Protein AF-0000000081336406 (afdb_homodimer)

Foldseek 3Di:
DAEAEEEEEDDPPVSVLLLLLLVVLQVLDDFPHHYAPAEYEYCDQVVQVVCCVVSVYPYYDNDLLVRLPDPRHQEYEYDDAQQVLLVSLLSNLVSLHEYEYEPPNHLDLVSLVVNQVSCVVSVHHYFYPLLLCLQLVNVVLLVCVVVCQQPQWAEKEWEWEAAQPQDQAPADDLCQDSSRHAEQCRPTVLSLLLSCCLRPNAWFKKAKAFDDPNQWYHNDHPHPDIDGGDHTQKMKMWTAGPSGHIYIYMTGNRDPPDHTFTKMKIHGPFWIKIDGVVQSQWIWIDGHPDPGTDIDGHAPVGPQRVSPPNGTPPDDDPSSSSSSLVSQSSCVNVVNHDSHCGSVSSSSSVLVSVNRVVNNVVVHMGTSVVD/DAEAEEEEEDDPPVSVLLLLLLVVLQVLDDFPHHYAPAEYEYCPQVVQVVCCVVSVYPYYDNDLLVRLPDPRHQEYEYDDAQQVLLVSLLSNLVSLHEYEYEPPNHLDLVSLVVNVVSCVVSVHHFFYPLLLCLQLVNVVLLVCVVVCQQPQWAEKEWEWEAAQPQDQAAADDLCQDSSRHAEQCRPTVLSLLLSCCLRPNAWFKKAKAFDDPNQWYHNDHPHPDIDGGDHTQKMKMWTAGPSGHIYIYITGNRDPPDHTFTKMKIHGPFWIKIDGVVQSQWIWIDGHPDPGTDIDGHADVGPQRVSPPNGTPPDDDPSSSSSSLVSQSSCVNVVNHDSHQGSVSSSSSVLVSVNRVVNNVVVHMGTSVVD

InterPro domains:
  IPR000683 Gfo/Idh/MocA-like oxidoreductase, N-terminal [PF01408] (5-130)
  IPR036291 NAD(P)-binding domain superfamily [SSF51735] (4-160)
  IPR050463 Gfo/Idh/MocA family oxidoreductases and glycosidases [PTHR43818] (2-368)
  IPR055170 GFO/IDH/MocA-like oxidoreductase domain [PF22725] (140-273)

Sequence (742 aa):
MRELGIGLIGTGFMGRAHALAFNNARAVFELPVQLKLAALADADTERAQRCATAWGFAQAHGDWQALINDPKVDVVAITTPNHLHYPMAMAAIAAGKAVYCEKPLAVSLEQADAMRRAASAAGVVTRVGYNYQHNPMITLARQIIANGELGDIISFQGEFSEDFMADPASPWSWRCEVAHAGGALADLGSHLLSMARYLVGDVVSVCADSHTVHALRPAVKGSNDFKAIAVDDQVHALLRFANGARGTVSSSWLKHGYKNHLSFEISGTKGTLAFDQERLNELRLCRVGQDGFQRLLAGPALPGYAAFSPAAGHQLGYNELKTLEVQELIMAVAGQGADGTDFEAAWEVERLATAIRMAAQEERWVNVNSVMRELGIGLIGTGFMGRAHALAFNNARAVFELPVQLKLAALADADTERAQRCATAWGFAQAHGDWQALINDPKVDVVAITTPNHLHYPMAMAAIAAGKAVYCEKPLAVSLEQADAMRRAASAAGVVTRVGYNYQHNPMITLARQIIANGELGDIISFQGEFSEDFMADPASPWSWRCEVAHAGGALADLGSHLLSMARYLVGDVVSVCADSHTVHALRPAVKGSNDFKAIAVDDQVHALLRFANGARGTVSSSWLKHGYKNHLSFEISGTKGTLAFDQERLNELRLCRVGQDGFQRLLAGPALPGYAAFSPAAGHQLGYNELKTLEVQELIMAVAGQGADGTDFEAAWEVERLATAIRMAAQEERWVNVNSV

Secondary structure (DSSP, 8-state):
--EEEEEEE--SHHHHHHHHHHHHHHHHS--SSEEEEEEEE-SSHHHHHHHHHHHT-SEEESSHHHHHH-TT--EEEE-S-HHHHHHHHHHHHHTT-EEEEPSSS-SSHHHHHHHHHHHHHHT--EEE--GGGG-HHHHHHHHHHHTTTT-SEEEEEEEEE--TT--TTSPP-GGG-TTT--HHIIIIIHHHHHHHHHHT--EEEEEEEEE-S--EEESSTT-S-EEE--S-SEEEEEEEETTS-EEEEEEES--TT-SSEEEEEEEETTEEEEEEGGGTTEEEEEETT-SS-EEEE--TTSTTGGGT-SSTT----HHHHHHHHHHHHHHHHTTS---S--HHHHHHHHHHHHHHHHHHHHTB-EEGGG-/--EEEEEEE--SHHHHHHHHHHHHHHHHS--SSEEEEEEEE-SSHHHHHHHHHHHT-SEEESSHHHHHH-TT--EEEE-S-HHHHHHHHHHHHHTT-EEEEPSSS-SSHHHHHHHHHHHHHHT--EEE--GGGG-HHHHHHHHHHHTTTT-SEEEEEEEEE--TT--TTSPP-GGG-TTT--HHIIIIIHHHHHHHHHHT--EEEEEEEEE-S--EEESSTT-S-EEE--S-SEEEEEEEETTS-EEEEEEES--TT-SSEEEEEEEETTEEEEEEGGGTTEEEEEETT-SS-EEEE--TTSTTGGGT-SSTT----HHHHHHHHHHHHHHHHTTS---S--HHHHHHHHHHHHHHHHHHHHTB-EEGGG-

Structure (mmCIF, N/CA/C/O backbone):
data_AF-0000000081336406-model_v1
#
loop_
_entity.id
_entity.type
_entity.pdbx_description
1 polymer 'Gfo/Idh/MocA family oxidoreductase'
#
loop_
_atom_site.group_PDB
_atom_site.id
_atom_site.type_symbol
_atom_site.label_atom_id
_atom_site.label_alt_id
_atom_site.label_comp_id
_atom_site.label_asym_id
_atom_site.label_entity_id
_atom_site.label_seq_id
_atom_site.pdbx_PDB_ins_code
_atom_site.Cartn_x
_atom_site.Cartn_y
_atom_site.Cartn_z
_atom_site.occupancy
_atom_site.B_iso_or_equiv
_atom_site.auth_seq_id
_atom_site.auth_comp_id
_atom_site.auth_asym_id
_atom_site.auth_atom_id
_atom_site.pdbx_PDB_model_num
ATOM 1 N N . MET A 1 1 ? 13.547 39.375 28.781 1 76.25 1 MET A N 1
ATOM 2 C CA . MET A 1 1 ? 13.258 38.656 27.562 1 76.25 1 MET A CA 1
ATOM 3 C C . MET A 1 1 ? 12.078 39.25 26.812 1 76.25 1 MET A C 1
ATOM 5 O O . MET A 1 1 ? 11.156 39.781 27.438 1 76.25 1 MET A O 1
ATOM 9 N N . ARG A 1 2 ? 12.109 39.312 25.516 1 92 2 ARG A N 1
ATOM 10 C CA . ARG A 1 2 ? 11.039 39.875 24.719 1 92 2 ARG A CA 1
ATOM 11 C C . ARG A 1 2 ? 9.766 39.031 24.812 1 92 2 ARG A C 1
ATOM 13 O O . ARG A 1 2 ? 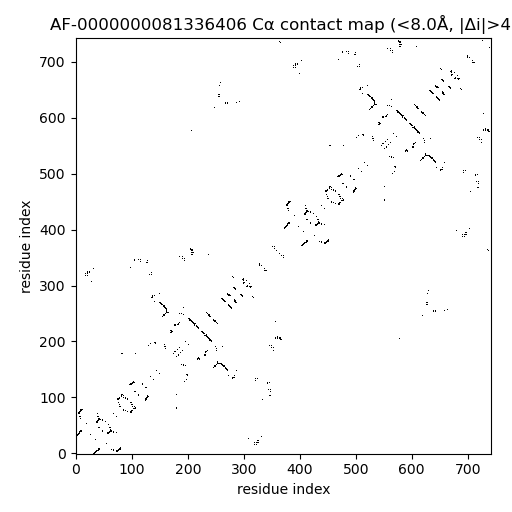9.828 37.812 24.812 1 92 2 ARG A O 1
ATOM 20 N N . GLU A 1 3 ? 8.656 39.719 25.031 1 96 3 GLU A N 1
ATOM 21 C CA . GLU A 1 3 ? 7.367 39.031 25.094 1 96 3 GLU A CA 1
ATOM 22 C C . GLU A 1 3 ? 6.816 38.75 23.703 1 96 3 GLU A C 1
ATOM 24 O O . GLU A 1 3 ? 6.965 39.562 22.797 1 96 3 GLU A O 1
ATOM 29 N N . LEU A 1 4 ? 6.27 37.625 23.594 1 97.88 4 LEU A N 1
ATOM 30 C CA . LEU A 1 4 ? 5.578 37.25 22.375 1 97.88 4 LEU A CA 1
ATOM 31 C C . LEU A 1 4 ? 4.113 36.938 22.641 1 97.88 4 LEU A C 1
ATOM 33 O O . LEU A 1 4 ? 3.801 35.938 23.297 1 97.88 4 LEU A O 1
ATOM 37 N N . GLY A 1 5 ? 3.215 37.812 22.188 1 98.56 5 GLY A N 1
ATOM 38 C CA . GLY A 1 5 ? 1.791 37.656 22.438 1 98.56 5 GLY A CA 1
ATOM 39 C C . GLY A 1 5 ? 1.108 36.75 21.438 1 98.56 5 GLY A C 1
ATOM 40 O O . GLY A 1 5 ? 1.167 37 20.234 1 98.56 5 GLY A O 1
ATOM 41 N N . ILE A 1 6 ? 0.371 35.719 21.938 1 98.69 6 ILE A N 1
ATOM 42 C CA . ILE A 1 6 ? -0.325 34.75 21.109 1 98.69 6 ILE A CA 1
ATOM 43 C C . ILE A 1 6 ? -1.812 35.094 21.047 1 98.69 6 ILE A C 1
ATOM 45 O O . ILE A 1 6 ? -2.453 35.281 22.078 1 98.69 6 ILE A O 1
ATOM 49 N N . GLY A 1 7 ? -2.318 35.25 19.891 1 98.88 7 GLY A N 1
ATOM 50 C CA . GLY A 1 7 ? -3.754 35.281 19.656 1 98.88 7 GLY A CA 1
ATOM 51 C C . GLY A 1 7 ? -4.281 34 19.016 1 98.88 7 GLY A C 1
ATOM 52 O O . GLY A 1 7 ? -3.73 33.531 18.016 1 98.88 7 GLY A O 1
ATOM 53 N N . LEU A 1 8 ? -5.336 33.406 19.578 1 98.81 8 LEU A N 1
ATOM 54 C CA . LEU A 1 8 ? -5.957 32.188 19.062 1 98.81 8 LEU A CA 1
ATOM 55 C C . LEU A 1 8 ? -7.391 32.469 18.625 1 98.81 8 LEU A C 1
ATOM 57 O O . LEU A 1 8 ? -8.188 33.031 19.375 1 98.81 8 LEU A O 1
ATOM 61 N N . ILE A 1 9 ? -7.668 32.094 17.359 1 98.75 9 ILE A N 1
ATOM 62 C CA . ILE A 1 9 ? -9.031 32.25 16.859 1 98.75 9 ILE A CA 1
ATOM 63 C C . ILE A 1 9 ? -9.672 30.875 16.703 1 98.75 9 ILE A C 1
ATOM 65 O O . ILE A 1 9 ? -9.203 30.062 15.898 1 98.75 9 ILE A O 1
ATOM 69 N N . GLY A 1 10 ? -10.781 30.672 17.344 1 97.81 10 GLY A N 1
ATOM 70 C CA . GLY A 1 10 ? -11.484 29.406 17.312 1 97.81 10 GLY A CA 1
ATOM 71 C C . GLY A 1 10 ? -11.32 28.594 18.594 1 97.81 10 GLY A C 1
ATOM 72 O O . GLY A 1 10 ? -10.234 28.562 19.172 1 97.81 10 GLY A O 1
ATOM 73 N N . THR A 1 11 ? -12.422 27.922 19.078 1 96.5 11 THR A N 1
ATOM 74 C CA . THR A 1 11 ? -12.391 27.203 20.344 1 96.5 11 THR A CA 1
ATOM 75 C C . THR A 1 11 ? -12.844 25.75 20.156 1 96.5 11 THR A C 1
ATOM 77 O O . THR A 1 11 ? -13.211 25.078 21.125 1 96.5 11 THR A O 1
ATOM 80 N N . GLY A 1 12 ? -12.891 25.281 18.938 1 93.38 12 GLY A N 1
ATOM 81 C CA . GLY A 1 12 ? -13.227 23.891 18.672 1 93.38 12 GLY A CA 1
ATOM 82 C C . GLY A 1 12 ? -12.117 22.922 19.062 1 93.38 12 GLY A C 1
ATOM 83 O O . GLY A 1 12 ? -11.32 23.219 19.953 1 93.38 12 GLY A O 1
ATOM 84 N N . PHE A 1 13 ? -12.188 21.766 18.516 1 90 13 PHE A N 1
ATOM 85 C CA . PHE A 1 13 ? -11.227 20.703 18.797 1 90 13 PHE A CA 1
ATOM 86 C C . PHE A 1 13 ? -9.797 21.188 18.609 1 90 13 PHE A C 1
ATOM 88 O O . PHE A 1 13 ? -8.969 21.078 19.516 1 90 13 PHE A O 1
ATOM 95 N N . MET A 1 14 ? -9.523 21.766 17.422 1 93.44 14 MET A N 1
ATOM 96 C CA . MET A 1 14 ? -8.164 22.219 17.141 1 93.44 14 MET A CA 1
ATOM 97 C C . MET A 1 14 ? -7.812 23.453 17.969 1 93.44 14 MET A C 1
ATOM 99 O O . MET A 1 14 ? -6.648 23.656 18.312 1 93.44 14 MET A O 1
ATOM 103 N N . GLY A 1 15 ? -8.797 24.266 18.234 1 96.62 15 GLY A N 1
ATOM 104 C CA . GLY A 1 15 ? -8.547 25.375 19.156 1 96.62 15 GLY A CA 1
ATOM 105 C C . GLY A 1 15 ? -7.996 24.906 20.484 1 96.62 15 GLY A C 1
ATOM 106 O O . GLY A 1 15 ? -7.012 25.453 20.984 1 96.62 15 GLY A O 1
ATOM 107 N N . ARG A 1 16 ? -8.625 23.891 21.031 1 96.69 16 ARG A N 1
ATOM 108 C CA . ARG A 1 16 ? -8.156 23.312 22.297 1 96.69 16 ARG A CA 1
ATOM 109 C C . ARG A 1 16 ? -6.754 22.734 22.141 1 96.69 16 ARG A C 1
ATOM 111 O O . ARG A 1 16 ? -5.906 22.906 23.016 1 96.69 16 ARG A O 1
ATOM 118 N N . ALA A 1 17 ? -6.543 22.062 21.047 1 96.5 17 ALA A N 1
ATOM 119 C CA . ALA A 1 17 ? -5.23 21.469 20.797 1 96.5 17 ALA A CA 1
ATOM 120 C C . ALA A 1 17 ? -4.148 22.547 20.734 1 96.5 17 ALA A C 1
ATOM 122 O O . ALA A 1 17 ? -3.055 22.359 21.281 1 96.5 17 ALA A O 1
ATOM 123 N N . HIS A 1 18 ? -4.441 23.656 20.078 1 98.19 18 HIS A N 1
ATOM 124 C CA . HIS A 1 18 ? -3.5 24.766 20 1 98.19 18 HIS A CA 1
ATOM 125 C C . HIS A 1 18 ? -3.242 25.375 21.375 1 98.19 18 HIS A C 1
ATOM 127 O O . HIS A 1 18 ? -2.092 25.625 21.734 1 98.19 18 HIS A O 1
ATOM 133 N N . ALA A 1 19 ? -4.281 25.594 22.125 1 98.12 19 ALA A N 1
ATOM 134 C CA . ALA A 1 19 ? -4.141 26.156 23.469 1 98.12 19 ALA A CA 1
ATOM 135 C C . ALA A 1 19 ? -3.25 25.266 24.328 1 98.12 19 ALA A C 1
ATOM 137 O O . ALA A 1 19 ? -2.354 25.766 25.016 1 98.12 19 ALA A O 1
ATOM 138 N N . LEU A 1 20 ? -3.531 24 24.266 1 97.06 20 LEU A N 1
ATOM 139 C CA . LEU A 1 20 ? -2.725 23.047 25.016 1 97.06 20 LEU A CA 1
ATOM 140 C C . LEU A 1 20 ? -1.265 23.109 24.578 1 97.06 20 LEU A C 1
ATOM 142 O O . LEU A 1 20 ? -0.359 23.094 25.406 1 97.06 20 LEU A O 1
ATOM 146 N N . ALA A 1 21 ? -1.069 23.188 23.328 1 98.12 21 ALA A N 1
ATOM 147 C CA . ALA A 1 21 ? 0.282 23.188 22.781 1 98.12 21 ALA A CA 1
ATOM 148 C C . ALA A 1 21 ? 1.061 24.422 23.219 1 98.12 21 ALA A C 1
ATOM 150 O O . ALA A 1 21 ? 2.225 24.328 23.609 1 98.12 21 ALA A O 1
ATOM 151 N N . PHE A 1 22 ? 0.458 25.578 23.188 1 98.25 22 PHE A N 1
ATOM 152 C CA . PHE A 1 22 ? 1.122 26.812 23.609 1 98.25 22 PHE A CA 1
ATOM 153 C C . PHE A 1 22 ? 1.459 26.75 25.094 1 98.25 22 PHE A C 1
ATOM 155 O O . PHE A 1 22 ? 2.549 27.156 25.516 1 98.25 22 PHE A O 1
ATOM 162 N N . ASN A 1 23 ? 0.534 26.266 25.875 1 97.5 23 ASN A N 1
ATOM 163 C CA . ASN A 1 23 ? 0.783 26.125 27.312 1 97.5 23 ASN A CA 1
ATOM 164 C C . ASN A 1 23 ? 1.912 25.125 27.578 1 97.5 23 ASN A C 1
ATOM 166 O O . ASN A 1 23 ? 2.793 25.406 28.406 1 97.5 23 ASN A O 1
ATOM 170 N N . ASN A 1 24 ? 1.835 24.016 26.906 1 96.62 24 ASN A N 1
ATOM 171 C CA . ASN A 1 24 ? 2.869 23.016 27.078 1 96.62 24 ASN A CA 1
ATOM 172 C C . ASN A 1 24 ? 4.238 23.531 26.641 1 96.62 24 ASN A C 1
ATOM 174 O O . ASN A 1 24 ? 5.246 23.25 27.297 1 96.62 24 ASN A O 1
ATOM 178 N N . ALA A 1 25 ? 4.258 24.25 25.531 1 96.56 25 ALA A N 1
ATOM 179 C CA . ALA A 1 25 ? 5.52 24.797 25.031 1 96.56 25 ALA A CA 1
ATOM 180 C C . ALA A 1 25 ? 6.172 25.688 26.078 1 96.56 25 ALA A C 1
ATOM 182 O O . ALA A 1 25 ? 7.383 25.641 26.297 1 96.56 25 ALA A O 1
ATOM 183 N N . ARG A 1 26 ? 5.379 26.438 26.719 1 93.69 26 ARG A N 1
ATOM 184 C CA . ARG A 1 26 ? 5.844 27.328 27.766 1 93.69 26 ARG A CA 1
ATOM 185 C C . ARG A 1 26 ? 6.449 26.547 28.922 1 93.69 26 ARG A C 1
ATOM 187 O O . ARG A 1 26 ? 7.434 26.984 29.531 1 93.69 26 ARG A O 1
ATOM 194 N N . ALA A 1 27 ? 5.93 25.438 29.156 1 93.62 27 ALA A N 1
ATOM 195 C CA . ALA A 1 27 ? 6.293 24.656 30.328 1 93.62 27 ALA A CA 1
ATOM 196 C C . ALA A 1 27 ? 7.512 23.766 30.062 1 93.62 27 ALA A C 1
ATOM 198 O O . ALA A 1 27 ? 8.352 23.578 30.938 1 93.62 27 ALA A O 1
ATOM 199 N N . VAL A 1 28 ? 7.621 23.297 28.875 1 94.06 28 VAL A N 1
ATOM 200 C CA . VAL A 1 28 ? 8.539 22.172 28.656 1 94.06 28 VAL A CA 1
ATOM 201 C C . VAL A 1 28 ? 9.82 22.688 28 1 94.06 28 VAL A C 1
ATOM 203 O O . VAL A 1 28 ? 10.883 22.078 28.156 1 94.06 28 VAL A O 1
ATOM 206 N N . PHE A 1 29 ? 9.734 23.812 27.344 1 94.81 29 PHE A N 1
ATOM 207 C CA . PHE A 1 29 ? 10.898 24.266 26.594 1 94.81 29 PHE A CA 1
ATOM 208 C C . PHE A 1 29 ? 11.477 25.531 27.234 1 94.81 29 PHE A C 1
ATOM 210 O O . PHE A 1 29 ? 10.75 26.312 27.844 1 94.81 29 PHE A O 1
ATOM 217 N N . GLU A 1 30 ? 12.805 25.672 27.109 1 93.38 30 GLU A N 1
ATOM 218 C CA . GLU A 1 30 ? 13.445 26.953 27.328 1 93.38 30 GLU A CA 1
ATOM 219 C C . GLU A 1 30 ? 13.398 27.812 26.062 1 93.38 30 GLU A C 1
ATOM 221 O O . GLU A 1 30 ? 14.289 27.719 25.219 1 93.38 30 GLU A O 1
ATOM 226 N N . LEU A 1 31 ? 12.43 28.703 26.031 1 94.25 31 LEU A N 1
ATOM 227 C CA . LEU A 1 31 ? 12.188 29.516 24.828 1 94.25 31 LEU A CA 1
ATOM 228 C C . LEU A 1 31 ? 12.961 30.828 24.891 1 94.25 31 LEU A C 1
ATOM 230 O O . LEU A 1 31 ? 13.211 31.344 25.969 1 94.25 31 LEU A O 1
ATOM 234 N N . PRO A 1 32 ? 13.32 31.344 23.766 1 95.12 32 PRO A N 1
ATOM 235 C CA . PRO A 1 32 ? 14.055 32.625 23.719 1 95.12 32 PRO A CA 1
ATOM 236 C C . PRO A 1 32 ? 13.141 33.812 23.922 1 95.12 32 PRO A C 1
ATOM 238 O O . PRO A 1 32 ? 13.617 34.969 23.953 1 95.12 32 PRO A O 1
ATOM 241 N N . VAL A 1 33 ? 11.867 33.625 24.125 1 96.06 33 VAL A N 1
ATOM 242 C CA . VAL A 1 33 ? 10.875 34.656 24.391 1 96.06 33 VAL A CA 1
ATOM 243 C C . VAL A 1 33 ? 9.953 34.219 25.516 1 96.06 33 VAL A C 1
ATOM 245 O O . VAL A 1 33 ? 9.906 33.031 25.859 1 96.06 33 VAL A O 1
ATOM 248 N N . GLN A 1 34 ? 9.367 35.188 26.094 1 96.19 34 GLN A N 1
ATOM 249 C CA . GLN A 1 34 ? 8.305 34.906 27.047 1 96.19 34 GLN A CA 1
ATOM 250 C C . GLN A 1 34 ? 6.949 34.844 26.359 1 96.19 34 GLN A C 1
ATOM 252 O O . GLN A 1 34 ? 6.457 35.844 25.844 1 96.19 34 GLN A O 1
ATOM 257 N N . LEU A 1 35 ? 6.367 33.719 26.359 1 96.56 35 LEU A N 1
ATOM 258 C CA . LEU A 1 35 ? 5.082 33.531 25.688 1 96.56 35 LEU A CA 1
ATOM 259 C C . LEU A 1 35 ? 3.941 34.062 26.547 1 96.56 35 LEU A C 1
ATOM 261 O O . LEU A 1 35 ? 3.822 33.719 27.719 1 96.56 35 LEU A O 1
ATOM 265 N N . LYS A 1 36 ? 3.188 34.906 25.984 1 97.62 36 LYS A N 1
ATOM 266 C CA . LYS A 1 36 ? 1.977 35.406 26.625 1 97.62 36 LYS A CA 1
ATOM 267 C C . LYS A 1 36 ? 0.734 35.062 25.812 1 97.62 36 LYS A C 1
ATOM 269 O O . LYS A 1 36 ? 0.633 35.406 24.641 1 97.62 36 LYS A O 1
ATOM 274 N N . LEU A 1 37 ? -0.163 34.312 26.422 1 98.44 37 LEU A N 1
ATOM 275 C CA . LEU A 1 37 ? -1.456 34.062 25.781 1 98.44 37 LEU A CA 1
ATOM 276 C C . LEU A 1 37 ? -2.34 35.312 25.859 1 98.44 37 LEU A C 1
ATOM 278 O O . LEU A 1 37 ? -3.123 35.438 26.812 1 98.44 37 LEU A O 1
ATOM 282 N N . ALA A 1 38 ? -2.268 36.125 24.875 1 98.5 38 ALA A N 1
ATOM 283 C CA . ALA A 1 38 ? -2.76 37.469 24.906 1 98.5 38 ALA A CA 1
ATOM 284 C C . ALA A 1 38 ? -4.277 37.531 24.75 1 98.5 38 ALA A C 1
ATOM 286 O O . ALA A 1 38 ? -4.969 38.219 25.5 1 98.5 38 ALA A O 1
ATOM 287 N N . ALA A 1 39 ? -4.742 36.781 23.734 1 98.62 39 ALA A N 1
ATOM 288 C CA . ALA A 1 39 ? -6.168 36.938 23.453 1 98.62 39 ALA A CA 1
ATOM 289 C C . ALA A 1 39 ? -6.727 35.688 22.781 1 98.62 39 ALA A C 1
ATOM 291 O O . ALA A 1 39 ? -6.008 35 22.062 1 98.62 39 ALA A O 1
ATOM 292 N N . LEU A 1 40 ? -8.016 35.375 23.031 1 98.69 40 LEU A N 1
ATOM 293 C CA . LEU A 1 40 ? -8.789 34.312 22.406 1 98.69 40 LEU A CA 1
ATOM 294 C C . LEU A 1 40 ? -10.07 34.875 21.781 1 98.69 40 LEU A C 1
ATOM 296 O O . LEU A 1 40 ? -10.758 35.688 22.406 1 98.69 40 LEU A O 1
ATOM 300 N N . ALA A 1 41 ? -10.312 34.5 20.531 1 98.69 41 ALA A N 1
ATOM 301 C CA . ALA A 1 41 ? -11.531 34.969 19.875 1 98.69 41 ALA A CA 1
ATOM 302 C C . ALA A 1 41 ? -12.406 33.812 19.422 1 98.69 41 ALA A C 1
ATOM 304 O O . ALA A 1 41 ? -11.898 32.781 18.984 1 98.69 41 ALA A O 1
ATOM 305 N N . ASP A 1 42 ? -13.648 33.938 19.5 1 97.69 42 ASP A N 1
ATOM 306 C CA . ASP A 1 42 ? -14.703 33.094 18.969 1 97.69 42 ASP A CA 1
ATOM 307 C C . ASP A 1 42 ? -15.953 33.906 18.641 1 97.69 42 ASP A C 1
ATOM 309 O O . ASP A 1 42 ? -16.203 34.938 19.234 1 97.69 42 ASP A O 1
ATOM 313 N N . ALA A 1 43 ? -16.672 33.344 17.625 1 95.5 43 ALA A N 1
ATOM 314 C CA . ALA A 1 43 ? -17.891 34.062 17.25 1 95.5 43 ALA A CA 1
ATOM 315 C C . ALA A 1 43 ? -18.906 34.031 18.406 1 95.5 43 ALA A C 1
ATOM 317 O O . ALA A 1 43 ? -19.734 34.938 18.516 1 95.5 43 ALA A O 1
ATOM 318 N N . ASP A 1 44 ? -18.844 33.031 19.203 1 96.81 44 ASP A N 1
ATOM 319 C CA . ASP A 1 44 ? -19.609 32.969 20.438 1 96.81 44 ASP A CA 1
ATOM 320 C C . ASP A 1 44 ? -18.875 33.625 21.609 1 96.81 44 ASP A C 1
ATOM 322 O O . ASP A 1 44 ? -18.016 33 22.234 1 96.81 44 ASP A O 1
ATOM 326 N N . THR A 1 45 ? -19.344 34.781 21.984 1 96.06 45 THR A N 1
ATOM 327 C CA . THR A 1 45 ? -18.625 35.594 22.953 1 96.06 45 THR A CA 1
ATOM 328 C C . THR A 1 45 ? -18.547 34.875 24.297 1 96.06 45 THR A C 1
ATOM 330 O O . THR A 1 45 ? -17.531 34.938 24.984 1 96.06 45 THR A O 1
ATOM 333 N N . GLU A 1 46 ? -19.625 34.312 24.656 1 97.31 46 GLU A N 1
ATOM 334 C CA . GLU A 1 46 ? -19.641 33.594 25.938 1 97.31 46 GLU A CA 1
ATOM 335 C C . GLU A 1 46 ? -18.656 32.438 25.922 1 97.31 46 GLU A C 1
ATOM 337 O O . GLU A 1 46 ? -17.938 32.188 26.906 1 97.31 46 GLU A O 1
ATOM 342 N N . ARG A 1 47 ? -18.688 31.75 24.859 1 96.88 47 ARG A N 1
ATOM 343 C CA . ARG A 1 47 ? -17.75 30.641 24.719 1 96.88 47 ARG A CA 1
ATOM 344 C C . ARG A 1 47 ? -16.312 31.141 24.719 1 96.88 47 ARG A C 1
ATOM 346 O O . ARG A 1 47 ? -15.43 30.531 25.328 1 96.88 47 ARG A O 1
ATOM 353 N N . ALA A 1 48 ? -16.047 32.25 24.031 1 97.75 48 ALA A N 1
ATOM 354 C CA . ALA A 1 48 ? -14.711 32.844 24 1 97.75 48 ALA A CA 1
ATOM 355 C C . ALA A 1 48 ? -14.227 33.156 25.422 1 97.75 48 ALA A C 1
ATOM 357 O O . ALA A 1 48 ? -13.078 32.875 25.766 1 97.75 48 ALA A O 1
ATOM 358 N N . GLN A 1 49 ? -15.078 33.719 26.219 1 97.81 49 GLN A N 1
ATOM 359 C CA . GLN A 1 49 ? -14.719 34.125 27.578 1 97.81 49 GLN A CA 1
ATOM 360 C C . GLN A 1 49 ? -14.43 32.875 28.438 1 97.81 49 GLN A C 1
ATOM 362 O O . GLN A 1 49 ? -13.438 32.844 29.172 1 97.81 49 GLN A O 1
ATOM 367 N N . ARG A 1 50 ? -15.273 31.969 28.359 1 98.06 50 ARG A N 1
ATOM 368 C CA . ARG A 1 50 ? -15.109 30.75 29.141 1 98.06 50 ARG A CA 1
ATOM 369 C C . ARG A 1 50 ? -13.797 30.047 28.797 1 98.06 50 ARG A C 1
ATOM 371 O O . ARG A 1 50 ? -13.039 29.656 29.688 1 98.06 50 ARG A O 1
ATOM 378 N N . CYS A 1 51 ? -13.586 29.891 27.5 1 98.19 51 CYS A N 1
ATOM 379 C CA . CYS A 1 51 ? -12.383 29.203 27.062 1 98.19 51 CYS A CA 1
ATOM 380 C C . CYS A 1 51 ? -11.133 30.016 27.391 1 98.19 51 CYS A C 1
ATOM 382 O O . CYS A 1 51 ? -10.102 29.438 27.75 1 98.19 51 CYS A O 1
ATOM 384 N N . ALA A 1 52 ? -11.195 31.281 27.234 1 98.31 52 ALA A N 1
ATOM 385 C CA . ALA A 1 52 ? -10.055 32.125 27.562 1 98.31 52 ALA A CA 1
ATOM 386 C C . ALA A 1 52 ? -9.641 31.953 29.016 1 98.31 52 ALA A C 1
ATOM 388 O O . ALA A 1 52 ? -8.453 31.797 29.312 1 98.31 52 ALA A O 1
ATOM 389 N N . THR A 1 53 ? -10.594 31.938 29.875 1 98 53 THR A N 1
ATOM 390 C CA . THR A 1 53 ? -10.328 31.75 31.297 1 98 53 THR A CA 1
ATOM 391 C C . THR A 1 53 ? -9.75 30.359 31.562 1 98 53 THR A C 1
ATOM 393 O O . THR A 1 53 ? -8.727 30.219 32.219 1 98 53 THR A O 1
ATOM 396 N N . ALA A 1 54 ? -10.359 29.422 31 1 97.75 54 ALA A N 1
ATOM 397 C CA . ALA A 1 54 ? -9.984 28.031 31.234 1 97.75 54 ALA A CA 1
ATOM 398 C C . ALA A 1 54 ? -8.594 27.75 30.672 1 97.75 54 ALA A C 1
ATOM 400 O O . ALA A 1 54 ? -7.84 26.953 31.25 1 97.75 54 ALA A O 1
ATOM 401 N N . TRP A 1 55 ? -8.305 28.438 29.516 1 98 55 TRP A N 1
ATOM 402 C CA . TRP A 1 55 ? -7.074 28.094 28.812 1 98 55 TRP A CA 1
ATOM 403 C C . TRP A 1 55 ? -5.961 29.078 29.125 1 98 55 TRP A C 1
ATOM 405 O O . TRP A 1 55 ? -4.832 28.922 28.656 1 98 55 TRP A O 1
ATOM 415 N N . GLY A 1 56 ? -6.227 30.109 29.906 1 97.62 56 GLY A N 1
ATOM 416 C CA . GLY A 1 56 ? -5.195 30.984 30.422 1 97.62 56 GLY A CA 1
ATOM 417 C C . GLY A 1 56 ? -4.902 32.156 29.5 1 97.62 56 GLY A C 1
ATOM 418 O O . GLY A 1 56 ? -3.791 32.688 29.516 1 97.62 56 GLY A O 1
ATOM 419 N N . PHE A 1 57 ? -5.879 32.594 28.656 1 98.56 57 PHE A N 1
ATOM 420 C CA . PHE A 1 57 ? -5.711 33.781 27.828 1 98.56 57 PHE A CA 1
ATOM 421 C C . PHE A 1 57 ? -6.102 35.031 28.609 1 98.56 57 PHE A C 1
ATOM 423 O O . PHE A 1 57 ? -7.051 35 29.391 1 98.56 57 PHE A O 1
ATOM 430 N N . ALA A 1 58 ? -5.41 36.094 28.359 1 98.12 58 ALA A N 1
ATOM 431 C CA . ALA A 1 58 ? -5.582 37.344 29.125 1 98.12 58 ALA A CA 1
ATOM 432 C C . ALA A 1 58 ? -6.906 38 28.781 1 98.12 58 ALA A C 1
ATOM 434 O O . ALA A 1 58 ? -7.512 38.688 29.625 1 98.12 58 ALA A O 1
ATOM 435 N N . GLN A 1 59 ? -7.316 37.875 27.484 1 97.38 59 GLN A N 1
ATOM 436 C CA . GLN A 1 59 ? -8.523 38.562 27.016 1 97.38 59 GLN A CA 1
ATOM 437 C C . GLN A 1 59 ? -9.305 37.688 26.047 1 97.38 59 GLN A C 1
ATOM 439 O O . GLN A 1 59 ? -8.75 36.75 25.453 1 97.38 59 GLN A O 1
ATOM 444 N N . ALA A 1 60 ? -10.602 37.969 26 1 98.06 60 ALA A N 1
ATOM 445 C CA . ALA A 1 60 ? -11.477 37.312 25.031 1 98.06 60 ALA A CA 1
ATOM 446 C C . ALA A 1 60 ? -12.141 38.312 24.109 1 98.06 60 ALA A C 1
ATOM 448 O O . ALA A 1 60 ? -12.469 39.438 24.547 1 98.06 60 ALA A O 1
ATOM 449 N N . HIS A 1 61 ? -12.258 37.969 22.891 1 97.38 61 HIS A N 1
ATOM 450 C CA . HIS A 1 61 ? -12.953 38.812 21.906 1 97.38 61 HIS A CA 1
ATOM 451 C C . HIS A 1 61 ? -14.102 38.062 21.25 1 97.38 61 HIS A C 1
ATOM 453 O O . HIS A 1 61 ? -13.984 36.844 20.984 1 97.38 61 HIS A O 1
ATOM 459 N N . GLY A 1 62 ? -15.148 38.75 20.938 1 95.75 62 GLY A N 1
ATOM 460 C CA . GLY A 1 62 ? -16.266 38.188 20.203 1 95.75 62 GLY A CA 1
ATOM 461 C C . GLY A 1 62 ? -16.109 38.281 18.703 1 95.75 62 GLY A C 1
ATOM 462 O O . GLY A 1 62 ? -16.969 37.812 17.953 1 95.75 62 GLY A O 1
ATOM 463 N N . ASP A 1 63 ? -15.055 38.875 18.359 1 95.19 63 ASP A N 1
ATOM 464 C CA . ASP A 1 63 ? -14.781 39.094 16.938 1 95.19 63 ASP A CA 1
ATOM 465 C C . ASP A 1 63 ? -13.289 38.906 16.641 1 95.19 63 ASP A C 1
ATOM 467 O O . ASP A 1 63 ? -12.445 39.406 17.391 1 95.19 63 ASP A O 1
ATOM 471 N N . TRP A 1 64 ? -13.008 38.188 15.531 1 97.88 64 TRP A N 1
ATOM 472 C CA . TRP A 1 64 ? -11.609 37.875 15.211 1 97.88 64 TRP A CA 1
ATOM 473 C C . TRP A 1 64 ? -10.867 39.156 14.781 1 97.88 64 TRP A C 1
ATOM 475 O O . TRP A 1 64 ? -9.656 39.25 14.953 1 97.88 64 TRP A O 1
ATOM 485 N N . GLN A 1 65 ? -11.523 40.156 14.234 1 98.31 65 GLN A N 1
ATOM 486 C CA . GLN A 1 65 ? -10.875 41.406 13.82 1 98.31 65 GLN A CA 1
ATOM 487 C C . GLN A 1 65 ? -10.312 42.156 15.023 1 98.31 65 GLN A C 1
ATOM 489 O O . GLN A 1 65 ? -9.234 42.75 14.945 1 98.31 65 GLN A O 1
ATOM 494 N N . ALA A 1 66 ? -11.117 42.156 16.094 1 98.12 66 ALA A N 1
ATOM 495 C CA . ALA A 1 66 ? -10.641 42.781 17.328 1 98.12 66 ALA A CA 1
ATOM 496 C C . ALA A 1 66 ? -9.344 42.125 17.797 1 98.12 66 ALA A C 1
ATOM 498 O O . ALA A 1 66 ? -8.438 42.812 18.281 1 98.12 66 ALA A O 1
ATOM 499 N N . LEU A 1 67 ? -9.297 40.812 17.703 1 98.5 67 LEU A N 1
ATOM 500 C CA . LEU A 1 67 ? -8.086 40.094 18.109 1 98.5 67 LEU A CA 1
ATOM 501 C C . LEU A 1 67 ? -6.91 40.5 17.219 1 98.5 67 LEU A C 1
ATOM 503 O O . LEU A 1 67 ? -5.812 40.75 17.719 1 98.5 67 LEU A O 1
ATOM 507 N N . ILE A 1 68 ? -7.059 40.594 15.922 1 98.56 68 ILE A N 1
ATOM 508 C CA . ILE A 1 68 ? -5.996 40.906 14.977 1 98.56 68 ILE A CA 1
ATOM 509 C C . ILE A 1 68 ? -5.504 42.344 15.219 1 98.56 68 ILE A C 1
ATOM 511 O O . ILE A 1 68 ? -4.309 42.625 15.102 1 98.56 68 ILE A O 1
ATOM 515 N N . ASN A 1 69 ? -6.422 43.219 15.641 1 97.94 69 ASN A N 1
ATOM 516 C CA . ASN A 1 69 ? -6.074 44.625 15.867 1 97.94 69 ASN A CA 1
ATOM 517 C C . ASN A 1 69 ? -5.453 44.844 17.25 1 97.94 69 ASN A C 1
ATOM 519 O O . ASN A 1 69 ? -4.988 45.938 17.562 1 97.94 69 ASN A O 1
ATOM 523 N N . ASP A 1 70 ? -5.48 43.875 18.094 1 97.62 70 ASP A N 1
ATOM 524 C CA . ASP A 1 70 ? -4.91 43.969 19.422 1 97.62 70 ASP A CA 1
ATOM 525 C C . ASP A 1 70 ? -3.391 44.094 19.375 1 97.62 70 ASP A C 1
ATOM 527 O O . ASP A 1 70 ? -2.691 43.219 18.891 1 97.62 70 ASP A O 1
ATOM 531 N N . PRO A 1 71 ? -2.83 45.188 19.891 1 97.19 71 PRO A N 1
ATOM 532 C CA . PRO A 1 71 ? -1.387 45.438 19.797 1 97.19 71 PRO A CA 1
ATOM 533 C C . PRO A 1 71 ? -0.579 44.438 20.641 1 97.19 71 PRO A C 1
ATOM 535 O O . PRO A 1 71 ? 0.637 44.312 20.469 1 97.19 71 PRO A O 1
ATOM 538 N N . LYS A 1 72 ? -1.188 43.656 21.5 1 97.75 72 LYS A N 1
ATOM 539 C CA . LYS A 1 72 ? -0.493 42.719 22.344 1 97.75 72 LYS A CA 1
ATOM 540 C C . LYS A 1 72 ? -0.333 41.375 21.625 1 97.75 72 LYS A C 1
ATOM 542 O O . LYS A 1 72 ? 0.375 40.469 22.109 1 97.75 72 LYS A O 1
ATOM 547 N N . VAL A 1 73 ? -0.948 41.219 20.5 1 98.5 73 VAL A N 1
ATOM 548 C CA . VAL A 1 73 ? -0.874 39.969 19.75 1 98.5 73 VAL A CA 1
ATOM 549 C C . VAL A 1 73 ? 0.21 40.094 18.672 1 98.5 73 VAL A C 1
ATOM 551 O O . VAL A 1 73 ? 0.19 41.031 17.859 1 98.5 73 VAL A O 1
ATOM 554 N N . ASP A 1 74 ? 1.106 39.125 18.672 1 98.5 74 ASP A N 1
ATOM 555 C CA . ASP A 1 74 ? 2.191 39.062 17.703 1 98.5 74 ASP A CA 1
ATOM 556 C C . ASP A 1 74 ? 1.988 37.938 16.703 1 98.5 74 ASP A C 1
ATOM 558 O O . ASP A 1 74 ? 2.439 38 15.562 1 98.5 74 ASP A O 1
ATOM 562 N N . VAL A 1 75 ? 1.43 36.844 17.156 1 98.62 75 VAL A N 1
ATOM 563 C CA . VAL A 1 75 ? 1.163 35.656 16.375 1 98.62 75 VAL A CA 1
ATOM 564 C C . VAL A 1 75 ? -0.331 35.344 16.391 1 98.62 75 VAL A C 1
ATOM 566 O O . VAL A 1 75 ? -0.945 35.312 17.469 1 98.62 75 VAL A O 1
ATOM 569 N N . VAL A 1 76 ? -0.894 35.125 15.25 1 98.88 76 VAL A N 1
ATOM 570 C CA . VAL A 1 76 ? -2.303 34.781 15.172 1 98.88 76 VAL A CA 1
ATOM 571 C C . VAL A 1 76 ? -2.424 33.312 14.773 1 98.88 76 VAL A C 1
ATOM 573 O O . VAL A 1 76 ? -2.016 32.906 13.672 1 98.88 76 VAL A O 1
ATOM 576 N N . ALA A 1 77 ? -2.953 32.469 15.656 1 98.88 77 ALA A N 1
ATOM 577 C CA . ALA A 1 77 ? -3.291 31.078 15.367 1 98.88 77 ALA A CA 1
ATOM 578 C C . ALA A 1 77 ? -4.742 30.938 14.922 1 98.88 77 ALA A C 1
ATOM 580 O O . ALA A 1 77 ? -5.656 31.391 15.617 1 98.88 77 ALA A O 1
ATOM 581 N N . ILE A 1 78 ? -4.922 30.359 13.773 1 98.75 78 ILE A N 1
ATOM 582 C CA . ILE A 1 78 ? -6.25 30.266 13.164 1 98.75 78 ILE A CA 1
ATOM 583 C C . ILE A 1 78 ? -6.703 28.812 13.125 1 98.75 78 ILE A C 1
ATOM 585 O O . ILE A 1 78 ? -6.113 28 12.422 1 98.75 78 ILE A O 1
ATOM 589 N N . THR A 1 79 ? -7.797 28.453 13.844 1 97.69 79 THR A N 1
ATOM 590 C CA . THR A 1 79 ? -8.32 27.094 13.914 1 97.69 79 THR A CA 1
ATOM 591 C C . THR A 1 79 ? -9.805 27.062 13.562 1 97.69 79 THR A C 1
ATOM 593 O O . THR A 1 79 ? -10.562 26.266 14.117 1 97.69 79 THR A O 1
ATOM 596 N N . THR A 1 80 ? -10.242 27.953 12.711 1 95.12 80 THR A N 1
ATOM 597 C CA . THR A 1 80 ? -11.641 28.125 12.32 1 95.12 80 THR A CA 1
ATOM 598 C C . THR A 1 80 ? -11.969 27.25 11.117 1 95.12 80 THR A C 1
ATOM 600 O O . THR A 1 80 ? -11.102 26.547 10.586 1 95.12 80 THR A O 1
ATOM 603 N N . PRO A 1 81 ? -13.25 27.172 10.734 1 88.94 81 PRO A N 1
ATOM 604 C CA . PRO A 1 81 ? -13.594 26.453 9.5 1 88.94 81 PRO A CA 1
ATOM 605 C C . PRO A 1 81 ? -12.805 26.953 8.289 1 88.94 81 PRO A C 1
ATOM 607 O O . PRO A 1 81 ? -12.414 28.125 8.242 1 88.94 81 PRO A O 1
ATOM 610 N N . ASN A 1 82 ? -12.703 26.172 7.328 1 89.12 82 ASN A N 1
ATOM 611 C CA . ASN A 1 82 ? -11.781 26.359 6.211 1 89.12 82 ASN A CA 1
ATOM 612 C C . ASN A 1 82 ? -12.039 27.672 5.477 1 89.12 82 ASN A C 1
ATOM 614 O O . ASN A 1 82 ? -11.102 28.344 5.07 1 89.12 82 ASN A O 1
ATOM 618 N N . HIS A 1 83 ? -13.305 28.016 5.34 1 89.12 83 HIS A N 1
ATOM 619 C CA . HIS A 1 83 ? -13.648 29.172 4.52 1 89.12 83 HIS A CA 1
ATOM 620 C C . HIS A 1 83 ? -13.203 30.469 5.176 1 89.12 83 HIS A C 1
ATOM 622 O O . HIS A 1 83 ? -13.141 31.516 4.523 1 89.12 83 HIS A O 1
ATOM 628 N N . LEU A 1 84 ? -12.82 30.422 6.473 1 94.5 84 LEU A N 1
ATOM 629 C CA . LEU A 1 84 ? -12.445 31.625 7.203 1 94.5 84 LEU A CA 1
ATOM 630 C C . LEU A 1 84 ? -10.93 31.781 7.242 1 94.5 84 LEU A C 1
ATOM 632 O O . LEU A 1 84 ? -10.422 32.812 7.648 1 94.5 84 LEU A O 1
ATOM 636 N N . HIS A 1 85 ? -10.203 30.797 6.801 1 96.94 85 HIS A N 1
ATOM 637 C CA . HIS A 1 85 ? -8.75 30.859 6.824 1 96.94 85 HIS A CA 1
ATOM 638 C C . HIS A 1 85 ? -8.234 32.062 6.023 1 96.94 85 HIS A C 1
ATOM 640 O O . HIS A 1 85 ? -7.422 32.844 6.52 1 96.94 85 HIS A O 1
ATOM 646 N N . TYR A 1 86 ? -8.766 32.219 4.824 1 97.62 86 TYR A N 1
ATOM 647 C CA . TYR A 1 86 ? -8.266 33.219 3.898 1 97.62 86 TYR A CA 1
ATOM 648 C C . TYR A 1 86 ? -8.477 34.625 4.457 1 97.62 86 TYR A C 1
ATOM 650 O O . TYR A 1 86 ? -7.512 35.375 4.652 1 97.62 86 TYR A O 1
ATOM 658 N N . PRO A 1 87 ? -9.711 35.031 4.793 1 98.31 87 PRO A N 1
ATOM 659 C CA . PRO A 1 87 ? -9.867 36.406 5.266 1 98.31 87 PRO A CA 1
ATOM 660 C C . PRO A 1 87 ? -9.102 36.688 6.559 1 98.31 87 PRO A C 1
ATOM 662 O O . PRO A 1 87 ? -8.547 37.75 6.738 1 98.31 87 PRO A O 1
ATOM 665 N N . MET A 1 88 ? -9.008 35.75 7.461 1 98.69 88 MET A N 1
ATOM 666 C CA . MET A 1 88 ? -8.336 35.938 8.742 1 98.69 88 MET A CA 1
ATOM 667 C C . MET A 1 88 ? -6.824 36.031 8.555 1 98.69 88 MET A C 1
ATOM 669 O O . MET A 1 88 ? -6.18 36.938 9.125 1 98.69 88 MET A O 1
ATOM 673 N N . ALA A 1 89 ? -6.32 35.125 7.773 1 98.88 89 ALA A N 1
ATOM 674 C CA . ALA A 1 89 ? -4.879 35.125 7.527 1 98.88 89 ALA A CA 1
ATOM 675 C C . ALA A 1 89 ? -4.449 36.406 6.809 1 98.88 89 ALA A C 1
ATOM 677 O O . ALA A 1 89 ? -3.438 37 7.16 1 98.88 89 ALA A O 1
ATOM 678 N N . MET A 1 90 ? -5.234 36.781 5.789 1 98.81 90 MET A N 1
ATOM 679 C CA . MET A 1 90 ? -4.91 38 5.027 1 98.81 90 MET A CA 1
ATOM 680 C C . MET A 1 90 ? -4.91 39.219 5.934 1 98.81 90 MET A C 1
ATOM 682 O O . MET A 1 90 ? -4.023 40.062 5.832 1 98.81 90 MET A O 1
ATOM 686 N N . ALA A 1 91 ? -5.879 39.312 6.805 1 98.81 91 ALA A N 1
ATOM 687 C CA . ALA A 1 91 ? -5.965 40.438 7.738 1 98.81 91 ALA A CA 1
ATOM 688 C C . ALA A 1 91 ? -4.777 40.438 8.695 1 98.81 91 ALA A C 1
ATOM 690 O O . ALA A 1 91 ? -4.203 41.5 8.977 1 98.81 91 ALA A O 1
ATOM 691 N N . ALA A 1 92 ? -4.414 39.312 9.242 1 98.88 92 ALA A N 1
ATOM 692 C CA . ALA A 1 92 ? -3.293 39.188 10.172 1 98.88 92 ALA A CA 1
ATOM 693 C C . ALA A 1 92 ? -1.981 39.562 9.5 1 98.88 92 ALA A C 1
ATOM 695 O O . ALA A 1 92 ? -1.165 40.281 10.078 1 98.88 92 ALA A O 1
ATOM 696 N N . ILE A 1 93 ? -1.768 39.125 8.266 1 98.75 93 ILE A N 1
ATOM 697 C CA . ILE A 1 93 ? -0.566 39.438 7.496 1 98.75 93 ILE A CA 1
ATOM 698 C C . ILE A 1 93 ? -0.481 40.938 7.246 1 98.75 93 ILE A C 1
ATOM 700 O O . ILE A 1 93 ? 0.582 41.562 7.41 1 98.75 93 ILE A O 1
ATOM 704 N N . ALA A 1 94 ? -1.604 41.531 6.871 1 98.56 94 ALA A N 1
ATOM 705 C CA . ALA A 1 94 ? -1.653 42.969 6.625 1 98.56 94 ALA A CA 1
ATOM 706 C C . ALA A 1 94 ? -1.274 43.75 7.879 1 98.56 94 ALA A C 1
ATOM 708 O O . ALA A 1 94 ? -0.702 44.844 7.789 1 98.56 94 ALA A O 1
ATOM 709 N N . ALA A 1 95 ? -1.548 43.188 9.031 1 98.56 95 ALA A N 1
ATOM 710 C CA . ALA A 1 95 ? -1.243 43.844 10.312 1 98.56 95 ALA A CA 1
ATOM 711 C C . ALA A 1 95 ? 0.195 43.562 10.734 1 98.56 95 ALA A C 1
ATOM 713 O O . ALA A 1 95 ? 0.624 43.969 11.812 1 98.56 95 ALA A O 1
ATOM 714 N N . GLY A 1 96 ? 0.934 42.812 9.906 1 98.31 96 GLY A N 1
ATOM 715 C CA . GLY A 1 96 ? 2.338 42.531 10.164 1 98.31 96 GLY A CA 1
ATOM 716 C C . GLY A 1 96 ? 2.547 41.438 11.188 1 98.31 96 GLY A C 1
ATOM 717 O O . GLY A 1 96 ? 3.617 41.312 11.789 1 98.31 96 GLY A O 1
ATOM 718 N N . LYS A 1 97 ? 1.566 40.594 11.422 1 98.75 97 LYS A N 1
ATOM 719 C CA . LYS A 1 97 ? 1.636 39.562 12.453 1 98.75 97 LYS A CA 1
ATOM 720 C C . LYS A 1 97 ? 1.995 38.219 11.844 1 98.75 97 LYS A C 1
ATOM 722 O O . LYS A 1 97 ? 1.644 37.938 10.695 1 98.75 97 LYS A O 1
ATOM 727 N N . ALA A 1 98 ? 2.715 37.375 12.586 1 98.44 98 ALA A N 1
ATOM 728 C CA . ALA A 1 98 ? 2.938 35.969 12.172 1 98.44 98 ALA A CA 1
ATOM 729 C C . ALA A 1 98 ? 1.638 35.188 12.195 1 98.44 98 ALA A C 1
ATOM 731 O O . ALA A 1 98 ? 0.734 35.469 12.977 1 98.44 98 ALA A O 1
ATOM 732 N N . VAL A 1 99 ? 1.548 34.188 11.289 1 98.88 99 VAL A N 1
ATOM 733 C CA . VAL A 1 99 ? 0.291 33.438 11.18 1 98.88 99 VAL A CA 1
ATOM 734 C C . VAL A 1 99 ? 0.558 31.953 11.273 1 98.88 99 VAL A C 1
ATOM 736 O O . VAL A 1 99 ? 1.433 31.422 10.578 1 98.88 99 VAL A O 1
ATOM 739 N N . TYR A 1 100 ? -0.14 31.266 12.164 1 98.62 100 TYR A N 1
ATOM 740 C CA . TYR A 1 100 ? -0.239 29.812 12.297 1 98.62 100 TYR A CA 1
ATOM 741 C C . TYR A 1 100 ? -1.645 29.328 11.961 1 98.62 100 TYR A C 1
ATOM 743 O O . TYR A 1 100 ? -2.576 29.516 12.75 1 98.62 100 TYR A O 1
ATOM 751 N N . CYS A 1 101 ? -1.786 28.734 10.797 1 98.56 101 CYS A N 1
ATOM 752 C CA . CYS A 1 101 ? -3.107 28.391 10.281 1 98.56 101 CYS A CA 1
ATOM 753 C C . CYS A 1 101 ? -3.268 26.891 10.164 1 98.56 101 CYS A C 1
ATOM 755 O O . CYS A 1 101 ? -2.352 26.188 9.711 1 98.56 101 CYS A O 1
ATOM 757 N N . GLU A 1 102 ? -4.371 26.375 10.516 1 96.62 102 GLU A N 1
ATOM 758 C CA . GLU A 1 102 ? -4.652 24.953 10.328 1 96.62 102 GLU A CA 1
ATOM 759 C C . GLU A 1 102 ? -4.77 24.609 8.844 1 96.62 102 GLU A C 1
ATOM 761 O O . GLU A 1 102 ? -4.961 25.484 8.008 1 96.62 102 GLU A O 1
ATOM 766 N N . LYS A 1 103 ? -4.547 23.359 8.586 1 94.31 103 LYS A N 1
ATOM 767 C CA . LYS A 1 103 ? -4.742 22.844 7.234 1 94.31 103 LYS A CA 1
ATOM 768 C C . LYS A 1 103 ? -6.207 22.516 6.977 1 94.31 103 LYS A C 1
ATOM 770 O O . LYS A 1 103 ? -6.953 22.219 7.914 1 94.31 103 LYS A O 1
ATOM 775 N N . PRO A 1 104 ? -6.711 22.547 5.805 1 92.06 104 PRO A N 1
ATOM 776 C CA . PRO A 1 104 ? -5.98 23.047 4.637 1 92.06 104 PRO A CA 1
ATOM 777 C C . PRO A 1 104 ? -5.793 24.562 4.664 1 92.06 104 PRO A C 1
ATOM 779 O O . PRO A 1 104 ? -6.531 25.266 5.352 1 92.06 104 PRO A O 1
ATOM 782 N N . LEU A 1 105 ? -4.836 25.031 3.895 1 95.19 105 LEU A N 1
ATOM 783 C CA . LEU A 1 105 ? -4.484 26.438 3.926 1 95.19 105 LEU A CA 1
ATOM 784 C C . LEU A 1 105 ? -5.668 27.312 3.5 1 95.19 105 LEU A C 1
ATOM 786 O O . LEU A 1 105 ? -5.965 28.312 4.137 1 95.19 105 LEU A O 1
ATOM 790 N N . ALA A 1 106 ? -6.312 26.938 2.398 1 94.06 106 ALA A N 1
ATOM 791 C CA . ALA A 1 106 ? -7.469 27.656 1.881 1 94.06 106 ALA A CA 1
ATOM 792 C C . ALA A 1 106 ? -8.43 26.719 1.159 1 94.06 106 ALA A C 1
ATOM 794 O O . ALA A 1 106 ? -8.117 25.547 0.946 1 94.06 106 ALA A O 1
ATOM 795 N N . VAL A 1 107 ? -9.602 27.219 0.768 1 89.44 107 VAL A N 1
ATOM 796 C CA . VAL A 1 107 ? -10.617 26.391 0.134 1 89.44 107 VAL A CA 1
ATOM 797 C C . VAL A 1 107 ? -10.352 26.297 -1.367 1 89.44 107 VAL A C 1
ATOM 799 O O . VAL A 1 107 ? -10.953 25.469 -2.061 1 89.44 107 VAL A O 1
ATOM 802 N N . SER A 1 108 ? -9.469 27.188 -1.838 1 91.75 108 SER A N 1
ATOM 803 C CA . SER A 1 108 ? -9.102 27.156 -3.25 1 91.75 108 SER A CA 1
ATOM 804 C C . SER A 1 108 ? -7.609 27.422 -3.439 1 91.75 108 SER A C 1
ATOM 806 O O . SER A 1 108 ? -6.973 28.047 -2.592 1 91.75 108 SER A O 1
ATOM 808 N N . LEU A 1 109 ? -7.164 26.938 -4.555 1 94.62 109 LEU A N 1
ATOM 809 C CA . LEU A 1 109 ? -5.754 27.141 -4.875 1 94.62 109 LEU A CA 1
ATOM 810 C C . LEU A 1 109 ? -5.449 28.625 -5.07 1 94.62 109 LEU A C 1
ATOM 812 O O . LEU A 1 109 ? -4.363 29.078 -4.723 1 94.62 109 LEU A O 1
ATOM 816 N N . GLU A 1 110 ? -6.367 29.375 -5.617 1 96.5 110 GLU A N 1
ATOM 817 C CA . GLU A 1 110 ? -6.219 30.812 -5.832 1 96.5 110 GLU A CA 1
ATOM 818 C C . GLU A 1 110 ? -6.051 31.547 -4.512 1 96.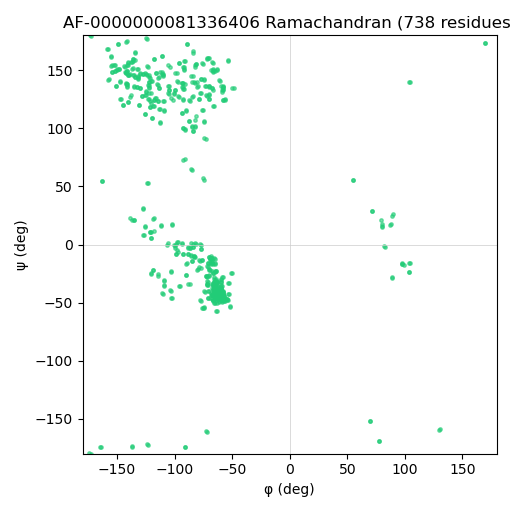5 110 GLU A C 1
ATOM 820 O O . GLU A 1 110 ? -5.184 32.406 -4.387 1 96.5 110 GLU A O 1
ATOM 825 N N . GLN A 1 111 ? -6.875 31.219 -3.588 1 96.94 111 GLN A N 1
ATOM 826 C CA . GLN A 1 111 ? -6.773 31.844 -2.273 1 96.94 111 GLN A CA 1
ATOM 827 C C . GLN A 1 111 ? -5.449 31.5 -1.601 1 96.94 111 GLN A C 1
ATOM 829 O O . GLN A 1 111 ? -4.797 32.375 -1.017 1 96.94 111 GLN A O 1
ATOM 834 N N . ALA A 1 112 ? -5.094 30.25 -1.681 1 97.69 112 ALA A N 1
ATOM 835 C CA . ALA A 1 112 ? -3.824 29.828 -1.094 1 97.69 112 ALA A CA 1
ATOM 836 C C . ALA A 1 112 ? -2.652 30.578 -1.715 1 97.69 112 ALA A C 1
ATOM 838 O O . ALA A 1 112 ? -1.712 30.969 -1.015 1 97.69 112 ALA A O 1
ATOM 839 N N . ASP A 1 113 ? -2.719 30.734 -2.994 1 98.31 113 ASP A N 1
ATOM 840 C CA . ASP A 1 113 ? -1.676 31.469 -3.703 1 98.31 113 ASP A CA 1
ATOM 841 C C . ASP A 1 113 ? -1.607 32.906 -3.227 1 98.31 113 ASP A C 1
ATOM 843 O O . ASP A 1 113 ? -0.52 33.469 -3.012 1 98.31 113 ASP A O 1
ATOM 847 N N . ALA A 1 114 ? -2.75 33.531 -3.09 1 98.69 114 ALA A N 1
ATOM 848 C CA . ALA A 1 114 ? -2.801 34.906 -2.586 1 98.69 114 ALA A CA 1
ATOM 849 C C . ALA A 1 114 ? -2.195 35 -1.188 1 98.69 114 ALA A C 1
ATOM 851 O O . ALA A 1 114 ? -1.465 35.938 -0.883 1 98.69 114 ALA A O 1
ATOM 852 N N . MET A 1 115 ? -2.461 34.031 -0.39 1 98.75 115 MET A N 1
ATOM 853 C CA . MET A 1 115 ? -1.979 34.031 0.988 1 98.75 115 MET A CA 1
ATOM 854 C C . MET A 1 115 ? -0.458 33.906 1.03 1 98.75 115 MET A C 1
ATOM 856 O O . MET A 1 115 ? 0.201 34.656 1.767 1 98.75 115 MET A O 1
ATOM 860 N N . ARG A 1 116 ? 0.093 32.938 0.28 1 98.38 116 ARG A N 1
ATOM 861 C CA . ARG A 1 116 ? 1.541 32.75 0.315 1 98.38 116 ARG A CA 1
ATOM 862 C C . ARG A 1 116 ? 2.254 34 -0.225 1 98.38 116 ARG A C 1
ATOM 864 O O . ARG A 1 116 ? 3.305 34.375 0.289 1 98.38 116 ARG A O 1
ATOM 871 N N . ARG A 1 117 ? 1.721 34.656 -1.266 1 98.62 117 ARG A N 1
ATOM 872 C CA . ARG A 1 117 ? 2.322 35.875 -1.823 1 98.62 117 ARG A CA 1
ATOM 873 C C . ARG A 1 117 ? 2.268 37.031 -0.825 1 98.62 117 ARG A C 1
ATOM 875 O O . ARG A 1 117 ? 3.238 37.781 -0.677 1 98.62 117 ARG A O 1
ATOM 882 N N . ALA A 1 118 ? 1.129 37.188 -0.186 1 98.75 118 ALA A N 1
ATOM 883 C CA . ALA A 1 118 ? 0.979 38.219 0.818 1 98.75 118 ALA A CA 1
ATOM 884 C C . ALA A 1 118 ? 1.976 38.031 1.959 1 98.75 118 ALA A C 1
ATOM 886 O O . ALA A 1 118 ? 2.584 39 2.424 1 98.75 118 ALA A O 1
ATOM 887 N N . ALA A 1 119 ? 2.105 36.812 2.41 1 98.5 119 ALA A N 1
ATOM 888 C CA . ALA A 1 119 ? 3.043 36.531 3.49 1 98.5 119 ALA A CA 1
ATOM 889 C C . ALA A 1 119 ? 4.477 36.844 3.08 1 98.5 119 ALA A C 1
ATOM 891 O O . ALA A 1 119 ? 5.23 37.438 3.859 1 98.5 119 ALA A O 1
ATOM 892 N N . SER A 1 120 ? 4.82 36.438 1.874 1 97.75 120 SER A N 1
ATOM 893 C CA . SER A 1 120 ? 6.156 36.688 1.353 1 97.75 120 SER A CA 1
ATOM 894 C C . SER A 1 120 ? 6.426 38.188 1.258 1 97.75 120 SER A C 1
ATOM 896 O O . SER A 1 120 ? 7.492 38.656 1.655 1 97.75 120 SER A O 1
ATOM 898 N N . ALA A 1 121 ? 5.504 38.969 0.771 1 98.31 121 ALA A N 1
ATOM 899 C CA . ALA A 1 121 ? 5.641 40.406 0.606 1 98.31 121 ALA A CA 1
ATOM 900 C C . ALA A 1 121 ? 5.777 41.094 1.957 1 98.31 121 ALA A C 1
ATOM 902 O O . ALA A 1 121 ? 6.547 42.062 2.096 1 98.31 121 ALA A O 1
ATOM 903 N N . ALA A 1 122 ? 5.062 40.656 2.947 1 98.19 122 ALA A N 1
ATOM 904 C CA . ALA A 1 122 ? 5.059 41.281 4.27 1 98.19 122 ALA A CA 1
ATOM 905 C C . ALA A 1 122 ? 6.281 40.844 5.078 1 98.19 122 ALA A C 1
ATOM 907 O O . ALA A 1 122 ? 6.645 41.5 6.059 1 98.19 122 ALA A O 1
ATOM 908 N N . GLY A 1 123 ? 6.859 39.688 4.672 1 97.25 123 GLY A N 1
ATOM 909 C CA . GLY A 1 123 ? 8.016 39.156 5.379 1 97.25 123 GLY A CA 1
ATOM 910 C C . GLY A 1 123 ? 7.672 38.594 6.742 1 97.25 123 GLY A C 1
ATOM 911 O O . GLY A 1 123 ? 8.477 38.688 7.676 1 97.25 123 GLY A O 1
ATOM 912 N N . VAL A 1 124 ? 6.512 38.125 6.918 1 97.75 124 VAL A N 1
ATOM 913 C CA . VAL A 1 124 ? 6.102 37.594 8.211 1 97.75 124 VAL A CA 1
ATOM 914 C C . VAL A 1 124 ? 6.285 36.062 8.219 1 97.75 124 VAL A C 1
ATOM 916 O O . VAL A 1 124 ? 6.246 35.438 7.164 1 97.75 124 VAL A O 1
ATOM 919 N N . VAL A 1 125 ? 6.438 35.469 9.406 1 97.75 125 VAL A N 1
ATOM 920 C CA . VAL A 1 125 ? 6.547 34.031 9.586 1 97.75 125 VAL A CA 1
ATOM 921 C C . VAL A 1 125 ? 5.164 33.375 9.484 1 97.75 125 VAL A C 1
ATOM 923 O O . VAL A 1 125 ? 4.203 33.875 10.086 1 97.75 125 VAL A O 1
ATOM 926 N N . THR A 1 126 ? 5.074 32.344 8.672 1 98.31 126 THR A N 1
ATOM 927 C CA . THR A 1 126 ? 3.828 31.594 8.578 1 98.31 126 THR A CA 1
ATOM 928 C C . THR A 1 126 ? 4.078 30.109 8.781 1 98.31 126 THR A C 1
ATOM 930 O O . THR A 1 126 ? 5.156 29.609 8.453 1 98.31 126 THR A O 1
ATOM 933 N N . ARG A 1 127 ? 3.098 29.422 9.383 1 98.12 127 ARG A N 1
ATOM 934 C CA . ARG A 1 127 ? 3.094 27.969 9.523 1 98.12 127 ARG A CA 1
ATOM 935 C C . ARG A 1 127 ? 1.698 27.391 9.281 1 98.12 127 ARG A C 1
ATOM 937 O O . ARG A 1 127 ? 0.696 28.062 9.531 1 98.12 127 ARG A O 1
ATOM 944 N N . VAL A 1 128 ? 1.661 26.234 8.719 1 98.25 128 VAL A N 1
ATOM 945 C CA . VAL A 1 128 ? 0.416 25.5 8.516 1 98.25 128 VAL A CA 1
ATOM 946 C C . VAL A 1 128 ? 0.443 24.203 9.32 1 98.25 128 VAL A C 1
ATOM 948 O O . VAL A 1 128 ? 1.489 23.562 9.438 1 98.25 128 VAL A O 1
ATOM 951 N N . GLY A 1 129 ? -0.699 23.797 9.781 1 97 129 GLY A N 1
ATOM 952 C CA . GLY A 1 129 ? -0.858 22.766 10.781 1 97 129 GLY A CA 1
ATOM 953 C C . GLY A 1 129 ? -0.619 21.359 10.242 1 97 129 GLY A C 1
ATOM 954 O O . GLY A 1 129 ? -1.453 20.469 10.414 1 97 129 GLY A O 1
ATOM 955 N N . TYR A 1 130 ? 0.487 21.062 9.656 1 96.75 130 TYR A N 1
ATOM 956 C CA . TYR A 1 130 ? 0.912 19.703 9.328 1 96.75 130 TYR A CA 1
ATOM 957 C C . TYR A 1 130 ? 1.743 19.094 10.453 1 96.75 130 TYR A C 1
ATOM 959 O O . TYR A 1 130 ? 2.926 18.797 10.266 1 96.75 130 TYR A O 1
ATOM 967 N N . ASN A 1 131 ? 1.097 18.734 11.516 1 95.88 131 ASN A N 1
ATOM 968 C CA . ASN A 1 131 ? 1.703 18.438 12.812 1 95.88 131 ASN A CA 1
ATOM 969 C C . ASN A 1 131 ? 2.451 17.109 12.781 1 95.88 131 ASN A C 1
ATOM 971 O O . ASN A 1 131 ? 3.426 16.922 13.516 1 95.88 131 ASN A O 1
ATOM 975 N N . TYR A 1 132 ? 2.072 16.172 11.922 1 97.12 132 TYR A N 1
ATOM 976 C CA . TYR A 1 132 ? 2.654 14.836 11.93 1 97.12 132 TYR A CA 1
ATOM 977 C C . TYR A 1 132 ? 4.121 14.883 11.523 1 97.12 132 TYR A C 1
ATOM 979 O O . TYR A 1 132 ? 4.902 14 11.898 1 97.12 132 TYR A O 1
ATOM 987 N N . GLN A 1 133 ? 4.512 15.898 10.781 1 96.69 133 GLN A N 1
ATOM 988 C CA . GLN A 1 133 ? 5.898 16.047 10.352 1 96.69 133 GLN A CA 1
ATOM 989 C C . GLN A 1 133 ? 6.812 16.328 11.539 1 96.69 133 GLN A C 1
ATOM 991 O O . GLN A 1 133 ? 8.031 16.156 11.445 1 96.69 133 GLN A O 1
ATOM 996 N N . HIS A 1 134 ? 6.234 16.719 12.672 1 96.12 134 HIS A N 1
ATOM 997 C CA . HIS A 1 134 ? 7.031 17.125 13.828 1 96.12 134 HIS A CA 1
ATOM 998 C C . HIS A 1 134 ? 7.258 15.953 14.773 1 96.12 134 HIS A C 1
ATOM 1000 O O . HIS A 1 134 ? 7.848 16.109 15.844 1 96.12 134 HIS A O 1
ATOM 1006 N N . ASN A 1 135 ? 6.742 14.781 14.422 1 96.56 135 ASN A N 1
ATOM 1007 C CA . ASN A 1 135 ? 7.105 13.555 15.125 1 96.56 135 ASN A CA 1
ATOM 1008 C C . ASN A 1 135 ? 8.609 13.305 15.078 1 96.56 135 ASN A C 1
ATOM 1010 O O . ASN A 1 135 ? 9.195 13.227 13.992 1 96.56 135 ASN A O 1
ATOM 1014 N N . PRO A 1 136 ? 9.219 13.164 16.25 1 95.88 136 PRO A N 1
ATOM 1015 C CA . PRO A 1 136 ? 10.664 12.914 16.266 1 95.88 136 PRO A CA 1
ATOM 1016 C C . PRO A 1 136 ? 11.07 11.727 15.391 1 95.88 136 PRO A C 1
ATOM 1018 O O . PRO A 1 136 ? 12.148 11.734 14.797 1 95.88 136 PRO A O 1
ATOM 1021 N N . MET A 1 137 ? 10.25 10.719 15.266 1 96.56 137 MET A N 1
ATOM 1022 C CA . MET A 1 137 ? 10.547 9.57 14.414 1 96.56 137 MET A CA 1
ATOM 1023 C C . MET A 1 137 ? 10.547 9.969 12.945 1 96.56 137 MET A C 1
ATOM 1025 O O . MET A 1 137 ? 11.312 9.414 12.148 1 96.56 137 MET A O 1
ATOM 1029 N N . ILE A 1 138 ? 9.695 10.914 12.547 1 97.44 138 ILE A N 1
ATOM 1030 C CA . ILE A 1 138 ? 9.656 11.414 11.172 1 97.44 138 ILE A CA 1
ATOM 1031 C C . ILE A 1 138 ? 10.906 12.25 10.891 1 97.44 138 ILE A C 1
ATOM 1033 O O . ILE A 1 138 ? 11.477 12.18 9.805 1 97.44 138 ILE A O 1
ATOM 1037 N N . THR A 1 139 ? 11.297 13.031 11.852 1 95.75 139 THR A N 1
ATOM 1038 C CA . THR A 1 139 ? 12.547 13.773 11.719 1 95.75 139 THR A CA 1
ATOM 1039 C C . THR A 1 139 ? 13.719 12.812 11.523 1 95.75 139 THR A C 1
ATOM 1041 O O . THR A 1 139 ? 14.602 13.07 10.703 1 95.75 139 THR A O 1
ATOM 1044 N N . LEU A 1 140 ? 13.734 11.758 12.336 1 97 140 LEU A N 1
ATOM 1045 C CA . LEU A 1 140 ? 14.758 10.734 12.172 1 97 140 LEU A CA 1
ATOM 1046 C C . LEU A 1 140 ? 14.727 10.148 10.766 1 97 140 LEU A C 1
ATOM 1048 O O . 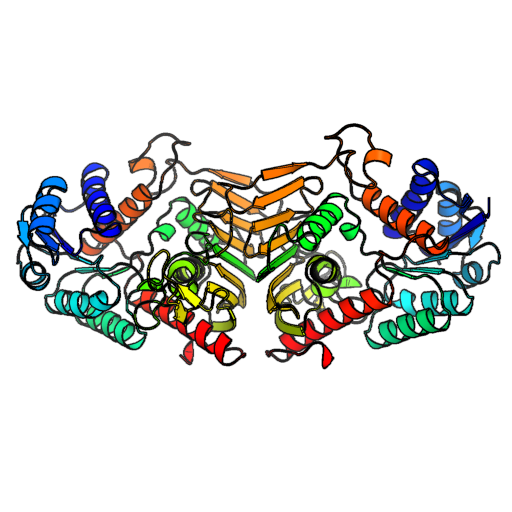LEU A 1 140 ? 15.773 9.984 10.133 1 97 140 LEU A O 1
ATOM 1052 N N . ALA A 1 141 ? 13.547 9.805 10.281 1 98.31 141 ALA A N 1
ATOM 1053 C CA . ALA A 1 141 ? 13.406 9.289 8.922 1 98.31 141 ALA A CA 1
ATOM 1054 C C . ALA A 1 141 ? 14.016 10.25 7.902 1 98.31 141 ALA A C 1
ATOM 1056 O O . ALA A 1 141 ? 14.75 9.82 7.004 1 98.31 141 ALA A O 1
ATOM 1057 N N . ARG A 1 142 ? 13.703 11.492 8 1 97.62 142 ARG A N 1
ATOM 1058 C CA . ARG A 1 142 ? 14.242 12.508 7.094 1 97.62 142 ARG A CA 1
ATOM 1059 C C . ARG A 1 142 ? 15.766 12.547 7.152 1 97.62 142 ARG A C 1
ATOM 1061 O O . ARG A 1 142 ? 16.422 12.68 6.121 1 97.62 142 ARG A O 1
ATOM 1068 N N . GLN A 1 143 ? 16.312 12.461 8.359 1 97.19 143 GLN A N 1
ATOM 1069 C CA . GLN A 1 143 ? 17.766 12.461 8.539 1 97.19 143 GLN A CA 1
ATOM 1070 C C . GLN A 1 143 ? 18.406 11.242 7.871 1 97.19 143 GLN A C 1
ATOM 1072 O O . GLN A 1 143 ? 19.438 11.359 7.203 1 97.19 143 GLN A O 1
ATOM 1077 N N . ILE A 1 144 ? 17.797 10.102 8.078 1 97.94 144 ILE A N 1
ATOM 1078 C CA . ILE A 1 144 ? 18.281 8.859 7.48 1 97.94 144 ILE A CA 1
ATOM 1079 C C . ILE A 1 144 ? 18.328 9 5.961 1 97.94 144 ILE A C 1
ATOM 1081 O O . ILE A 1 144 ? 19.328 8.633 5.332 1 97.94 144 ILE A O 1
ATOM 1085 N N . ILE A 1 145 ? 17.312 9.57 5.344 1 98.38 145 ILE A N 1
ATOM 1086 C CA . ILE A 1 145 ? 17.219 9.758 3.902 1 98.38 145 ILE A CA 1
ATOM 1087 C C . ILE A 1 145 ? 18.25 10.797 3.451 1 98.38 145 ILE A C 1
ATOM 1089 O O . ILE A 1 145 ? 18.984 10.562 2.49 1 98.38 145 ILE A O 1
ATOM 1093 N N . ALA A 1 146 ? 18.344 11.891 4.137 1 97.19 146 ALA A N 1
ATOM 1094 C CA . ALA A 1 146 ? 19.234 12.984 3.783 1 97.19 146 ALA A CA 1
ATOM 1095 C C . ALA A 1 146 ? 20.703 12.547 3.881 1 97.19 146 ALA A C 1
ATOM 1097 O O . ALA A 1 146 ? 21.547 12.992 3.102 1 97.19 146 ALA A O 1
ATOM 1098 N N . ASN A 1 147 ? 20.984 11.68 4.836 1 97.75 147 ASN A N 1
ATOM 1099 C CA . ASN A 1 147 ? 22.344 11.18 5.043 1 97.75 147 ASN A CA 1
ATOM 1100 C C . ASN A 1 147 ? 22.719 10.133 4.004 1 97.75 147 ASN A C 1
ATOM 1102 O O . ASN A 1 147 ? 23.844 9.617 4.016 1 97.75 147 ASN A O 1
ATOM 1106 N N . GLY A 1 148 ? 21.797 9.789 3.182 1 97.69 148 GLY A N 1
ATOM 1107 C CA . GLY A 1 148 ? 22.078 8.844 2.107 1 97.69 148 GLY A CA 1
ATOM 1108 C C . GLY A 1 148 ? 22.078 7.398 2.564 1 97.69 148 GLY A C 1
ATOM 1109 O O . GLY A 1 148 ? 22.578 6.52 1.865 1 97.69 148 GLY A O 1
ATOM 1110 N N . GLU A 1 149 ? 21.531 7.117 3.736 1 97.31 149 GLU A N 1
ATOM 1111 C CA . GLU A 1 149 ? 21.594 5.77 4.297 1 97.31 149 GLU A CA 1
ATOM 1112 C C . GLU A 1 149 ? 20.734 4.801 3.486 1 97.31 149 GLU A C 1
ATOM 1114 O O . GLU A 1 149 ? 20.969 3.592 3.506 1 97.31 149 GLU A O 1
ATOM 1119 N N . LEU A 1 150 ? 19.766 5.289 2.758 1 98.25 150 LEU A N 1
ATOM 1120 C CA . LEU A 1 150 ? 18.938 4.438 1.919 1 98.25 150 LEU A CA 1
ATOM 1121 C C . LEU A 1 150 ? 19.422 4.453 0.473 1 98.25 150 LEU A C 1
ATOM 1123 O O . LEU A 1 150 ? 18.797 3.857 -0.404 1 98.25 150 LEU A O 1
ATOM 1127 N N . GLY A 1 151 ? 20.516 5.168 0.131 1 98.12 151 GLY A N 1
ATOM 1128 C CA . GLY A 1 151 ? 20.922 5.34 -1.253 1 98.12 151 GLY A CA 1
ATOM 1129 C C . GLY A 1 151 ? 19.984 6.227 -2.049 1 98.12 151 GLY A C 1
ATOM 1130 O O . GLY A 1 151 ? 19.422 7.188 -1.516 1 98.12 151 GLY A O 1
ATOM 1131 N N . ASP A 1 152 ? 19.938 5.953 -3.402 1 97.88 152 ASP A N 1
ATOM 1132 C CA . ASP A 1 152 ? 18.969 6.672 -4.223 1 97.88 152 ASP A CA 1
ATOM 1133 C C . ASP A 1 152 ? 17.547 6.219 -3.908 1 97.88 152 ASP A C 1
ATOM 1135 O O . ASP A 1 152 ? 17.25 5.02 -3.943 1 97.88 152 ASP A O 1
ATOM 1139 N N . ILE A 1 153 ? 16.688 7.145 -3.58 1 98.69 153 ILE A N 1
ATOM 1140 C CA . ILE A 1 153 ? 15.305 6.805 -3.307 1 98.69 153 ILE A CA 1
ATOM 1141 C C . ILE A 1 153 ? 14.609 6.391 -4.605 1 98.69 153 ILE A C 1
ATOM 1143 O O . ILE A 1 153 ? 14.648 7.125 -5.598 1 98.69 153 ILE A O 1
ATOM 1147 N N . ILE A 1 154 ? 13.93 5.23 -4.605 1 98.12 154 ILE A N 1
ATOM 1148 C CA . ILE A 1 154 ? 13.383 4.738 -5.867 1 98.12 154 ILE A CA 1
ATOM 1149 C C . ILE A 1 154 ? 11.859 4.629 -5.762 1 98.12 154 ILE A C 1
ATOM 1151 O O . ILE A 1 154 ? 11.164 4.602 -6.777 1 98.12 154 ILE A O 1
ATOM 1155 N N . SER A 1 155 ? 11.359 4.539 -4.543 1 98.44 155 SER A N 1
ATOM 1156 C CA . SER A 1 155 ? 9.914 4.387 -4.457 1 98.44 155 SER A CA 1
ATOM 1157 C C . SER A 1 155 ? 9.375 4.965 -3.154 1 98.44 155 SER A C 1
ATOM 1159 O O . SER A 1 155 ? 10.078 4.992 -2.143 1 98.44 155 SER A O 1
ATOM 1161 N N . PHE A 1 156 ? 8.172 5.461 -3.176 1 98.69 156 PHE A N 1
ATOM 1162 C CA . PHE A 1 156 ? 7.344 5.895 -2.055 1 98.69 156 PHE A CA 1
ATOM 1163 C C . PHE A 1 156 ? 5.945 5.297 -2.148 1 98.69 156 PHE A C 1
ATOM 1165 O O . PHE A 1 156 ? 5.238 5.512 -3.137 1 98.69 156 PHE A O 1
ATOM 1172 N N . GLN A 1 157 ? 5.5 4.531 -1.195 1 98.69 157 GLN A N 1
ATOM 1173 C CA . GLN A 1 157 ? 4.137 4.027 -1.077 1 98.69 157 GLN A CA 1
ATOM 1174 C C . GLN A 1 157 ? 3.498 4.473 0.235 1 98.69 157 GLN A C 1
ATOM 1176 O O . GLN A 1 157 ? 3.979 4.125 1.315 1 98.69 157 GLN A O 1
ATOM 1181 N N . GLY A 1 158 ? 2.41 5.246 0.159 1 98.62 158 GLY A N 1
ATOM 1182 C CA . GLY A 1 158 ? 1.801 5.777 1.369 1 98.62 158 GLY A CA 1
ATOM 1183 C C . GLY A 1 158 ? 0.289 5.664 1.376 1 98.62 158 GLY A C 1
ATOM 1184 O O . GLY A 1 158 ? -0.334 5.539 0.32 1 98.62 158 GLY A O 1
ATOM 1185 N N . GLU A 1 159 ? -0.262 5.734 2.602 1 98.62 159 GLU A N 1
ATOM 1186 C CA . GLU A 1 159 ? -1.706 5.699 2.814 1 98.62 159 GLU A CA 1
ATOM 1187 C C . GLU A 1 159 ? -2.098 6.469 4.07 1 98.62 159 GLU A C 1
ATOM 1189 O O . GLU A 1 159 ? -1.396 6.41 5.086 1 98.62 159 GLU A O 1
ATOM 1194 N N . PHE A 1 160 ? -3.121 7.234 3.979 1 98.69 160 PHE A N 1
ATOM 1195 C CA . PHE A 1 160 ? -3.803 7.766 5.152 1 98.69 160 PHE A CA 1
ATOM 1196 C C . PHE A 1 160 ? -5.293 7.441 5.105 1 98.69 160 PHE A C 1
ATOM 1198 O O . PHE A 1 160 ? -6.031 8.008 4.297 1 98.69 160 PHE A O 1
ATOM 1205 N N . SER A 1 161 ? -5.707 6.598 6.023 1 98 161 SER A N 1
ATOM 1206 C CA . SER A 1 161 ? -7.094 6.141 6.016 1 98 161 SER A CA 1
ATOM 1207 C C . SER A 1 161 ? -7.652 6.047 7.43 1 98 161 SER A C 1
ATOM 1209 O O . SER A 1 161 ? -6.914 5.77 8.375 1 98 161 SER A O 1
ATOM 1211 N N . GLU A 1 162 ? -8.875 6.324 7.562 1 96.81 162 GLU A N 1
ATOM 1212 C CA . GLU A 1 162 ? -9.688 6.172 8.766 1 96.81 162 GLU A CA 1
ATOM 1213 C C . GLU A 1 162 ? -11.055 5.578 8.43 1 96.81 162 GLU A C 1
ATOM 1215 O O . GLU A 1 162 ? -11.266 5.086 7.324 1 96.81 162 GLU A O 1
ATOM 1220 N N . ASP A 1 163 ? -11.969 5.504 9.453 1 95.88 163 ASP A N 1
ATOM 1221 C CA . ASP A 1 163 ? -13.266 4.891 9.164 1 95.88 163 ASP A CA 1
ATOM 1222 C C . ASP A 1 163 ? -14.406 5.719 9.75 1 95.88 163 ASP A C 1
ATOM 1224 O O . ASP A 1 163 ? -15.516 5.215 9.914 1 95.88 163 ASP A O 1
ATOM 1228 N N . PHE A 1 164 ? -14.203 7.016 10.047 1 91.69 164 PHE A N 1
ATOM 1229 C CA . PHE A 1 164 ? -15.188 7.797 10.781 1 91.69 164 PHE A CA 1
ATOM 1230 C C . PHE A 1 164 ? -16.359 8.188 9.883 1 91.69 164 PHE A C 1
ATOM 1232 O O . PHE A 1 164 ? -17.406 8.602 10.367 1 91.69 164 PHE A O 1
ATOM 1239 N N . MET A 1 165 ? -16.203 8.031 8.578 1 92.5 165 MET A N 1
ATOM 1240 C CA . MET A 1 165 ? -17.297 8.312 7.645 1 92.5 165 MET A CA 1
ATOM 1241 C C . MET A 1 165 ? -17.797 7.027 7 1 92.5 165 MET A C 1
ATOM 1243 O O . MET A 1 165 ? -18.469 7.07 5.969 1 92.5 165 MET A O 1
ATOM 1247 N N . ALA A 1 166 ? -17.469 5.898 7.574 1 94.25 166 ALA A N 1
ATOM 1248 C CA . ALA A 1 166 ? -17.766 4.609 6.957 1 94.25 166 ALA A CA 1
ATOM 1249 C C . ALA A 1 166 ? -19.25 4.289 7.031 1 94.25 166 ALA A C 1
ATOM 1251 O O . ALA A 1 166 ? -19.781 3.586 6.168 1 94.25 166 ALA A O 1
ATOM 1252 N N . ASP A 1 167 ? -19.953 4.812 8.016 1 93.25 167 ASP A N 1
ATOM 1253 C CA . ASP A 1 167 ? -21.375 4.574 8.172 1 93.25 167 ASP A CA 1
ATOM 1254 C C . ASP A 1 167 ? -22.188 5.402 7.176 1 93.25 167 ASP A C 1
ATOM 1256 O O . ASP A 1 167 ? -22.203 6.633 7.258 1 93.25 167 ASP A O 1
ATOM 1260 N N . PRO A 1 168 ? -22.859 4.73 6.293 1 91.81 168 PRO A N 1
ATOM 1261 C CA . PRO A 1 168 ? -23.656 5.48 5.309 1 91.81 168 PRO A CA 1
ATOM 1262 C C . PRO A 1 168 ? -24.797 6.27 5.941 1 91.81 168 PRO A C 1
ATOM 1264 O O . PRO A 1 168 ? -25.359 7.164 5.309 1 91.81 168 PRO A O 1
ATOM 1267 N N . ALA A 1 169 ? -25.094 5.906 7.133 1 91.19 169 ALA A N 1
ATOM 1268 C CA . ALA A 1 169 ? -26.188 6.578 7.816 1 91.19 169 ALA A CA 1
ATOM 1269 C C . ALA A 1 169 ? -25.703 7.852 8.508 1 91.19 169 ALA A C 1
ATOM 1271 O O . ALA A 1 169 ? -26.516 8.641 9.008 1 91.19 169 ALA A O 1
ATOM 1272 N N . SER A 1 170 ? -24.406 8.031 8.555 1 90.56 170 SER A N 1
ATOM 1273 C CA . SER A 1 170 ? -23.906 9.297 9.078 1 90.56 170 SER A CA 1
ATOM 1274 C C . SER A 1 170 ? -24.422 10.477 8.266 1 90.56 170 SER A C 1
ATOM 1276 O O . SER A 1 170 ? -24.344 10.469 7.031 1 90.56 170 SER A O 1
ATOM 1278 N N . PRO A 1 171 ? -24.891 11.445 8.922 1 90.06 171 PRO A N 1
ATOM 1279 C CA . PRO A 1 171 ? -25.578 12.523 8.211 1 90.06 171 PRO A CA 1
ATOM 1280 C C . PRO A 1 171 ? -24.625 13.406 7.414 1 90.06 171 PRO A C 1
ATOM 1282 O O . PRO A 1 171 ? -23.438 13.469 7.727 1 90.06 171 PRO A O 1
ATOM 1285 N N . TRP A 1 172 ? -25.219 14.086 6.461 1 86.62 172 TRP A N 1
ATOM 1286 C CA . TRP A 1 172 ? -24.547 15.125 5.691 1 86.62 172 TRP A CA 1
ATOM 1287 C C . TRP A 1 172 ? -24.016 16.219 6.609 1 86.62 172 TRP A C 1
ATOM 1289 O O . TRP A 1 172 ? -24.672 16.578 7.598 1 86.62 172 TRP A O 1
ATOM 1299 N N . SER A 1 173 ? -22.859 16.656 6.402 1 82.25 173 SER A N 1
ATOM 1300 C CA . SER A 1 173 ? -22.234 17.781 7.102 1 82.25 173 SER A CA 1
ATOM 1301 C C . SER A 1 173 ? -21.391 18.625 6.148 1 82.25 173 SER A C 1
ATOM 1303 O O . SER A 1 173 ? -21.281 18.297 4.965 1 82.25 173 SER A O 1
ATOM 1305 N N . TRP A 1 174 ? -20.891 19.703 6.684 1 74.75 174 TRP A N 1
ATOM 1306 C CA . TRP A 1 174 ? -20.047 20.594 5.906 1 74.75 174 TRP A CA 1
ATOM 1307 C C . TRP A 1 174 ? -18.922 19.828 5.219 1 74.75 174 TRP A C 1
ATOM 1309 O O . TRP A 1 174 ? -18.453 20.219 4.148 1 74.75 174 TRP A O 1
ATOM 1319 N N . ARG A 1 175 ? -18.5 18.703 5.684 1 77.69 175 ARG A N 1
ATOM 1320 C CA . ARG A 1 175 ? -17.422 17.891 5.148 1 77.69 175 ARG A CA 1
ATOM 1321 C C . ARG A 1 175 ? -17.797 17.297 3.793 1 77.69 175 ARG A C 1
ATOM 1323 O O . ARG A 1 175 ? -16.938 16.875 3.029 1 77.69 175 ARG A O 1
ATOM 1330 N N . CYS A 1 176 ? -19.109 17.328 3.537 1 78.56 176 CYS A N 1
ATOM 1331 C CA . CYS A 1 176 ? -19.594 16.703 2.314 1 78.56 176 CYS A CA 1
ATOM 1332 C C . CYS A 1 176 ? -19.828 17.734 1.22 1 78.56 176 CYS A C 1
ATOM 1334 O O . CYS A 1 176 ? -20.188 17.391 0.097 1 78.56 176 CYS A O 1
ATOM 1336 N N . GLU A 1 177 ? -19.562 18.969 1.542 1 78.12 177 GLU A N 1
ATOM 1337 C CA . GLU A 1 177 ? -19.781 20.047 0.587 1 78.12 177 GLU A CA 1
ATOM 1338 C C . GLU A 1 177 ? -18.484 20.469 -0.081 1 78.12 177 GLU A C 1
ATOM 1340 O O . GLU A 1 177 ? -17.531 20.844 0.598 1 78.12 177 GLU A O 1
ATOM 1345 N N . VAL A 1 178 ? -18.516 20.531 -1.389 1 76.62 178 VAL A N 1
ATOM 1346 C CA . VAL A 1 178 ? -17.328 20.812 -2.197 1 76.62 178 VAL A CA 1
ATOM 1347 C C . VAL A 1 178 ? -16.75 22.172 -1.813 1 76.62 178 VAL A C 1
ATOM 1349 O O . VAL A 1 178 ? -15.523 22.328 -1.741 1 76.62 178 VAL A O 1
ATOM 1352 N N . ALA A 1 179 ? -17.609 23.078 -1.531 1 72.06 179 ALA A N 1
ATOM 1353 C CA . ALA A 1 179 ? -17.188 24.453 -1.239 1 72.06 179 ALA A CA 1
ATOM 1354 C C . ALA A 1 179 ? -16.469 24.516 0.101 1 72.06 179 ALA A C 1
ATOM 1356 O O . ALA A 1 179 ? -15.727 25.469 0.362 1 72.06 179 ALA A O 1
ATOM 1357 N N . HIS A 1 180 ? -16.703 23.531 0.932 1 70.62 180 HIS A N 1
ATOM 1358 C CA . HIS A 1 180 ? -16.172 23.609 2.289 1 70.62 180 HIS A CA 1
ATOM 1359 C C . HIS A 1 180 ? -15.117 22.531 2.533 1 70.62 180 HIS A C 1
ATOM 1361 O O . HIS A 1 180 ? -14.32 22.625 3.471 1 70.62 180 HIS A O 1
ATOM 1367 N N . ALA A 1 181 ? -15.406 21.516 1.699 1 69.44 181 ALA A N 1
ATOM 1368 C CA . ALA A 1 181 ? -14.531 20.375 1.95 1 69.44 181 ALA A CA 1
ATOM 1369 C C . ALA A 1 181 ? -14.039 19.766 0.643 1 69.44 181 ALA A C 1
ATOM 1371 O O . ALA A 1 181 ? -14.609 20.016 -0.422 1 69.44 181 ALA A O 1
ATOM 1372 N N . GLY A 1 182 ? -12.844 19.031 0.722 1 77.38 182 GLY A N 1
ATOM 1373 C CA . GLY A 1 182 ? -12.258 18.438 -0.468 1 77.38 182 GLY A CA 1
ATOM 1374 C C . GLY A 1 182 ? -12.18 16.922 -0.405 1 77.38 182 GLY A C 1
ATOM 1375 O O . GLY A 1 182 ? -11.312 16.312 -1.039 1 77.38 182 GLY A O 1
ATOM 1376 N N . GLY A 1 183 ? -13.109 16.328 0.51 1 91.12 183 GLY A N 1
ATOM 1377 C CA . GLY A 1 183 ? -13.125 14.883 0.55 1 91.12 183 GLY A CA 1
ATOM 1378 C C . GLY A 1 183 ? -11.969 14.289 1.33 1 91.12 183 GLY A C 1
ATOM 1379 O O . GLY A 1 183 ? -11.281 15 2.066 1 91.12 183 GLY A O 1
ATOM 1380 N N . ALA A 1 184 ? -11.852 12.945 1.168 1 94.69 184 ALA A N 1
ATOM 1381 C CA . ALA A 1 184 ? -10.773 12.227 1.831 1 94.69 184 ALA A CA 1
ATOM 1382 C C . ALA A 1 184 ? -9.406 12.758 1.396 1 94.69 184 ALA A C 1
ATOM 1384 O O . ALA A 1 184 ? -8.469 12.812 2.195 1 94.69 184 ALA A O 1
ATOM 1385 N N . LEU A 1 185 ? -9.281 13.156 0.167 1 95.94 185 LEU A N 1
ATOM 1386 C CA . LEU A 1 185 ? -8.023 13.672 -0.359 1 95.94 185 LEU A CA 1
ATOM 1387 C C . LEU A 1 185 ? -7.594 14.93 0.395 1 95.94 185 LEU A C 1
ATOM 1389 O O . LEU A 1 185 ? -6.453 15.016 0.857 1 95.94 185 LEU A O 1
ATOM 1393 N N . ALA A 1 186 ? -8.484 15.859 0.553 1 92.31 186 ALA A N 1
ATOM 1394 C CA . ALA A 1 186 ? -8.164 17.125 1.216 1 92.31 186 ALA A CA 1
ATOM 1395 C C . ALA A 1 186 ? -8.023 16.922 2.725 1 92.31 186 ALA A C 1
ATOM 1397 O O . ALA A 1 186 ? -7.129 17.5 3.35 1 92.31 186 ALA A O 1
ATOM 1398 N N . ASP A 1 187 ? -8.867 16.141 3.283 1 92 187 ASP A N 1
ATOM 1399 C CA . ASP A 1 187 ? -8.953 15.969 4.73 1 92 187 ASP A CA 1
ATOM 1400 C C . ASP A 1 187 ? -7.797 15.125 5.258 1 92 187 ASP A C 1
ATOM 1402 O O . ASP A 1 187 ? -7.086 15.547 6.172 1 92 187 ASP A O 1
ATOM 1406 N N . LEU A 1 188 ? -7.629 13.961 4.684 1 96.12 188 LEU A N 1
ATOM 1407 C CA . LEU A 1 188 ? -6.609 13.016 5.125 1 96.12 188 LEU A CA 1
ATOM 1408 C C . LEU A 1 188 ? -5.414 13.023 4.176 1 96.12 188 LEU A C 1
ATOM 1410 O O . LEU A 1 188 ? -4.27 13.156 4.613 1 96.12 188 LEU A O 1
ATOM 1414 N N . GLY A 1 189 ? -5.676 12.984 2.918 1 97.38 189 GLY A N 1
ATOM 1415 C CA . GLY A 1 189 ? -4.645 12.875 1.898 1 97.38 189 GLY A CA 1
ATOM 1416 C C . GLY A 1 189 ? -3.65 14.023 1.93 1 97.38 189 GLY A C 1
ATOM 1417 O O . GLY A 1 189 ? -2.473 13.836 1.616 1 97.38 189 GLY A O 1
ATOM 1418 N N . SER A 1 190 ? -4.082 15.195 2.305 1 96.88 190 SER A N 1
ATOM 1419 C CA . SER A 1 190 ? -3.195 16.344 2.34 1 96.88 190 SER A CA 1
ATOM 1420 C C . SER A 1 190 ? -2.023 16.125 3.289 1 96.88 190 SER A C 1
ATOM 1422 O O . SER A 1 190 ? -0.896 16.531 3.002 1 96.88 190 SER A O 1
ATOM 1424 N N . HIS A 1 191 ? -2.277 15.43 4.434 1 97.88 191 HIS A N 1
ATOM 1425 C CA . HIS A 1 191 ? -1.206 15.078 5.359 1 97.88 191 HIS A CA 1
ATOM 1426 C C . HIS A 1 191 ? -0.191 14.148 4.699 1 97.88 191 HIS A C 1
ATOM 1428 O O . HIS A 1 191 ? 1.018 14.32 4.879 1 97.88 191 HIS A O 1
ATOM 1434 N N . LEU A 1 192 ? -0.705 13.195 3.98 1 98.56 192 LEU A N 1
ATOM 1435 C CA . LEU A 1 192 ? 0.157 12.227 3.316 1 98.56 192 LEU A CA 1
ATOM 1436 C C . LEU A 1 192 ? 0.964 12.883 2.203 1 98.56 192 LEU A C 1
ATOM 1438 O O . LEU A 1 192 ? 2.158 12.617 2.055 1 98.56 192 LEU A O 1
ATOM 1442 N N . LEU A 1 193 ? 0.307 13.727 1.424 1 98.56 193 LEU A N 1
ATOM 1443 C CA . LEU A 1 193 ? 0.994 14.438 0.352 1 98.56 193 LEU A CA 1
ATOM 1444 C C . LEU A 1 193 ? 2.086 15.344 0.913 1 98.56 193 LEU A C 1
ATOM 1446 O O . LEU A 1 193 ? 3.189 15.406 0.364 1 98.56 193 LEU A O 1
ATOM 1450 N N . SER A 1 194 ? 1.773 16.047 1.977 1 98.19 194 SER A N 1
ATOM 1451 C CA . SER A 1 194 ? 2.771 16.859 2.648 1 98.19 194 SER A CA 1
ATOM 1452 C C . SER A 1 194 ? 3.945 16.016 3.137 1 98.19 194 SER A C 1
ATOM 1454 O O . SER A 1 194 ? 5.102 16.438 3.014 1 98.19 194 SER A O 1
ATOM 1456 N N . MET A 1 195 ? 3.639 14.859 3.68 1 98.38 195 MET A N 1
ATOM 1457 C CA . MET A 1 195 ? 4.66 13.938 4.164 1 98.38 195 MET A CA 1
ATOM 1458 C C . MET A 1 195 ? 5.555 13.461 3.023 1 98.38 195 MET A C 1
ATOM 1460 O O . MET A 1 195 ? 6.777 13.414 3.162 1 98.38 195 MET A O 1
ATOM 1464 N N . ALA A 1 196 ? 4.934 13.094 1.896 1 98.75 196 ALA A N 1
ATOM 1465 C CA . ALA A 1 196 ? 5.68 12.648 0.721 1 98.75 196 ALA A CA 1
ATOM 1466 C C . ALA A 1 196 ? 6.66 13.719 0.254 1 98.75 196 ALA A C 1
ATOM 1468 O O . ALA A 1 196 ? 7.824 13.422 -0.03 1 98.75 196 ALA A O 1
ATOM 1469 N N . ARG A 1 197 ? 6.219 14.938 0.166 1 98.19 197 ARG A N 1
ATOM 1470 C CA . ARG A 1 197 ? 7.074 16.031 -0.259 1 98.19 197 ARG A CA 1
ATOM 1471 C C . ARG A 1 197 ? 8.188 16.297 0.755 1 98.19 197 ARG A C 1
ATOM 1473 O O . ARG A 1 197 ? 9.328 16.562 0.379 1 98.19 197 ARG A O 1
ATOM 1480 N N . TYR A 1 198 ? 7.824 16.219 2.029 1 97.75 198 TYR A N 1
ATOM 1481 C CA . TYR A 1 198 ? 8.766 16.484 3.113 1 97.75 198 TYR A CA 1
ATOM 1482 C C . TYR A 1 198 ? 9.898 15.469 3.109 1 97.75 198 TYR A C 1
ATOM 1484 O O . TYR A 1 198 ? 11.055 15.82 3.35 1 97.75 198 TYR A O 1
ATOM 1492 N N . LEU A 1 199 ? 9.602 14.211 2.832 1 98.5 199 LEU A N 1
ATOM 1493 C CA . LEU A 1 199 ? 10.57 13.125 2.99 1 98.5 199 LEU A CA 1
ATOM 1494 C C . LEU A 1 199 ? 11.266 12.82 1.67 1 98.5 199 LEU A C 1
ATOM 1496 O O . LEU A 1 199 ? 12.453 12.508 1.65 1 98.5 199 LEU A O 1
ATOM 1500 N N . VAL A 1 200 ? 10.531 12.93 0.535 1 98.5 200 VAL A N 1
ATOM 1501 C CA . VAL A 1 200 ? 11.07 12.453 -0.732 1 98.5 200 VAL A CA 1
ATOM 1502 C C . VAL A 1 200 ? 11.367 13.641 -1.647 1 98.5 200 VAL A C 1
ATOM 1504 O O . VAL A 1 200 ? 12.391 13.648 -2.342 1 98.5 200 VAL A O 1
ATOM 1507 N N . GLY A 1 201 ? 10.477 14.648 -1.709 1 97.94 201 GLY A N 1
ATOM 1508 C CA . GLY A 1 201 ? 10.727 15.828 -2.529 1 97.94 201 GLY A CA 1
ATOM 1509 C C . GLY A 1 201 ? 9.562 16.172 -3.436 1 97.94 201 GLY A C 1
ATOM 1510 O O . GLY A 1 201 ? 8.438 15.75 -3.197 1 97.94 201 GLY A O 1
ATOM 1511 N N . ASP A 1 202 ? 9.836 16.922 -4.473 1 98.12 202 ASP A N 1
ATOM 1512 C CA . ASP A 1 202 ? 8.805 17.469 -5.348 1 98.12 202 ASP A CA 1
ATOM 1513 C C . ASP A 1 202 ? 8.203 16.375 -6.23 1 98.12 202 ASP A C 1
ATOM 1515 O O . ASP A 1 202 ? 8.93 15.523 -6.742 1 98.12 202 ASP A O 1
ATOM 1519 N N . VAL A 1 203 ? 6.914 16.375 -6.363 1 98.69 203 VAL A N 1
ATOM 1520 C CA . VAL A 1 203 ? 6.199 15.523 -7.305 1 98.69 203 VAL A CA 1
ATOM 1521 C C . VAL A 1 203 ? 5.984 16.266 -8.625 1 98.69 203 VAL A C 1
ATOM 1523 O O . VAL A 1 203 ? 5.543 17.422 -8.625 1 98.69 203 VAL A O 1
ATOM 1526 N N . VAL A 1 204 ? 6.215 15.617 -9.734 1 98.56 204 VAL A N 1
ATOM 1527 C CA . VAL A 1 204 ? 6.203 16.344 -11.008 1 98.56 204 VAL A CA 1
ATOM 1528 C C . VAL A 1 204 ? 4.965 15.945 -11.812 1 98.56 204 VAL A C 1
ATOM 1530 O O . VAL A 1 204 ? 4.438 16.75 -12.586 1 98.56 204 VAL A O 1
ATOM 1533 N N . SER A 1 205 ? 4.508 14.742 -11.672 1 98.62 205 SER A N 1
ATOM 1534 C CA . SER A 1 205 ? 3.34 14.281 -12.414 1 98.62 205 SER A CA 1
ATOM 1535 C C . SER A 1 205 ? 2.545 13.258 -11.609 1 98.62 205 SER A C 1
ATOM 1537 O O . SER A 1 205 ? 3.105 12.547 -10.773 1 98.62 205 SER A O 1
ATOM 1539 N N . VAL A 1 206 ? 1.228 13.258 -11.906 1 98.81 206 VAL A N 1
ATOM 1540 C CA . VAL A 1 206 ? 0.353 12.352 -11.164 1 98.81 206 VAL A CA 1
ATOM 1541 C C . VAL A 1 206 ? -0.705 11.773 -12.102 1 98.81 206 VAL A C 1
ATOM 1543 O O . VAL A 1 206 ? -1.069 12.398 -13.102 1 98.81 206 VAL A O 1
ATOM 1546 N N . CYS A 1 207 ? -1.153 10.625 -11.883 1 98.81 207 CYS A N 1
ATOM 1547 C CA . CYS A 1 207 ? -2.389 10.008 -12.352 1 98.81 207 CYS A CA 1
ATOM 1548 C C . CYS A 1 207 ? -3.213 9.477 -11.188 1 98.81 207 CYS A C 1
ATOM 1550 O O . CYS A 1 207 ? -2.656 9.07 -10.164 1 98.81 207 CYS A O 1
ATOM 1552 N N . ALA A 1 208 ? -4.523 9.523 -11.336 1 98.75 208 ALA A N 1
ATOM 1553 C CA . ALA A 1 208 ? -5.293 9.219 -10.133 1 98.75 208 ALA A CA 1
ATOM 1554 C C . ALA A 1 208 ? -6.684 8.703 -10.484 1 98.75 208 ALA A C 1
ATOM 1556 O O . ALA A 1 208 ? -7.109 8.781 -11.641 1 98.75 208 ALA A O 1
ATOM 1557 N N . ASP A 1 209 ? -7.262 8.094 -9.562 1 98.38 209 ASP A N 1
ATOM 1558 C CA . ASP A 1 209 ? -8.656 7.668 -9.555 1 98.38 209 ASP A CA 1
ATOM 1559 C C . ASP A 1 209 ? -9.344 8.047 -8.242 1 98.38 209 ASP A C 1
ATOM 1561 O O . ASP A 1 209 ? -8.734 7.961 -7.176 1 98.38 209 ASP A O 1
ATOM 1565 N N . SER A 1 210 ? -10.531 8.57 -8.32 1 96.56 210 SER A N 1
ATOM 1566 C CA . SER A 1 210 ? -11.32 8.977 -7.164 1 96.56 210 SER A CA 1
ATOM 1567 C C . SER A 1 210 ? -12.68 8.289 -7.145 1 96.56 210 SER A C 1
ATOM 1569 O O . SER A 1 210 ? -13.172 7.855 -8.188 1 96.56 210 SER A O 1
ATOM 1571 N N . HIS A 1 211 ? -13.227 8.141 -5.918 1 96.62 211 HIS A N 1
ATOM 1572 C CA . HIS A 1 211 ? -14.453 7.359 -5.766 1 96.62 211 HIS A CA 1
ATOM 1573 C C . HIS A 1 211 ? -15.344 7.941 -4.676 1 96.62 211 HIS A C 1
ATOM 1575 O O . HIS A 1 211 ? -14.891 8.148 -3.545 1 96.62 211 HIS A O 1
ATOM 1581 N N . THR A 1 212 ? -16.578 8.352 -5.043 1 96.06 212 THR A N 1
ATOM 1582 C CA . THR A 1 212 ? -17.625 8.617 -4.074 1 96.06 212 THR A CA 1
ATOM 1583 C C . THR A 1 212 ? -18.484 7.375 -3.838 1 96.06 212 THR A C 1
ATOM 1585 O O . THR A 1 212 ? -19.359 7.062 -4.633 1 96.06 212 THR A O 1
ATOM 1588 N N . VAL A 1 213 ? -18.219 6.68 -2.762 1 95.94 213 VAL A N 1
ATOM 1589 C CA . VAL A 1 213 ? -18.844 5.395 -2.469 1 95.94 213 VAL A CA 1
ATOM 1590 C C . VAL A 1 213 ? -20.281 5.609 -1.997 1 95.94 213 VAL A C 1
ATOM 1592 O O . VAL A 1 213 ? -21.219 4.992 -2.516 1 95.94 213 VAL A O 1
ATOM 1595 N N . HIS A 1 214 ? -20.422 6.414 -0.987 1 94.44 214 HIS A N 1
ATOM 1596 C CA . HIS A 1 214 ? -21.75 6.805 -0.515 1 94.44 214 HIS A CA 1
ATOM 1597 C C . HIS A 1 214 ? -22.219 8.078 -1.209 1 94.44 214 HIS A C 1
ATOM 1599 O O . HIS A 1 214 ? -21.938 9.188 -0.746 1 94.44 214 HIS A O 1
ATOM 1605 N N . ALA A 1 215 ? -23.047 7.926 -2.225 1 93 215 ALA A N 1
ATOM 1606 C CA . ALA A 1 215 ? -23.453 9.039 -3.088 1 93 215 ALA A CA 1
ATOM 1607 C C . ALA A 1 215 ? -24.5 9.906 -2.412 1 93 215 ALA A C 1
ATOM 1609 O O . ALA A 1 215 ? -24.734 11.039 -2.834 1 93 215 ALA A O 1
ATOM 1610 N N . LEU A 1 216 ? -25.141 9.281 -1.416 1 93.69 216 LEU A N 1
ATOM 1611 C CA . LEU A 1 216 ? -26.172 9.977 -0.662 1 93.69 216 LEU A CA 1
ATOM 1612 C C . LEU A 1 216 ? -25.969 9.805 0.838 1 93.69 216 LEU A C 1
ATOM 1614 O O . LEU A 1 216 ? -25.469 8.766 1.283 1 93.69 216 LEU A O 1
ATOM 1618 N N . ARG A 1 217 ? -26.266 10.812 1.544 1 94.19 217 ARG A N 1
ATOM 1619 C CA . ARG A 1 217 ? -26.328 10.75 3.002 1 94.19 217 ARG A CA 1
ATOM 1620 C C . ARG A 1 217 ? -27.562 11.469 3.531 1 94.19 217 ARG A C 1
ATOM 1622 O O . ARG A 1 217 ? -28.062 12.406 2.902 1 94.19 217 ARG A O 1
ATOM 1629 N N . PRO A 1 218 ? -28.031 10.992 4.707 1 94.31 218 PRO A N 1
ATOM 1630 C CA . PRO A 1 218 ? -29.188 11.695 5.273 1 94.31 218 PRO A CA 1
ATOM 1631 C C . PRO A 1 218 ? -28.891 13.164 5.59 1 94.31 218 PRO A C 1
ATOM 1633 O O . PRO A 1 218 ? -27.797 13.484 6.051 1 94.31 218 PRO A O 1
ATOM 1636 N N . ALA A 1 219 ? -29.906 13.984 5.316 1 92.56 219 ALA A N 1
ATOM 1637 C CA . ALA A 1 219 ? -29.719 15.406 5.586 1 92.56 219 ALA A CA 1
ATOM 1638 C C . ALA A 1 219 ? -29.438 15.656 7.066 1 92.56 219 ALA A C 1
ATOM 1640 O O . ALA A 1 219 ? -28.609 16.5 7.414 1 92.56 219 ALA A O 1
ATOM 1641 N N . VAL A 1 220 ? -30.203 14.953 7.906 1 90.62 220 VAL A N 1
ATOM 1642 C CA . VAL A 1 220 ? -29.969 14.906 9.344 1 90.62 220 VAL A CA 1
ATOM 1643 C C . VAL A 1 220 ? -30.078 13.469 9.836 1 90.62 220 VAL A C 1
ATOM 1645 O O . VAL A 1 220 ? -30.578 12.602 9.125 1 90.62 220 VAL A O 1
ATOM 1648 N N . LYS A 1 221 ? -29.609 13.227 11 1 89.31 221 LYS A N 1
ATOM 1649 C CA . LYS A 1 221 ? -29.609 11.859 11.523 1 89.31 221 LYS A CA 1
ATOM 1650 C C . LYS A 1 221 ? -31.016 11.266 11.516 1 89.31 221 LYS A C 1
ATOM 1652 O O . LYS A 1 221 ? -31.953 11.859 12.055 1 89.31 221 LYS A O 1
ATOM 1657 N N . GLY A 1 222 ? -31.141 10.188 10.914 1 88.06 222 GLY A N 1
ATOM 1658 C CA . GLY A 1 222 ? -32.406 9.477 10.922 1 88.06 222 GLY A CA 1
ATOM 1659 C C . GLY A 1 222 ? -33.406 10 9.898 1 88.06 222 GLY A C 1
ATOM 1660 O O . GLY A 1 222 ? -34.531 9.5 9.797 1 88.06 222 GLY A O 1
ATOM 1661 N N . SER A 1 223 ? -33.094 10.945 9.195 1 89.69 223 SER A N 1
ATOM 1662 C CA . SER A 1 223 ? -34 11.57 8.227 1 89.69 223 SER A CA 1
ATOM 1663 C C . SER A 1 223 ? -34.156 10.703 6.98 1 89.69 223 SER A C 1
ATOM 1665 O O . SER A 1 223 ? -33.281 9.914 6.652 1 89.69 223 SER A O 1
ATOM 1667 N N . ASN A 1 224 ? -35.219 10.852 6.297 1 91.12 224 ASN A N 1
ATOM 1668 C CA . ASN A 1 224 ? -35.469 10.18 5.023 1 91.12 224 ASN A CA 1
ATOM 1669 C C . ASN A 1 224 ? -35.156 11.086 3.84 1 91.12 224 ASN A C 1
ATOM 1671 O O . ASN A 1 224 ? -35.312 10.68 2.686 1 91.12 224 ASN A O 1
ATOM 1675 N N . ASP A 1 225 ? -34.844 12.258 4.23 1 93.62 225 ASP A N 1
ATOM 1676 C CA . ASP A 1 225 ? -34.344 13.172 3.207 1 93.62 225 ASP A CA 1
ATOM 1677 C C . ASP A 1 225 ? -32.812 13.023 3.023 1 93.62 225 ASP A C 1
ATOM 1679 O O . ASP A 1 225 ? -32.062 13.094 3.992 1 93.62 225 ASP A O 1
ATOM 1683 N N . PHE A 1 226 ? -32.5 12.75 1.803 1 93.44 226 PHE A N 1
ATOM 1684 C CA . PHE A 1 226 ? -31.094 12.508 1.513 1 93.44 226 PHE A CA 1
ATOM 1685 C C . PHE A 1 226 ? -30.5 13.641 0.675 1 93.44 226 PHE A C 1
ATOM 1687 O O . PHE A 1 226 ? -31.219 14.281 -0.099 1 93.44 226 PHE A O 1
ATOM 1694 N N . LYS A 1 227 ? -29.266 13.906 0.909 1 92.88 227 LYS A N 1
ATOM 1695 C CA . LYS A 1 227 ? -28.516 14.875 0.121 1 92.88 227 LYS A CA 1
ATOM 1696 C C . LYS A 1 227 ? -27.406 14.195 -0.674 1 92.88 227 LYS A C 1
ATOM 1698 O O . LYS A 1 227 ? -26.766 13.273 -0.179 1 92.88 227 LYS A O 1
ATOM 1703 N N . ALA A 1 228 ? -27.219 14.734 -1.84 1 92.56 228 ALA A N 1
ATOM 1704 C CA . ALA A 1 228 ? -26.188 14.195 -2.709 1 92.56 228 ALA A CA 1
ATOM 1705 C C . ALA A 1 228 ? -24.797 14.602 -2.221 1 92.56 228 ALA A C 1
ATOM 1707 O O . ALA A 1 228 ? -24.594 15.734 -1.762 1 92.56 228 ALA A O 1
ATOM 1708 N N . ILE A 1 229 ? -23.859 13.68 -2.344 1 91.5 229 ILE A N 1
ATOM 1709 C CA . ILE A 1 229 ? -22.469 13.914 -1.954 1 91.5 229 ILE A CA 1
ATOM 1710 C C . ILE A 1 229 ? -21.609 14.109 -3.201 1 91.5 229 ILE A C 1
ATOM 1712 O O . ILE A 1 229 ? -21.656 13.289 -4.125 1 91.5 229 ILE A O 1
ATOM 1716 N N . ALA A 1 230 ? -20.734 15.18 -3.195 1 88.06 230 ALA A N 1
ATOM 1717 C CA . ALA A 1 230 ? -19.969 15.492 -4.395 1 88.06 230 ALA A CA 1
ATOM 1718 C C . ALA A 1 230 ? -18.469 15.453 -4.109 1 88.06 230 ALA A C 1
ATOM 1720 O O . ALA A 1 230 ? -17.656 15.914 -4.922 1 88.06 230 ALA A O 1
ATOM 1721 N N . VAL A 1 231 ? -18.094 14.938 -2.943 1 90.88 231 VAL A N 1
ATOM 1722 C CA . VAL A 1 231 ? -16.672 14.836 -2.607 1 90.88 231 VAL A CA 1
ATOM 1723 C C . VAL A 1 231 ? -16.25 13.367 -2.586 1 90.88 231 VAL A C 1
ATOM 1725 O O . VAL A 1 231 ? -17.109 12.469 -2.529 1 90.88 231 VAL A O 1
ATOM 1728 N N . ASP A 1 232 ? -15 13.227 -2.664 1 95.12 232 ASP A N 1
ATOM 1729 C CA . ASP A 1 232 ? -14.492 11.852 -2.713 1 95.12 232 ASP A CA 1
ATOM 1730 C C . ASP A 1 232 ? -14.516 11.211 -1.328 1 95.12 232 ASP A C 1
ATOM 1732 O O . ASP A 1 232 ? -14.242 11.875 -0.326 1 95.12 232 ASP A O 1
ATOM 1736 N N . ASP A 1 233 ? -14.852 9.883 -1.281 1 96.81 233 ASP A N 1
ATOM 1737 C CA . ASP A 1 233 ? -14.68 9.062 -0.084 1 96.81 233 ASP A CA 1
ATOM 1738 C C . ASP A 1 233 ? -13.305 8.406 -0.062 1 96.81 233 ASP A C 1
ATOM 1740 O O . ASP A 1 233 ? -12.797 8.039 1.002 1 96.81 233 ASP A O 1
ATOM 1744 N N . GLN A 1 234 ? -12.773 8.227 -1.252 1 97.56 234 GLN A N 1
ATOM 1745 C CA . GLN A 1 234 ? -11.438 7.648 -1.351 1 97.56 234 GLN A CA 1
ATOM 1746 C C . GLN A 1 234 ? -10.75 8.07 -2.648 1 97.56 234 GLN A C 1
ATOM 1748 O O . GLN A 1 234 ? -11.422 8.383 -3.637 1 97.56 234 GLN A O 1
ATOM 1753 N N . VAL A 1 235 ? -9.438 8.07 -2.604 1 98.25 235 VAL A N 1
ATOM 1754 C CA . VAL A 1 235 ? -8.609 8.438 -3.748 1 98.25 235 VAL A CA 1
ATOM 1755 C C . VAL A 1 235 ? -7.383 7.531 -3.807 1 98.25 235 VAL A C 1
ATOM 1757 O O . VAL A 1 235 ? -6.828 7.16 -2.77 1 98.25 235 VAL A O 1
ATOM 1760 N N . HIS A 1 236 ? -7.012 7.082 -5 1 98.75 236 HIS A N 1
ATOM 1761 C CA . HIS A 1 236 ? -5.762 6.395 -5.312 1 98.75 236 HIS A CA 1
ATOM 1762 C C . HIS A 1 236 ? -4.984 7.133 -6.395 1 98.75 236 HIS A C 1
ATOM 1764 O O . HIS A 1 236 ? -5.555 7.543 -7.41 1 98.75 236 HIS A O 1
ATOM 1770 N N . ALA A 1 237 ? -3.65 7.301 -6.188 1 98.88 237 ALA A N 1
ATOM 1771 C CA . ALA A 1 237 ? -2.896 8.062 -7.18 1 98.88 237 ALA A CA 1
ATOM 1772 C C . ALA A 1 237 ? -1.508 7.465 -7.387 1 98.88 237 ALA A C 1
ATOM 1774 O O . ALA A 1 237 ? -0.955 6.836 -6.484 1 98.88 237 ALA A O 1
ATOM 1775 N N . LEU A 1 238 ? -0.993 7.578 -8.578 1 98.88 238 LEU A N 1
ATOM 1776 C CA . LEU A 1 238 ? 0.407 7.363 -8.93 1 98.88 238 LEU A CA 1
ATOM 1777 C C . LEU A 1 238 ? 1.185 8.68 -8.891 1 98.88 238 LEU A C 1
ATOM 1779 O O . LEU A 1 238 ? 0.684 9.711 -9.336 1 98.88 238 LEU A O 1
ATOM 1783 N N . LEU A 1 239 ? 2.375 8.617 -8.367 1 98.81 239 LEU A N 1
ATOM 1784 C CA . LEU A 1 239 ? 3.229 9.797 -8.281 1 98.81 239 LEU A CA 1
ATOM 1785 C C . LEU A 1 239 ? 4.551 9.562 -9 1 98.81 239 LEU A C 1
ATOM 1787 O O . LEU A 1 239 ? 5.133 8.477 -8.906 1 98.81 239 LEU A O 1
ATOM 1791 N N . ARG A 1 240 ? 5.031 10.555 -9.703 1 98.81 240 ARG A N 1
ATOM 1792 C CA . ARG A 1 240 ? 6.41 10.656 -10.164 1 98.81 240 ARG A CA 1
ATOM 1793 C C . ARG A 1 240 ? 7.129 11.828 -9.508 1 98.81 240 ARG A C 1
ATOM 1795 O O . ARG A 1 240 ? 6.668 12.969 -9.586 1 98.81 240 ARG A O 1
ATOM 1802 N N . PHE A 1 241 ? 8.188 11.531 -8.875 1 98.75 241 PHE A N 1
ATOM 1803 C CA . PHE A 1 241 ? 8.961 12.562 -8.18 1 98.75 241 PHE A CA 1
ATOM 1804 C C . PHE A 1 241 ? 10.039 13.141 -9.094 1 98.75 241 PHE A C 1
ATOM 1806 O O . PHE A 1 241 ? 10.484 12.477 -10.031 1 98.75 241 PHE A O 1
ATOM 1813 N N . ALA A 1 242 ? 10.492 14.336 -8.789 1 98.56 242 ALA A N 1
ATOM 1814 C CA . ALA A 1 242 ? 11.539 15.016 -9.555 1 98.56 242 ALA A CA 1
ATOM 1815 C C . ALA A 1 242 ? 12.852 14.25 -9.492 1 98.56 242 ALA A C 1
ATOM 1817 O O . ALA A 1 242 ? 13.625 14.242 -10.453 1 98.56 242 ALA A O 1
ATOM 1818 N N . ASN A 1 243 ? 13.117 13.578 -8.406 1 97.81 243 ASN A N 1
ATOM 1819 C CA . ASN A 1 243 ? 14.375 12.852 -8.234 1 97.81 243 ASN A CA 1
ATOM 1820 C C . ASN A 1 243 ? 14.336 11.492 -8.93 1 97.81 243 ASN A C 1
ATOM 1822 O O . ASN A 1 243 ? 15.273 10.703 -8.812 1 97.81 243 ASN A O 1
ATOM 1826 N N . GLY A 1 244 ? 13.227 11.172 -9.562 1 97.5 244 GLY A N 1
ATOM 1827 C CA . GLY A 1 244 ? 13.125 9.945 -10.336 1 97.5 244 GLY A CA 1
ATOM 1828 C C . GLY A 1 244 ? 12.328 8.859 -9.633 1 97.5 244 GLY A C 1
ATOM 1829 O O . GLY A 1 244 ? 11.922 7.879 -10.258 1 97.5 244 GLY A O 1
ATOM 1830 N N . ALA A 1 245 ? 12.086 8.969 -8.344 1 98.25 245 ALA A N 1
ATOM 1831 C CA . ALA A 1 245 ? 11.305 7.988 -7.594 1 98.25 245 ALA A CA 1
ATOM 1832 C C . ALA A 1 245 ? 9.867 7.922 -8.109 1 98.25 245 ALA A C 1
ATOM 1834 O O . ALA A 1 245 ? 9.367 8.883 -8.695 1 98.25 245 ALA A O 1
ATOM 1835 N N . ARG A 1 246 ? 9.281 6.762 -7.973 1 98 246 ARG A N 1
ATOM 1836 C CA . ARG A 1 246 ? 7.879 6.52 -8.289 1 98 246 ARG A CA 1
ATOM 1837 C C . ARG A 1 246 ? 7.105 6.082 -7.043 1 98 246 ARG A C 1
ATOM 1839 O O . ARG A 1 246 ? 7.703 5.645 -6.059 1 98 246 ARG A O 1
ATOM 1846 N N . GLY A 1 247 ? 5.832 6.258 -7.141 1 96.31 247 GLY A N 1
ATOM 1847 C CA . GLY A 1 247 ? 5.145 5.805 -5.945 1 96.31 247 GLY A CA 1
ATOM 1848 C C . GLY A 1 247 ? 3.633 5.852 -6.074 1 96.31 247 GLY A C 1
ATOM 1849 O O . GLY A 1 247 ? 3.104 6.113 -7.156 1 96.31 247 GLY A O 1
ATOM 1850 N N . THR A 1 248 ? 2.963 5.441 -4.992 1 98.56 248 THR A N 1
ATOM 1851 C CA . THR A 1 248 ? 1.509 5.453 -4.875 1 98.56 248 THR A CA 1
ATOM 1852 C C . THR A 1 248 ? 1.076 6.125 -3.574 1 98.56 248 THR A C 1
ATOM 1854 O O . THR A 1 248 ? 1.774 6.043 -2.562 1 98.56 248 THR A O 1
ATOM 1857 N N . VAL A 1 249 ? -0.047 6.793 -3.627 1 98.5 249 VAL A N 1
ATOM 1858 C CA . VAL A 1 249 ? -0.711 7.277 -2.42 1 98.5 249 VAL A CA 1
ATOM 1859 C C . VAL A 1 249 ? -2.191 6.906 -2.459 1 98.5 249 VAL A C 1
ATOM 1861 O O . VAL A 1 249 ? -2.812 6.914 -3.523 1 98.5 249 VAL A O 1
ATOM 1864 N N . SER A 1 250 ? -2.721 6.566 -1.318 1 98.56 250 SER A N 1
ATOM 1865 C CA . SER A 1 250 ? -4.145 6.293 -1.153 1 98.56 250 SER A CA 1
ATOM 1866 C C . SER A 1 250 ? -4.691 6.953 0.108 1 98.56 250 SER A C 1
ATOM 1868 O O . SER A 1 250 ? -3.975 7.098 1.1 1 98.56 250 SER A O 1
ATOM 1870 N N . SER A 1 251 ? -5.887 7.367 0.026 1 98.12 251 SER A N 1
ATOM 1871 C CA . SER A 1 251 ? -6.598 7.914 1.176 1 98.12 251 SER A CA 1
ATOM 1872 C C . SER A 1 251 ? -8.062 7.496 1.169 1 98.12 251 SER A C 1
ATOM 1874 O O . SER A 1 251 ? -8.703 7.48 0.117 1 98.12 251 SER A O 1
ATOM 1876 N N . SER A 1 252 ? -8.578 7.141 2.398 1 98.19 252 SER A N 1
ATOM 1877 C CA . SER A 1 252 ? -9.969 6.707 2.492 1 98.19 252 SER A CA 1
ATOM 1878 C C . SER A 1 252 ? -10.586 7.105 3.828 1 98.19 252 SER A C 1
ATOM 1880 O O . SER A 1 252 ? -9.945 6.988 4.875 1 98.19 252 SER A O 1
ATOM 1882 N N . TRP A 1 253 ? -11.906 7.559 3.744 1 96.19 253 TRP A N 1
ATOM 1883 C CA . TRP A 1 253 ? -12.703 7.824 4.934 1 96.19 253 TRP A CA 1
ATOM 1884 C C . TRP A 1 253 ? -13.391 6.551 5.422 1 96.19 253 TRP A C 1
ATOM 1886 O O . TRP A 1 253 ? -14.078 6.562 6.445 1 96.19 253 TRP A O 1
ATOM 1896 N N . LEU A 1 254 ? -13.211 5.477 4.695 1 96.69 254 LEU A N 1
ATOM 1897 C CA . LEU A 1 254 ? -14.195 4.414 4.844 1 96.69 254 LEU A CA 1
ATOM 1898 C C . LEU A 1 254 ? -13.539 3.121 5.309 1 96.69 254 LEU A C 1
ATOM 1900 O O . LEU A 1 254 ? -14.188 2.074 5.371 1 96.69 254 LEU A O 1
ATOM 1904 N N . LYS A 1 255 ? -12.297 3.133 5.613 1 97.19 255 LYS A N 1
ATOM 1905 C CA . LYS A 1 255 ? -11.594 1.877 5.836 1 97.19 255 LYS A CA 1
ATOM 1906 C C . LYS A 1 255 ? -11.766 1.395 7.273 1 97.19 255 LYS A C 1
ATOM 1908 O O . LYS A 1 255 ? -10.961 1.73 8.148 1 97.19 255 LYS A O 1
ATOM 1913 N N . HIS A 1 256 ? -12.648 0.435 7.449 1 97.06 256 HIS A N 1
ATOM 1914 C CA . HIS A 1 256 ? -12.977 -0.097 8.766 1 97.06 256 HIS A CA 1
ATOM 1915 C C . HIS A 1 256 ? -11.734 -0.64 9.461 1 97.06 256 HIS A C 1
ATOM 1917 O O . HIS A 1 256 ? -10.945 -1.372 8.859 1 97.06 256 HIS A O 1
ATOM 1923 N N . GLY A 1 257 ? -11.594 -0.252 10.719 1 96.06 257 GLY A N 1
ATOM 1924 C CA . GLY A 1 257 ? -10.508 -0.784 11.531 1 96.06 257 GLY A CA 1
ATOM 1925 C C . GLY A 1 257 ? -9.367 0.198 11.719 1 96.06 257 GLY A C 1
ATOM 1926 O O . GLY A 1 257 ? -8.586 0.078 12.672 1 96.06 257 GLY A O 1
ATOM 1927 N N . TYR A 1 258 ? -9.273 1.101 10.805 1 96.5 258 TYR A N 1
ATOM 1928 C CA . TYR A 1 258 ? -8.219 2.096 10.93 1 96.5 258 TYR A CA 1
ATOM 1929 C C . TYR A 1 258 ? -8.742 3.379 11.562 1 96.5 258 TYR A C 1
ATOM 1931 O O . TYR A 1 258 ? -9.852 3.826 11.242 1 96.5 258 TYR A O 1
ATOM 1939 N N . LYS A 1 259 ? -7.91 3.975 12.453 1 95.69 259 LYS A N 1
ATOM 1940 C CA . LYS A 1 259 ? -8.336 5.168 13.188 1 95.69 259 LYS A CA 1
ATOM 1941 C C . LYS A 1 259 ? -7.41 6.348 12.898 1 95.69 259 LYS A C 1
ATOM 1943 O O . LYS A 1 259 ? -7.828 7.504 12.992 1 95.69 259 LYS A O 1
ATOM 1948 N N . ASN A 1 260 ? -6.238 6.152 12.539 1 96.56 260 ASN A N 1
ATOM 1949 C CA . ASN A 1 260 ? -5.219 7.129 12.18 1 96.56 260 ASN A CA 1
ATOM 1950 C C . ASN A 1 260 ? -4.066 6.48 11.414 1 96.56 260 ASN A C 1
ATOM 1952 O O . ASN A 1 260 ? -2.904 6.625 11.797 1 96.56 260 ASN A O 1
ATOM 1956 N N . HIS A 1 261 ? -4.465 5.82 10.352 1 97.62 261 HIS A N 1
ATOM 1957 C CA . HIS A 1 261 ? -3.5 5.039 9.594 1 97.62 261 HIS A CA 1
ATOM 1958 C C . HIS A 1 261 ? -2.773 5.91 8.57 1 97.62 261 HIS A C 1
ATOM 1960 O O . HIS A 1 261 ? -2.957 5.738 7.359 1 97.62 261 HIS A O 1
ATOM 1966 N N . LEU A 1 262 ? -1.998 6.867 9.031 1 98.5 262 LEU A N 1
ATOM 1967 C CA . LEU A 1 262 ? -1.002 7.543 8.211 1 98.5 262 LEU A CA 1
ATOM 1968 C C . LEU A 1 262 ? 0.282 6.727 8.125 1 98.5 262 LEU A C 1
ATOM 1970 O O . LEU A 1 262 ? 1.103 6.758 9.047 1 98.5 262 LEU A O 1
ATOM 1974 N N . SER A 1 263 ? 0.478 6.035 7.016 1 98.5 263 SER A N 1
ATOM 1975 C CA . SER A 1 263 ? 1.603 5.117 6.875 1 98.5 263 SER A CA 1
ATOM 1976 C C . SER A 1 263 ? 2.324 5.324 5.547 1 98.5 263 SER A C 1
ATOM 1978 O O . SER A 1 263 ? 1.731 5.809 4.582 1 98.5 263 SER A O 1
ATOM 1980 N N . PHE A 1 264 ? 3.633 5.027 5.547 1 98.69 264 PHE A N 1
ATOM 1981 C CA . PHE A 1 264 ? 4.383 5.066 4.301 1 98.69 264 PHE A CA 1
ATOM 1982 C C . PHE A 1 264 ? 5.562 4.102 4.344 1 98.69 264 PHE A C 1
ATOM 1984 O O . PHE A 1 264 ? 5.992 3.689 5.426 1 98.69 264 PHE A O 1
ATOM 1991 N N . GLU A 1 265 ? 5.965 3.686 3.26 1 98.69 265 GLU A N 1
ATOM 1992 C CA . GLU A 1 265 ? 7.191 2.936 3.018 1 98.69 265 GLU A CA 1
ATOM 1993 C C . GLU A 1 265 ? 8.047 3.604 1.943 1 98.69 265 GLU A C 1
ATOM 1995 O O . GLU A 1 265 ? 7.539 3.971 0.881 1 98.69 265 GLU A O 1
ATOM 2000 N N . ILE A 1 266 ? 9.266 3.828 2.217 1 98.81 266 ILE A N 1
ATOM 2001 C CA . ILE A 1 266 ? 10.227 4.426 1.297 1 98.81 266 ILE A CA 1
ATOM 2002 C C . ILE A 1 266 ? 11.359 3.436 1.015 1 98.81 266 ILE A C 1
ATOM 2004 O O . ILE A 1 266 ? 12.008 2.949 1.94 1 98.81 266 ILE A O 1
ATOM 2008 N N . SER A 1 267 ? 11.57 3.148 -0.242 1 98.5 267 SER A N 1
ATOM 2009 C CA . SER A 1 267 ? 12.633 2.232 -0.646 1 98.5 267 SER A CA 1
ATOM 2010 C C . SER A 1 267 ? 13.719 2.957 -1.434 1 98.5 267 SER A C 1
ATOM 2012 O O . SER A 1 267 ? 13.422 3.777 -2.305 1 98.5 267 SER A O 1
ATOM 2014 N N . GLY A 1 268 ? 14.914 2.672 -1.087 1 98.44 268 GLY A N 1
ATOM 2015 C CA . GLY A 1 268 ? 16.078 3.125 -1.836 1 98.44 268 GLY A CA 1
ATOM 2016 C C . GLY A 1 268 ? 17 1.992 -2.26 1 98.44 268 GLY A C 1
ATOM 2017 O O . GLY A 1 268 ? 16.734 0.826 -1.959 1 98.44 268 GLY A O 1
ATOM 2018 N N . THR A 1 269 ? 18.047 2.283 -2.982 1 97.75 269 THR A N 1
ATOM 2019 C CA . THR A 1 269 ? 18.969 1.298 -3.531 1 97.75 269 THR A CA 1
ATOM 2020 C C . THR A 1 269 ? 19.766 0.635 -2.42 1 97.75 269 THR A C 1
ATOM 2022 O O . THR A 1 269 ? 20.406 -0.396 -2.641 1 97.75 269 THR A O 1
ATOM 2025 N N . LYS A 1 270 ? 19.688 1.208 -1.17 1 98.06 270 LYS A N 1
ATOM 2026 C CA . LYS A 1 270 ? 20.5 0.648 -0.097 1 98.06 270 LYS A CA 1
ATOM 2027 C C . LYS A 1 270 ? 19.641 0.316 1.125 1 98.06 270 LYS A C 1
ATOM 2029 O O . LYS A 1 270 ? 20.172 -0.009 2.189 1 98.06 270 LYS A O 1
ATOM 2034 N N . GLY A 1 271 ? 18.375 0.407 0.98 1 98.31 271 GLY A N 1
ATOM 2035 C CA . GLY A 1 271 ? 17.562 0.103 2.148 1 98.31 271 GLY A CA 1
ATOM 2036 C C . GLY A 1 271 ? 16.109 0.474 1.975 1 98.31 271 GLY A C 1
ATOM 2037 O O . GLY A 1 271 ? 15.711 1.007 0.935 1 98.31 271 GLY A O 1
ATOM 2038 N N . THR A 1 272 ? 15.289 0.101 2.959 1 98.69 272 THR A N 1
ATOM 2039 C CA . THR A 1 272 ? 13.859 0.375 3.023 1 98.69 272 THR A CA 1
ATOM 2040 C C . THR A 1 272 ? 13.461 0.847 4.418 1 98.69 272 THR A C 1
ATOM 2042 O O . THR A 1 272 ? 13.953 0.324 5.422 1 98.69 272 THR A O 1
ATOM 2045 N N . LEU A 1 273 ? 12.641 1.883 4.41 1 98.44 273 LEU A N 1
ATOM 2046 C CA . LEU A 1 273 ? 12.102 2.438 5.648 1 98.44 273 LEU A CA 1
ATOM 2047 C C . LEU A 1 273 ? 10.578 2.412 5.637 1 98.44 273 LEU A C 1
ATOM 2049 O O . LEU A 1 273 ? 9.953 2.715 4.617 1 98.44 273 LEU A O 1
ATOM 2053 N N . ALA A 1 274 ? 9.984 2.004 6.812 1 98.56 274 ALA A N 1
ATOM 2054 C CA . ALA A 1 274 ? 8.523 1.969 6.918 1 98.56 274 ALA A CA 1
ATOM 2055 C C . ALA A 1 274 ? 8.055 2.592 8.227 1 98.56 274 ALA A C 1
ATOM 2057 O O . ALA A 1 274 ? 8.703 2.443 9.266 1 98.56 274 ALA A O 1
ATOM 2058 N N . PHE A 1 275 ? 6.945 3.252 8.156 1 98.75 275 PHE A N 1
ATOM 2059 C CA . PHE A 1 275 ? 6.363 3.949 9.297 1 98.75 275 PHE A CA 1
ATOM 2060 C C . PHE A 1 275 ? 4.844 3.83 9.289 1 98.75 275 PHE A C 1
ATOM 2062 O O . PHE A 1 275 ? 4.227 3.777 8.219 1 98.75 275 PHE A O 1
ATOM 2069 N N . ASP A 1 276 ? 4.199 3.795 10.516 1 98.31 276 ASP A N 1
ATOM 2070 C CA . ASP A 1 276 ? 2.758 3.877 10.719 1 98.31 276 ASP A CA 1
ATOM 2071 C C . ASP A 1 276 ? 2.422 4.734 11.938 1 98.31 276 ASP A C 1
ATOM 2073 O O . ASP A 1 276 ? 2.838 4.426 13.055 1 98.31 276 ASP A O 1
ATOM 2077 N N . GLN A 1 277 ? 1.641 5.762 11.695 1 97.81 277 GLN A N 1
ATOM 2078 C CA . GLN A 1 277 ? 1.264 6.699 12.75 1 97.81 277 GLN A CA 1
ATOM 2079 C C . GLN A 1 277 ? 0.559 5.98 13.898 1 97.81 277 GLN A C 1
ATOM 2081 O O . GLN A 1 277 ? 0.605 6.438 15.039 1 97.81 277 GLN A O 1
ATOM 2086 N N . GLU A 1 278 ? -0.116 4.875 13.664 1 96.44 278 GLU A N 1
ATOM 2087 C CA . GLU A 1 278 ? -0.779 4.125 14.727 1 96.44 278 GLU A CA 1
ATOM 2088 C C . GLU A 1 278 ? 0.237 3.439 15.633 1 96.44 278 GLU A C 1
ATOM 2090 O O . GLU A 1 278 ? -0.12 2.924 16.703 1 96.44 278 GLU A O 1
ATOM 2095 N N . ARG A 1 279 ? 1.482 3.426 15.234 1 95.75 279 ARG A N 1
ATOM 2096 C CA . ARG A 1 279 ? 2.648 3.076 16.031 1 95.75 279 ARG A CA 1
ATOM 2097 C C . ARG A 1 279 ? 3.676 4.203 16.031 1 95.75 279 ARG A C 1
ATOM 2099 O O . ARG A 1 279 ? 4.852 3.975 15.742 1 95.75 279 ARG A O 1
ATOM 2106 N N . LEU A 1 280 ? 3.291 5.34 16.359 1 95.81 280 LEU A N 1
ATOM 2107 C CA . LEU A 1 280 ? 3.953 6.602 16.031 1 95.81 280 LEU A CA 1
ATOM 2108 C C . LEU A 1 280 ? 5.312 6.695 16.719 1 95.81 280 LEU A C 1
ATOM 2110 O O . LEU A 1 280 ? 6.125 7.559 16.391 1 95.81 280 LEU A O 1
ATOM 2114 N N . ASN A 1 281 ? 5.609 5.789 17.688 1 96.94 281 ASN A N 1
ATOM 2115 C CA . ASN A 1 281 ? 6.871 5.902 18.406 1 96.94 281 ASN A CA 1
ATOM 2116 C C . ASN A 1 281 ? 7.902 4.902 17.906 1 96.94 281 ASN A C 1
ATOM 2118 O O . ASN A 1 281 ? 8.867 4.582 18.594 1 96.94 281 ASN A O 1
ATOM 2122 N N . GLU A 1 282 ? 7.676 4.348 16.719 1 96.62 282 GLU A N 1
ATOM 2123 C CA . GLU A 1 282 ? 8.656 3.422 16.172 1 96.62 282 GLU A CA 1
ATOM 2124 C C . GLU A 1 282 ? 8.766 3.572 14.656 1 96.62 282 GLU A C 1
ATOM 2126 O O . GLU A 1 282 ? 7.848 4.074 14.008 1 96.62 282 GLU A O 1
ATOM 2131 N N . LEU A 1 283 ? 9.914 3.232 14.148 1 97.12 283 LEU A N 1
ATOM 2132 C CA . LEU A 1 283 ? 10.281 3.186 12.742 1 97.12 283 LEU A CA 1
ATOM 2133 C C . LEU A 1 283 ? 10.93 1.851 12.391 1 97.12 283 LEU A C 1
ATOM 2135 O O . LEU A 1 283 ? 11.727 1.32 13.172 1 97.12 283 LEU A O 1
ATOM 2139 N N . ARG A 1 284 ? 10.539 1.253 11.289 1 98.19 284 ARG A N 1
ATOM 2140 C CA . ARG A 1 284 ? 11.203 0.044 10.805 1 98.19 284 ARG A CA 1
ATOM 2141 C C . ARG A 1 284 ? 12.195 0.369 9.688 1 98.19 284 ARG A C 1
ATOM 2143 O O . ARG A 1 284 ? 11.867 1.102 8.758 1 98.19 284 ARG A O 1
ATOM 2150 N N . LEU A 1 285 ? 13.383 -0.181 9.805 1 98.56 285 LEU A N 1
ATOM 2151 C CA . LEU A 1 285 ? 14.453 0.131 8.867 1 98.56 285 LEU A CA 1
ATOM 2152 C C . LEU A 1 285 ? 15.227 -1.127 8.484 1 98.56 285 LEU A C 1
ATOM 2154 O O . LEU A 1 285 ? 15.562 -1.939 9.352 1 98.56 285 LEU A O 1
ATOM 2158 N N . CYS A 1 286 ? 15.398 -1.383 7.246 1 98.5 286 CYS A N 1
ATOM 2159 C CA . CYS A 1 286 ? 16.312 -2.412 6.754 1 98.5 286 CYS A CA 1
ATOM 2160 C C . CYS A 1 286 ? 17.359 -1.812 5.836 1 98.5 286 CYS A C 1
ATOM 2162 O O . CYS A 1 286 ? 17.031 -1.165 4.84 1 98.5 286 CYS A O 1
ATOM 2164 N N . ARG A 1 287 ? 18.609 -2.012 6.16 1 97.06 287 ARG A N 1
ATOM 2165 C CA . ARG A 1 287 ? 19.719 -1.572 5.332 1 97.06 287 ARG A CA 1
ATOM 2166 C C . ARG A 1 287 ? 20.359 -2.752 4.609 1 97.06 287 ARG A C 1
ATOM 2168 O O . ARG A 1 287 ? 20.219 -3.9 5.031 1 97.06 287 ARG A O 1
ATOM 2175 N N . VAL A 1 288 ? 20.969 -2.391 3.498 1 94.81 288 VAL A N 1
ATOM 2176 C CA . VAL A 1 288 ? 21.703 -3.418 2.77 1 94.81 288 VAL A CA 1
ATOM 2177 C C . VAL A 1 288 ? 22.625 -4.164 3.729 1 94.81 288 VAL A C 1
ATOM 2179 O O . VAL A 1 288 ? 23.266 -3.555 4.586 1 94.81 288 VAL A O 1
ATOM 2182 N N . GLY A 1 289 ? 22.609 -5.445 3.609 1 92 289 GLY A N 1
ATOM 2183 C CA . GLY A 1 289 ? 23.453 -6.258 4.461 1 92 289 GLY A CA 1
ATOM 2184 C C . GLY A 1 289 ? 22.734 -6.82 5.668 1 92 289 GLY A C 1
ATOM 2185 O O . GLY A 1 289 ? 23.234 -7.73 6.332 1 92 289 GLY A O 1
ATOM 2186 N N . GLN A 1 290 ? 21.578 -6.242 5.941 1 92.38 290 GLN A N 1
ATOM 2187 C CA . GLN A 1 290 ? 20.766 -6.77 7.031 1 92.38 290 GLN A CA 1
ATOM 2188 C C . GLN A 1 290 ? 19.766 -7.801 6.516 1 92.38 290 GLN A C 1
ATOM 2190 O O . GLN A 1 290 ? 19.297 -7.699 5.387 1 92.38 290 GLN A O 1
ATOM 2195 N N . ASP A 1 291 ? 19.344 -8.734 7.32 1 87.88 291 ASP A N 1
ATOM 2196 C CA . ASP A 1 291 ? 18.453 -9.82 6.91 1 87.88 291 ASP A CA 1
ATOM 2197 C C . ASP A 1 291 ? 17 -9.43 7.082 1 87.88 291 ASP A C 1
ATOM 2199 O O . ASP A 1 291 ? 16.109 -10.094 6.555 1 87.88 291 ASP A O 1
ATOM 2203 N N . GLY A 1 292 ? 16.797 -8.43 7.816 1 93 292 GLY A N 1
ATOM 2204 C CA . GLY A 1 292 ? 15.43 -8 8.078 1 93 292 GLY A CA 1
ATOM 2205 C C . GLY A 1 292 ? 15.344 -6.602 8.664 1 93 292 GLY A C 1
ATOM 2206 O O . GLY A 1 292 ? 16.359 -5.918 8.797 1 93 292 GLY A O 1
ATOM 2207 N N . PHE A 1 293 ? 14.117 -6.27 9.008 1 96.75 293 PHE A N 1
ATOM 2208 C CA . PHE A 1 293 ? 13.875 -4.918 9.5 1 96.75 293 PHE A CA 1
ATOM 2209 C C . PHE A 1 293 ? 14.273 -4.797 10.969 1 96.75 293 PHE A C 1
ATOM 2211 O O . PHE A 1 293 ? 13.992 -5.684 11.773 1 96.75 293 PHE A O 1
ATOM 2218 N N . GLN A 1 294 ? 14.922 -3.748 11.203 1 97.44 294 GLN A N 1
ATOM 2219 C CA . GLN A 1 294 ? 15.141 -3.307 12.57 1 97.44 294 GLN A CA 1
ATOM 2220 C C . GLN A 1 294 ? 14.039 -2.355 13.031 1 97.44 294 GLN A C 1
ATOM 2222 O O . GLN A 1 294 ? 13.602 -1.489 12.266 1 97.44 294 GLN A O 1
ATOM 2227 N N . ARG A 1 295 ? 13.625 -2.582 14.297 1 95.81 295 ARG A N 1
ATOM 2228 C CA . ARG A 1 295 ? 12.68 -1.648 14.906 1 95.81 295 ARG A CA 1
ATOM 2229 C C . ARG A 1 295 ? 13.414 -0.567 15.695 1 95.81 295 ARG A C 1
ATOM 2231 O O . ARG A 1 295 ? 14.047 -0.857 16.703 1 95.81 295 ARG A O 1
ATOM 2238 N N . LEU A 1 296 ? 13.289 0.607 15.164 1 95.5 296 LEU A N 1
ATOM 2239 C CA . LEU A 1 296 ? 13.844 1.748 15.883 1 95.5 296 LEU A CA 1
ATOM 2240 C C . LEU A 1 296 ? 12.805 2.383 16.797 1 95.5 296 LEU A C 1
ATOM 2242 O O . LEU A 1 296 ? 11.688 2.678 16.359 1 95.5 296 LEU A O 1
ATOM 2246 N N . LEU A 1 297 ? 13.188 2.662 18.031 1 95.31 297 LEU A N 1
ATOM 2247 C CA . LEU A 1 297 ? 12.242 3.195 19 1 95.31 297 LEU A CA 1
ATOM 2248 C C . LEU A 1 297 ? 12.555 4.656 19.312 1 95.31 297 LEU A C 1
ATOM 2250 O O . LEU A 1 297 ? 13.719 5.051 19.359 1 95.31 297 LEU A O 1
ATOM 2254 N N . ALA A 1 298 ? 11.484 5.402 19.562 1 94.69 298 ALA A N 1
ATOM 2255 C CA . ALA A 1 298 ? 11.664 6.789 19.969 1 94.69 298 ALA A CA 1
ATOM 2256 C C . ALA A 1 298 ? 12.328 6.867 21.344 1 94.69 298 ALA A C 1
ATOM 2258 O O . ALA A 1 298 ? 12.156 5.969 22.172 1 94.69 298 ALA A O 1
ATOM 2259 N N . GLY A 1 299 ? 13.086 7.953 21.547 1 93.44 299 GLY A N 1
ATOM 2260 C CA . GLY A 1 299 ? 13.789 8.148 22.797 1 93.44 299 GLY A CA 1
ATOM 2261 C C . GLY A 1 299 ? 14.453 9.508 22.906 1 93.44 299 GLY A C 1
ATOM 2262 O O . GLY A 1 299 ? 14.312 10.344 22.016 1 93.44 299 GLY A O 1
ATOM 2263 N N . PRO A 1 300 ? 15.07 9.711 23.984 1 93.06 300 PRO A N 1
ATOM 2264 C CA . PRO A 1 300 ? 15.609 11.031 24.297 1 93.06 300 PRO A CA 1
ATOM 2265 C C . PRO A 1 300 ? 16.75 11.445 23.375 1 93.06 300 PRO A C 1
ATOM 2267 O O . PRO A 1 300 ? 17.125 12.625 23.328 1 93.06 300 PRO A O 1
ATOM 2270 N N . ALA A 1 301 ? 17.266 10.547 22.656 1 92.12 301 ALA A N 1
ATOM 2271 C CA . ALA A 1 301 ? 18.312 10.898 21.703 1 92.12 301 ALA A CA 1
ATOM 2272 C C . ALA A 1 301 ? 17.734 11.688 20.516 1 92.12 301 ALA A C 1
ATOM 2274 O O . ALA A 1 301 ? 18.484 12.359 19.797 1 92.12 301 ALA A O 1
ATOM 2275 N N . LEU A 1 302 ? 16.484 11.594 20.344 1 93.12 302 LEU A N 1
ATOM 2276 C CA . LEU A 1 302 ? 15.844 12.312 19.25 1 93.12 302 LEU A CA 1
ATOM 2277 C C . LEU A 1 302 ? 15.516 13.742 19.656 1 93.12 302 LEU A C 1
ATOM 2279 O O . LEU A 1 302 ? 15.062 13.984 20.781 1 93.12 302 LEU A O 1
ATOM 2283 N N . PRO A 1 303 ? 15.742 14.633 18.703 1 88.12 303 PRO A N 1
ATOM 2284 C CA . PRO A 1 303 ? 15.453 16.031 19.047 1 88.12 303 PRO A CA 1
ATOM 2285 C C . PRO A 1 303 ? 14.008 16.234 19.484 1 88.12 303 PRO A C 1
ATOM 2287 O O . PRO A 1 303 ? 13.086 15.703 18.859 1 88.12 303 PRO A O 1
ATOM 2290 N N . GLY A 1 304 ? 13.836 16.969 20.516 1 90 304 GLY A N 1
ATOM 2291 C CA . GLY A 1 304 ? 12.516 17.344 21 1 90 304 GLY A CA 1
ATOM 2292 C C . GLY A 1 304 ? 11.938 16.328 21.984 1 90 304 GLY A C 1
ATOM 2293 O O . GLY A 1 304 ? 11.125 16.688 22.844 1 90 304 GLY A O 1
ATOM 2294 N N . TYR A 1 305 ? 12.32 15.094 21.875 1 91.75 305 TYR A N 1
ATOM 2295 C CA . TYR A 1 305 ? 11.742 14.031 22.672 1 91.75 305 TYR A CA 1
ATOM 2296 C C . TYR A 1 305 ? 12.07 14.227 24.156 1 91.75 305 TYR A C 1
ATOM 2298 O O . TYR A 1 305 ? 11.188 14.109 25.016 1 91.75 305 TYR A O 1
ATOM 2306 N N . ALA A 1 306 ? 13.289 14.57 24.422 1 90.31 306 ALA A N 1
ATOM 2307 C CA . ALA A 1 306 ? 13.805 14.609 25.797 1 90.31 306 ALA A CA 1
ATOM 2308 C C . ALA A 1 306 ? 13.086 15.664 26.625 1 90.31 306 ALA A C 1
ATOM 2310 O O . ALA A 1 306 ? 13.07 15.602 27.844 1 90.31 306 ALA A O 1
ATOM 2311 N N . ALA A 1 307 ? 12.539 16.594 25.938 1 91.12 307 ALA A N 1
ATOM 2312 C CA . ALA A 1 307 ? 11.82 17.656 26.641 1 91.12 307 ALA A CA 1
ATOM 2313 C C . ALA A 1 307 ? 10.594 17.094 27.359 1 91.12 307 ALA A C 1
ATOM 2315 O O . ALA A 1 307 ? 10.148 17.656 28.359 1 91.12 307 ALA A O 1
ATOM 2316 N N . PHE A 1 308 ? 10.133 15.984 26.875 1 92.75 308 PHE A N 1
ATOM 2317 C CA . PHE A 1 308 ? 8.914 15.406 27.422 1 92.75 308 PHE A CA 1
ATOM 2318 C C . PHE A 1 308 ? 9.242 14.234 28.344 1 92.75 308 PHE A C 1
ATOM 2320 O O . PHE A 1 308 ? 8.555 14 29.344 1 92.75 308 PHE A O 1
ATOM 2327 N N . SER A 1 309 ? 10.203 13.5 27.891 1 88.94 309 SER A N 1
ATOM 2328 C CA . SER A 1 309 ? 10.586 12.328 28.672 1 88.94 309 SER A CA 1
ATOM 2329 C C . SER A 1 309 ? 12.086 12.047 28.547 1 88.94 309 SER A C 1
ATOM 2331 O O . SER A 1 309 ? 12.594 11.852 27.453 1 88.94 309 SER A O 1
ATOM 2333 N N . PRO A 1 310 ? 12.75 11.977 29.672 1 87.62 310 PRO A N 1
ATOM 2334 C CA . PRO A 1 310 ? 14.18 11.648 29.625 1 87.62 310 PRO A CA 1
ATOM 2335 C C . PRO A 1 310 ? 14.438 10.164 29.422 1 87.62 310 PRO A C 1
ATOM 2337 O O . PRO A 1 310 ? 15.578 9.766 29.156 1 87.62 310 PRO A O 1
ATOM 2340 N N . ALA A 1 311 ? 13.422 9.391 29.594 1 86.5 311 ALA A N 1
ATOM 2341 C CA . ALA A 1 311 ? 13.57 7.938 29.484 1 86.5 311 ALA A CA 1
ATOM 2342 C C . ALA A 1 311 ? 12.977 7.418 28.172 1 86.5 311 ALA A C 1
ATOM 2344 O O . ALA A 1 311 ? 11.875 7.809 27.797 1 86.5 311 ALA A O 1
ATOM 2345 N N . ALA A 1 312 ? 13.789 6.516 27.594 1 81.75 312 ALA A N 1
ATOM 2346 C CA . ALA A 1 312 ? 13.305 5.883 26.359 1 81.75 312 ALA A CA 1
ATOM 2347 C C . ALA A 1 312 ? 12.094 4.996 26.641 1 81.75 312 ALA A C 1
ATOM 2349 O O . ALA A 1 312 ? 11.977 4.426 27.734 1 81.75 312 ALA A O 1
ATOM 2350 N N . GLY A 1 313 ? 11.297 4.934 25.703 1 78.69 313 GLY A N 1
ATOM 2351 C CA . GLY A 1 313 ? 10.203 3.977 25.812 1 78.69 313 GLY A CA 1
ATOM 2352 C C . GLY A 1 313 ? 8.898 4.605 26.266 1 78.69 313 GLY A C 1
ATOM 2353 O O . GLY A 1 313 ? 7.832 4.008 26.109 1 78.69 313 GLY A O 1
ATOM 2354 N N . HIS A 1 314 ? 9.078 5.875 26.859 1 83.31 314 HIS A N 1
ATOM 2355 C CA . HIS A 1 314 ? 7.848 6.594 27.188 1 83.31 314 HIS A CA 1
ATOM 2356 C C . HIS A 1 314 ? 7.281 7.305 25.953 1 83.31 314 HIS A C 1
ATOM 2358 O O . HIS A 1 314 ? 7.898 8.234 25.438 1 83.31 314 HIS A O 1
ATOM 2364 N N . GLN A 1 315 ? 6.238 6.887 25.453 1 87.31 315 GLN A N 1
ATOM 2365 C CA . GLN A 1 315 ? 5.676 7.219 24.156 1 87.31 315 GLN A CA 1
ATOM 2366 C C . GLN A 1 315 ? 5.172 8.656 24.125 1 87.31 315 GLN A C 1
ATOM 2368 O O . GLN A 1 315 ? 4.605 9.148 25.109 1 87.31 315 GLN A O 1
ATOM 2373 N N . LEU A 1 316 ? 5.492 9.312 23.078 1 93.12 316 LEU A N 1
ATOM 2374 C CA . LEU A 1 316 ? 4.82 10.562 22.766 1 93.12 316 LEU A CA 1
ATOM 2375 C C . LEU A 1 316 ? 3.477 10.305 22.078 1 93.12 316 LEU A C 1
ATOM 2377 O O . LEU A 1 316 ? 3.248 9.227 21.531 1 93.12 316 LEU A O 1
ATOM 2381 N N . GLY A 1 317 ? 2.645 11.32 22.25 1 93.31 317 GLY A N 1
ATOM 2382 C CA . GLY A 1 317 ? 1.354 11.258 21.578 1 93.31 317 GLY A CA 1
ATOM 2383 C C . GLY A 1 317 ? 1.09 12.453 20.688 1 93.31 317 GLY A C 1
ATOM 2384 O O . GLY A 1 317 ? 2.006 13.219 20.375 1 93.31 317 GLY A O 1
ATOM 2385 N N . TYR A 1 318 ? -0.134 12.516 20.203 1 94.12 318 TYR A N 1
ATOM 2386 C CA . TYR A 1 318 ? -0.583 13.547 19.266 1 94.12 318 TYR A CA 1
ATOM 2387 C C . TYR A 1 318 ? -0.293 14.938 19.828 1 94.12 318 TYR A C 1
ATOM 2389 O O . TYR A 1 318 ? 0.208 15.805 19.094 1 94.12 318 TYR A O 1
ATOM 2397 N N . ASN A 1 319 ? -0.529 15.156 21.078 1 95.06 319 ASN A N 1
ATOM 2398 C CA . ASN A 1 319 ? -0.416 16.484 21.656 1 95.06 319 ASN A CA 1
ATOM 2399 C C . ASN A 1 319 ? 1.041 16.922 21.781 1 95.06 319 ASN A C 1
ATOM 2401 O O . ASN A 1 319 ? 1.352 18.109 21.672 1 95.06 319 ASN A O 1
ATOM 2405 N N . GLU A 1 320 ? 1.884 16.016 22.031 1 95.69 320 GLU A N 1
ATOM 2406 C CA . GLU A 1 320 ? 3.303 16.359 22.047 1 95.69 320 GLU A CA 1
ATOM 2407 C C . GLU A 1 320 ? 3.787 16.781 20.672 1 95.69 320 GLU A C 1
ATOM 2409 O O . GLU A 1 320 ? 4.645 17.656 20.547 1 95.69 320 GLU A O 1
ATOM 2414 N N . LEU A 1 321 ? 3.262 16.156 19.625 1 96.19 321 LEU A N 1
ATOM 2415 C CA . LEU A 1 321 ? 3.633 16.562 18.266 1 96.19 321 LEU A CA 1
ATOM 2416 C C . LEU A 1 321 ? 3.189 18 18 1 96.19 321 LEU A C 1
ATOM 2418 O O . LEU A 1 321 ? 3.928 18.766 17.391 1 96.19 321 LEU A O 1
ATOM 2422 N N . LYS A 1 322 ? 2.018 18.328 18.438 1 97.12 322 LYS A N 1
ATOM 2423 C CA . LYS A 1 322 ? 1.525 19.688 18.297 1 97.12 322 LYS A CA 1
ATOM 2424 C C . LYS A 1 322 ? 2.396 20.672 19.078 1 97.12 322 LYS A C 1
ATOM 2426 O O . LYS A 1 322 ? 2.645 21.797 18.609 1 97.12 322 LYS A O 1
ATOM 2431 N N . THR A 1 323 ? 2.797 20.25 20.25 1 97.56 323 THR A N 1
ATOM 2432 C CA . THR A 1 323 ? 3.67 21.094 21.062 1 97.56 323 THR A CA 1
ATOM 2433 C C . THR A 1 323 ? 5 21.328 20.359 1 97.56 323 THR A C 1
ATOM 2435 O O . THR A 1 323 ? 5.52 22.453 20.359 1 97.56 323 THR A O 1
ATOM 2438 N N . LEU A 1 324 ? 5.488 20.312 19.766 1 96.44 324 LEU A N 1
ATOM 2439 C CA . LEU A 1 324 ? 6.73 20.438 19.016 1 96.44 324 LEU A CA 1
ATOM 2440 C C . LEU A 1 324 ? 6.551 21.359 17.812 1 96.44 324 LEU A C 1
ATOM 2442 O O . LEU A 1 324 ? 7.453 22.141 17.484 1 96.44 324 LEU A O 1
ATOM 2446 N N . GLU A 1 325 ? 5.434 21.297 17.141 1 96.94 325 GLU A N 1
ATOM 2447 C CA . GLU A 1 325 ? 5.109 22.203 16.047 1 96.94 325 GLU A CA 1
ATOM 2448 C C . GLU A 1 325 ? 5.078 23.656 16.5 1 96.94 325 GLU A C 1
ATOM 2450 O O . GLU A 1 325 ? 5.621 24.531 15.836 1 96.94 325 GLU A O 1
ATOM 2455 N N . VAL A 1 326 ? 4.523 23.875 17.625 1 97 326 VAL A N 1
ATOM 2456 C CA . VAL A 1 326 ? 4.43 25.203 18.203 1 97 326 VAL A CA 1
ATOM 2457 C C . VAL A 1 326 ? 5.824 25.703 18.578 1 97 326 VAL A C 1
ATOM 2459 O O . VAL A 1 326 ? 6.145 26.875 18.359 1 97 326 VAL A O 1
ATOM 2462 N N . GLN A 1 327 ? 6.574 24.828 19.156 1 96.19 327 GLN A N 1
ATOM 2463 C CA . GLN A 1 327 ? 7.949 25.203 19.469 1 96.19 327 GLN A CA 1
ATOM 2464 C C . GLN A 1 327 ? 8.68 25.688 18.219 1 96.19 327 GLN A C 1
ATOM 2466 O O . GLN A 1 327 ? 9.367 26.703 18.25 1 96.19 327 GLN A O 1
ATOM 2471 N N . GLU A 1 328 ? 8.547 24.938 17.156 1 95.94 328 GLU A N 1
ATOM 2472 C CA . GLU A 1 328 ? 9.188 25.312 15.898 1 95.94 328 GLU A CA 1
ATOM 2473 C C . GLU A 1 328 ? 8.703 26.688 15.43 1 95.94 328 GLU A C 1
ATOM 2475 O O . GLU A 1 328 ? 9.508 27.516 14.984 1 95.94 328 GLU A O 1
ATOM 2480 N N . LEU A 1 329 ? 7.43 26.953 15.5 1 96.94 329 LEU A N 1
ATOM 2481 C CA . LEU A 1 329 ? 6.852 28.234 15.141 1 96.94 329 LEU A CA 1
ATOM 2482 C C . LEU A 1 329 ? 7.488 29.359 15.961 1 96.94 329 LEU A C 1
ATOM 2484 O O . LEU A 1 329 ? 7.91 30.375 15.406 1 96.94 329 LEU A O 1
ATOM 2488 N N . ILE A 1 330 ? 7.57 29.188 17.266 1 96.44 330 ILE A N 1
ATOM 2489 C CA . ILE A 1 330 ? 8.086 30.203 18.172 1 96.44 330 ILE A CA 1
ATOM 2490 C C . ILE A 1 330 ? 9.555 30.484 17.844 1 96.44 330 ILE A C 1
ATOM 2492 O O . ILE A 1 330 ? 9.977 31.641 17.797 1 96.44 330 ILE A O 1
ATOM 2496 N N . MET A 1 331 ? 10.273 29.391 17.609 1 95.75 331 MET A N 1
ATOM 2497 C CA . MET A 1 331 ? 11.672 29.562 17.25 1 95.75 331 MET A CA 1
ATOM 2498 C C . MET A 1 331 ? 11.812 30.344 15.945 1 95.75 331 MET A C 1
ATOM 2500 O O . MET A 1 331 ? 12.688 31.188 15.82 1 95.75 331 MET A O 1
ATOM 2504 N N . ALA A 1 332 ? 10.984 30.094 14.992 1 96.31 332 ALA A N 1
ATOM 2505 C CA . ALA A 1 332 ? 11.008 30.812 13.727 1 96.31 332 ALA A CA 1
ATOM 2506 C C . ALA A 1 332 ? 10.695 32.312 13.922 1 96.31 332 ALA A C 1
ATOM 2508 O O . ALA A 1 332 ? 11.367 33.156 13.352 1 96.31 332 ALA A O 1
ATOM 2509 N N . VAL A 1 333 ? 9.719 32.562 14.734 1 96.31 333 VAL A N 1
ATOM 2510 C CA . VAL A 1 333 ? 9.32 33.938 14.992 1 96.31 333 VAL A CA 1
ATOM 2511 C C . VAL A 1 333 ? 10.438 34.688 15.711 1 96.31 333 VAL A C 1
ATOM 2513 O O . VAL A 1 333 ? 10.641 35.875 15.492 1 96.31 333 VAL A O 1
ATOM 2516 N N . ALA A 1 334 ? 11.195 33.938 16.469 1 94.62 334 ALA A N 1
ATOM 2517 C CA . ALA A 1 334 ? 12.32 34.5 17.203 1 94.62 334 ALA A CA 1
ATOM 2518 C C . ALA A 1 334 ? 13.562 34.594 16.328 1 94.62 334 ALA A C 1
ATOM 2520 O O . ALA A 1 334 ? 14.633 35 16.781 1 94.62 334 ALA A O 1
ATOM 2521 N N . GLY A 1 335 ? 13.516 34.125 15.047 1 92.5 335 GLY A N 1
ATOM 2522 C CA . GLY A 1 335 ? 14.609 34.219 14.094 1 92.5 335 GLY A CA 1
ATOM 2523 C C . GLY A 1 335 ? 15.586 33.062 14.18 1 92.5 335 GLY A C 1
ATOM 2524 O O . GLY A 1 335 ? 16.719 33.156 13.688 1 92.5 335 GLY A O 1
ATOM 2525 N N . GLN A 1 336 ? 15.258 31.938 14.805 1 89.25 336 GLN A N 1
ATOM 2526 C CA . GLN A 1 336 ? 16.188 30.844 15.055 1 89.25 336 GLN A CA 1
ATOM 2527 C C . GLN A 1 336 ? 15.719 29.562 14.344 1 89.25 336 GLN A C 1
ATOM 2529 O O . GLN A 1 336 ? 16.281 28.484 14.562 1 89.25 336 GLN A O 1
ATOM 2534 N N . GLY A 1 337 ? 14.758 29.641 13.477 1 77.06 337 GLY A N 1
ATOM 2535 C CA . GLY A 1 337 ? 14.273 28.406 12.875 1 77.06 337 GLY A CA 1
ATOM 2536 C C . GLY A 1 337 ? 13.578 28.641 11.539 1 77.06 337 GLY A C 1
ATOM 2537 O O . GLY A 1 337 ? 12.984 29.688 11.312 1 77.06 337 GLY A O 1
ATOM 2538 N N . ALA A 1 338 ? 13.875 27.594 10.586 1 69 338 ALA A N 1
ATOM 2539 C CA . ALA A 1 338 ? 13.266 27.812 9.273 1 69 338 ALA A CA 1
ATOM 2540 C C . ALA A 1 338 ? 12.664 26.516 8.734 1 69 338 ALA A C 1
ATOM 2542 O O . ALA A 1 338 ? 12.234 26.453 7.582 1 69 338 ALA A O 1
ATOM 2543 N N . ASP A 1 339 ? 12.336 25.469 9.555 1 78.12 339 ASP A N 1
ATOM 2544 C CA . ASP A 1 339 ? 12.109 24.156 8.961 1 78.12 339 ASP A CA 1
ATOM 2545 C C . ASP A 1 339 ? 10.617 23.812 8.938 1 78.12 339 ASP A C 1
ATOM 2547 O O . ASP A 1 339 ? 10.219 22.797 8.383 1 78.12 339 ASP A O 1
ATOM 2551 N N . GLY A 1 340 ? 9.75 24.625 9.375 1 89.31 340 GLY A N 1
ATOM 2552 C CA . GLY A 1 340 ? 8.336 24.281 9.414 1 89.31 340 GLY A CA 1
ATOM 2553 C C . GLY A 1 340 ? 7.621 24.531 8.102 1 89.31 340 GLY A C 1
ATOM 2554 O O . GLY A 1 340 ? 8.188 25.125 7.188 1 89.31 340 GLY A O 1
ATOM 2555 N N . THR A 1 341 ? 6.402 23.953 7.969 1 96.75 341 THR A N 1
ATOM 2556 C CA . THR A 1 341 ? 5.598 24.109 6.762 1 96.75 341 THR A CA 1
ATOM 2557 C C . THR A 1 341 ? 4.992 25.516 6.699 1 96.75 341 THR A C 1
ATOM 2559 O O . THR A 1 341 ? 4.043 25.812 7.426 1 96.75 341 THR A O 1
ATOM 2562 N N . ASP A 1 342 ? 5.543 26.328 5.852 1 97.75 342 ASP A N 1
ATOM 2563 C CA . ASP A 1 342 ? 5.004 27.672 5.703 1 97.75 342 ASP A CA 1
ATOM 2564 C C . ASP A 1 342 ? 3.932 27.719 4.617 1 97.75 342 ASP A C 1
ATOM 2566 O 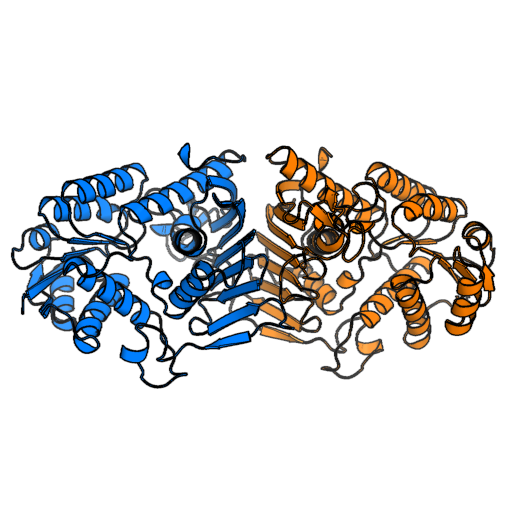O . ASP A 1 342 ? 3.506 26.672 4.113 1 97.75 342 ASP A O 1
ATOM 2570 N N . PHE A 1 343 ? 3.457 28.906 4.312 1 98.5 343 PHE A N 1
ATOM 2571 C CA . PHE A 1 343 ? 2.361 29.062 3.361 1 98.5 343 PHE A CA 1
ATOM 2572 C C . PHE A 1 343 ? 2.795 28.625 1.966 1 98.5 343 PHE A C 1
ATOM 2574 O O . PHE A 1 343 ? 1.989 28.094 1.198 1 98.5 343 PHE A O 1
ATOM 2581 N N . GLU A 1 344 ? 4.07 28.812 1.626 1 97.56 344 GLU A N 1
ATOM 2582 C CA . GLU A 1 344 ? 4.582 28.375 0.333 1 97.56 344 GLU A CA 1
ATOM 2583 C C . GLU A 1 344 ? 4.527 26.844 0.21 1 97.56 344 GLU A C 1
ATOM 2585 O O . GLU A 1 344 ? 4.027 26.328 -0.784 1 97.56 344 GLU A O 1
ATOM 2590 N N . ALA A 1 345 ? 5.039 26.188 1.2 1 97.25 345 ALA A N 1
ATOM 2591 C CA . ALA A 1 345 ? 5.039 24.734 1.201 1 97.25 345 ALA A CA 1
ATOM 2592 C C . ALA A 1 345 ? 3.615 24.188 1.21 1 97.25 345 ALA A C 1
ATOM 2594 O O . ALA A 1 345 ? 3.324 23.188 0.543 1 97.25 345 ALA A O 1
ATOM 2595 N N . ALA A 1 346 ? 2.77 24.797 1.977 1 98.12 346 ALA A N 1
ATOM 2596 C CA . ALA A 1 346 ? 1.379 24.359 2.043 1 98.12 346 ALA A CA 1
ATOM 2597 C C . ALA A 1 346 ? 0.673 24.562 0.706 1 98.12 346 ALA A C 1
ATOM 2599 O O . ALA A 1 346 ? -0.165 23.75 0.308 1 98.12 346 ALA A O 1
ATOM 2600 N N . TRP A 1 347 ? 0.964 25.656 0.056 1 98 347 TRP A N 1
ATOM 2601 C CA . TRP A 1 347 ? 0.417 25.906 -1.273 1 98 347 TRP A CA 1
ATOM 2602 C C . TRP A 1 347 ? 0.825 24.812 -2.246 1 98 347 TRP A C 1
ATOM 2604 O O . TRP A 1 347 ? 0.015 24.359 -3.062 1 98 347 TRP A O 1
ATOM 2614 N N . GLU A 1 348 ? 2.053 24.359 -2.197 1 98.06 348 GLU A N 1
ATOM 2615 C CA . GLU A 1 348 ? 2.523 23.281 -3.055 1 98.06 348 GLU A CA 1
ATOM 2616 C C . GLU A 1 348 ? 1.729 22 -2.809 1 98.06 348 GLU A C 1
ATOM 2618 O O . GLU A 1 348 ? 1.469 21.234 -3.742 1 98.06 348 GLU A O 1
ATOM 2623 N N . VAL A 1 349 ? 1.388 21.719 -1.562 1 97.88 349 VAL A N 1
ATOM 2624 C CA . VAL A 1 349 ? 0.585 20.547 -1.22 1 97.88 349 VAL A CA 1
ATOM 2625 C C . VAL A 1 349 ? -0.799 20.672 -1.854 1 97.88 349 VAL A C 1
ATOM 2627 O O . VAL A 1 349 ? -1.312 19.703 -2.43 1 97.88 349 VAL A O 1
ATOM 2630 N N . GLU A 1 350 ? -1.396 21.859 -1.743 1 96.94 350 GLU A N 1
ATOM 2631 C CA . GLU A 1 350 ? -2.717 22.078 -2.324 1 96.94 350 GLU A CA 1
ATOM 2632 C C . GLU A 1 350 ? -2.67 21.984 -3.848 1 96.94 350 GLU A C 1
ATOM 2634 O O . GLU A 1 350 ? -3.613 21.5 -4.477 1 96.94 350 GLU A O 1
ATOM 2639 N N . ARG A 1 351 ? -1.59 22.484 -4.426 1 98 351 ARG A N 1
ATOM 2640 C CA . ARG A 1 351 ? -1.398 22.359 -5.871 1 98 351 ARG A CA 1
ATOM 2641 C C . ARG A 1 351 ? -1.319 20.906 -6.301 1 98 351 ARG A C 1
ATOM 2643 O O . ARG A 1 351 ? -1.925 20.516 -7.301 1 98 351 ARG A O 1
ATOM 2650 N N . LEU A 1 352 ? -0.6 20.141 -5.598 1 98.38 352 LEU A N 1
ATOM 2651 C CA . LEU A 1 352 ? -0.482 18.719 -5.867 1 98.38 352 LEU A CA 1
ATOM 2652 C C . LEU A 1 352 ? -1.836 18.031 -5.738 1 98.38 352 LEU A C 1
ATOM 2654 O O . LEU A 1 352 ? -2.203 17.203 -6.582 1 98.38 352 LEU A O 1
ATOM 2658 N N . ALA A 1 353 ? -2.594 18.328 -4.668 1 97.5 353 ALA A N 1
ATOM 2659 C CA . ALA A 1 353 ? -3.932 17.781 -4.492 1 97.5 353 ALA A CA 1
ATOM 2660 C C . ALA A 1 353 ? -4.84 18.141 -5.66 1 97.5 353 ALA A C 1
ATOM 2662 O O . ALA A 1 353 ? -5.629 17.312 -6.129 1 97.5 353 ALA A O 1
ATOM 2663 N N . THR A 1 354 ? -4.746 19.375 -6.082 1 97 354 THR A N 1
ATOM 2664 C CA . THR A 1 354 ? -5.527 19.828 -7.227 1 97 354 THR A CA 1
ATOM 2665 C C . THR A 1 354 ? -5.164 19.047 -8.477 1 97 354 THR A C 1
ATOM 2667 O O . THR A 1 354 ? -6.043 18.641 -9.242 1 97 354 THR A O 1
ATOM 2670 N N . ALA A 1 355 ? -3.887 18.828 -8.68 1 98.44 355 ALA A N 1
ATOM 2671 C CA . ALA A 1 355 ? -3.436 18.031 -9.812 1 98.44 355 ALA A CA 1
ATOM 2672 C C . ALA A 1 355 ? -4.016 16.609 -9.75 1 98.44 355 ALA A C 1
ATOM 2674 O O . ALA A 1 355 ? -4.414 16.047 -10.773 1 98.44 355 ALA A O 1
ATOM 2675 N N . ILE A 1 356 ? -4.07 16.047 -8.617 1 98.38 356 ILE A N 1
ATOM 2676 C CA . ILE A 1 356 ? -4.598 14.703 -8.422 1 98.38 356 ILE A CA 1
ATOM 2677 C C . ILE A 1 356 ? -6.086 14.672 -8.766 1 98.38 356 ILE A C 1
ATOM 2679 O O . ILE A 1 356 ? -6.551 13.766 -9.461 1 98.38 356 ILE A O 1
ATOM 2683 N N . ARG A 1 357 ? -6.84 15.695 -8.328 1 96.62 357 ARG A N 1
ATOM 2684 C CA . ARG A 1 357 ? -8.258 15.781 -8.664 1 96.62 357 ARG A CA 1
ATOM 2685 C C . ARG A 1 357 ? -8.461 15.891 -10.172 1 96.62 357 ARG A C 1
ATOM 2687 O O . ARG A 1 357 ? -9.344 15.242 -10.734 1 96.62 357 ARG A O 1
ATOM 2694 N N . MET A 1 358 ? -7.66 16.703 -10.773 1 97.5 358 MET A N 1
ATOM 2695 C CA . MET A 1 358 ? -7.738 16.875 -12.219 1 97.5 358 MET A CA 1
ATOM 2696 C C . MET A 1 358 ? -7.414 15.57 -12.938 1 97.5 358 MET A C 1
ATOM 2698 O O . MET A 1 358 ? -8.102 15.203 -13.891 1 97.5 358 MET A O 1
ATOM 2702 N N . ALA A 1 359 ? -6.355 14.914 -12.508 1 98.62 359 ALA A N 1
ATOM 2703 C CA . ALA A 1 359 ? -5.961 13.633 -13.102 1 98.62 359 ALA A CA 1
ATOM 2704 C C . ALA A 1 359 ? -7.098 12.617 -13.016 1 98.62 359 ALA A C 1
ATOM 2706 O O . ALA A 1 359 ? -7.355 11.891 -13.977 1 98.62 359 ALA A O 1
ATOM 2707 N N . ALA A 1 360 ? -7.754 12.531 -11.875 1 97.88 360 ALA A N 1
ATOM 2708 C CA . ALA A 1 360 ? -8.867 11.609 -11.68 1 97.88 360 ALA A CA 1
ATOM 2709 C C . ALA A 1 360 ? -10.039 11.969 -12.594 1 97.88 360 ALA A C 1
ATOM 2711 O O . ALA A 1 360 ? -10.641 11.094 -13.219 1 97.88 360 ALA A O 1
ATOM 2712 N N . GLN A 1 361 ? -10.359 13.227 -12.688 1 96.62 361 GLN A N 1
ATOM 2713 C CA . GLN A 1 361 ? -11.492 13.703 -13.477 1 96.62 361 GLN A CA 1
ATOM 2714 C C . GLN A 1 361 ? -11.242 13.492 -14.969 1 96.62 361 GLN A C 1
ATOM 2716 O O . GLN A 1 361 ? -12.141 13.055 -15.703 1 96.62 361 GLN A O 1
ATOM 2721 N N . GLU A 1 362 ? -10.008 13.789 -15.391 1 97.69 362 GLU A N 1
ATOM 2722 C CA . GLU A 1 362 ? -9.703 13.773 -16.812 1 97.69 362 GLU A CA 1
ATOM 2723 C C . GLU A 1 362 ? -9.156 12.414 -17.25 1 97.69 362 GLU A C 1
ATOM 2725 O O . GLU A 1 362 ? -8.961 12.172 -18.438 1 97.69 362 GLU A O 1
ATOM 2730 N N . GLU A 1 363 ? -8.891 11.555 -16.328 1 97.5 363 GLU A N 1
ATOM 2731 C CA . GLU A 1 363 ? -8.406 10.195 -16.562 1 97.5 363 GLU A CA 1
ATOM 2732 C C . GLU A 1 363 ? -7.137 10.219 -17.422 1 97.5 363 GLU A C 1
ATOM 2734 O O . GLU A 1 363 ? -7.059 9.539 -18.438 1 97.5 363 GLU A O 1
ATOM 2739 N N . ARG A 1 364 ? -6.148 10.969 -16.922 1 97.44 364 ARG A N 1
ATOM 2740 C CA . ARG A 1 364 ? -4.852 11.086 -17.578 1 97.44 364 ARG A CA 1
ATOM 2741 C C . ARG A 1 364 ? -3.773 11.523 -16.594 1 97.44 364 ARG A C 1
ATOM 2743 O O . ARG A 1 364 ? -4.078 11.961 -15.484 1 97.44 364 ARG A O 1
ATOM 2750 N N . TRP A 1 365 ? -2.533 11.406 -17.078 1 98.5 365 TRP A N 1
ATOM 2751 C CA . TRP A 1 365 ? -1.427 11.992 -16.312 1 98.5 365 TRP A CA 1
ATOM 2752 C C . TRP A 1 365 ? -1.491 13.516 -16.359 1 98.5 365 TRP A C 1
ATOM 2754 O O . TRP A 1 365 ? -1.773 14.109 -17.391 1 98.5 365 TRP A O 1
ATOM 2764 N N . VAL A 1 366 ? -1.269 14.133 -15.219 1 98.69 366 VAL A N 1
ATOM 2765 C CA . VAL A 1 366 ? -1.276 15.586 -15.117 1 98.69 366 VAL A CA 1
ATOM 2766 C C . VAL A 1 366 ? 0.064 16.078 -14.562 1 98.69 366 VAL A C 1
ATOM 2768 O O . VAL A 1 366 ? 0.545 15.57 -13.547 1 98.69 366 VAL A O 1
ATOM 2771 N N . ASN A 1 367 ? 0.69 16.984 -15.297 1 98.56 367 ASN A N 1
ATOM 2772 C CA . ASN A 1 367 ? 1.872 17.656 -14.781 1 98.56 367 ASN A CA 1
ATOM 2773 C C . ASN A 1 367 ? 1.51 18.672 -13.695 1 98.56 367 ASN A C 1
ATOM 2775 O O . ASN A 1 367 ? 0.68 19.547 -13.906 1 98.56 367 ASN A O 1
ATOM 2779 N N . VAL A 1 368 ? 2.162 18.578 -12.586 1 98.31 368 VAL A N 1
ATOM 2780 C CA . VAL A 1 368 ? 1.811 19.406 -11.438 1 98.31 368 VAL A CA 1
ATOM 2781 C C . VAL A 1 368 ? 2.059 20.875 -11.766 1 98.31 368 VAL A C 1
ATOM 2783 O O . VAL A 1 368 ? 1.303 21.75 -11.336 1 98.31 368 VAL A O 1
ATOM 2786 N N . ASN A 1 369 ? 3.037 21.172 -12.57 1 96.19 369 ASN A N 1
ATOM 2787 C CA . ASN A 1 369 ? 3.391 22.531 -12.914 1 96.19 369 ASN A CA 1
ATOM 2788 C C . ASN A 1 369 ? 2.348 23.172 -13.828 1 96.19 369 ASN A C 1
ATOM 2790 O O . ASN A 1 369 ? 2.338 24.391 -14.016 1 96.19 369 ASN A O 1
ATOM 2794 N N . SER A 1 370 ? 1.533 22.344 -14.383 1 95.06 370 SER A N 1
ATOM 2795 C CA . SER A 1 370 ? 0.508 22.859 -15.281 1 95.06 370 SER A CA 1
ATOM 2796 C C . SER A 1 370 ? -0.709 23.344 -14.5 1 95.06 370 SER A C 1
ATOM 2798 O O . SER A 1 370 ? -1.623 23.953 -15.07 1 95.06 370 SER A O 1
ATOM 2800 N N . VAL A 1 371 ? -0.744 23.062 -13.305 1 94.69 371 VAL A N 1
ATOM 2801 C CA . VAL A 1 371 ? -1.859 23.422 -12.438 1 94.69 371 VAL A CA 1
ATOM 2802 C C . VAL A 1 371 ? -1.6 24.797 -11.805 1 94.69 371 VAL A C 1
ATOM 2804 O O . VAL A 1 371 ? -0.506 25.047 -11.297 1 94.69 371 VAL A O 1
ATOM 2807 N N . MET B 1 1 ? -8.984 -49.125 -8.117 1 75.94 1 MET B N 1
ATOM 2808 C CA . MET B 1 1 ? -9 -47.688 -8.367 1 75.94 1 MET B CA 1
ATOM 2809 C C . MET B 1 1 ? -8.234 -47.375 -9.648 1 75.94 1 MET B C 1
ATOM 2811 O O . MET B 1 1 ? -7.254 -48.031 -9.984 1 75.94 1 MET B O 1
ATOM 2815 N N . ARG B 1 2 ? -8.688 -46.438 -10.43 1 92.06 2 ARG B N 1
ATOM 2816 C CA . ARG B 1 2 ? -8.047 -46.062 -11.688 1 92.06 2 ARG B CA 1
ATOM 2817 C C . ARG B 1 2 ? -6.695 -45.406 -11.43 1 92.06 2 ARG B C 1
ATOM 2819 O O . ARG B 1 2 ? -6.559 -44.594 -10.492 1 92.06 2 ARG B O 1
ATOM 2826 N N . GLU B 1 3 ? -5.695 -45.812 -12.172 1 96 3 GLU B N 1
ATOM 2827 C CA . GLU B 1 3 ? -4.363 -45.25 -12.047 1 96 3 GLU B CA 1
ATOM 2828 C C . GLU B 1 3 ? -4.262 -43.938 -12.828 1 96 3 GLU B C 1
ATOM 2830 O O . GLU B 1 3 ? -4.824 -43.812 -13.914 1 96 3 GLU B O 1
ATOM 2835 N N . LEU B 1 4 ? -3.621 -43.031 -12.234 1 97.88 4 LEU B N 1
ATOM 2836 C CA . LEU B 1 4 ? -3.318 -41.75 -12.883 1 97.88 4 LEU B CA 1
ATOM 2837 C C . LEU B 1 4 ? -1.812 -41.531 -12.961 1 97.88 4 LEU B C 1
ATOM 2839 O O . LEU B 1 4 ? -1.154 -41.312 -11.945 1 97.88 4 LEU B O 1
ATOM 2843 N N . GLY B 1 5 ? -1.262 -41.625 -14.172 1 98.56 5 GLY B N 1
ATOM 2844 C CA . GLY B 1 5 ? 0.171 -41.469 -14.383 1 98.56 5 GLY B CA 1
ATOM 2845 C C . GLY B 1 5 ? 0.616 -40.031 -14.516 1 98.56 5 GLY B C 1
ATOM 2846 O O . GLY B 1 5 ? 0.123 -39.312 -15.383 1 98.56 5 GLY B O 1
ATOM 2847 N N . ILE B 1 6 ? 1.629 -39.656 -13.711 1 98.69 6 ILE B N 1
ATOM 2848 C CA . ILE B 1 6 ? 2.154 -38.281 -13.711 1 98.69 6 ILE B CA 1
ATOM 2849 C C . ILE B 1 6 ? 3.471 -38.25 -14.477 1 98.69 6 ILE B C 1
ATOM 2851 O O . ILE B 1 6 ? 4.375 -39.031 -14.227 1 98.69 6 ILE B O 1
ATOM 2855 N N . GLY B 1 7 ? 3.547 -37.406 -15.43 1 98.81 7 GLY B N 1
ATOM 2856 C CA . GLY B 1 7 ? 4.805 -37.031 -16.062 1 98.81 7 GLY B CA 1
ATOM 2857 C C . GLY B 1 7 ? 5.285 -35.656 -15.664 1 98.81 7 GLY B C 1
ATOM 2858 O O . GLY B 1 7 ? 4.516 -34.688 -15.711 1 98.81 7 GLY B O 1
ATOM 2859 N N . LEU B 1 8 ? 6.551 -35.531 -15.25 1 98.81 8 LEU B N 1
ATOM 2860 C CA . LEU B 1 8 ? 7.152 -34.25 -14.844 1 98.81 8 LEU B CA 1
ATOM 2861 C C . LEU B 1 8 ? 8.305 -33.875 -15.773 1 98.81 8 LEU B C 1
ATOM 2863 O O . LEU B 1 8 ? 9.195 -34.688 -16.016 1 98.81 8 LEU B O 1
ATOM 2867 N N . ILE B 1 9 ? 8.211 -32.656 -16.328 1 98.75 9 ILE B N 1
ATOM 2868 C CA . ILE B 1 9 ? 9.289 -32.188 -17.188 1 98.75 9 ILE B CA 1
ATOM 2869 C C . ILE B 1 9 ? 10.047 -31.062 -16.469 1 98.75 9 ILE B C 1
ATOM 2871 O O . ILE B 1 9 ? 9.477 -30 -16.172 1 98.75 9 ILE B O 1
ATOM 2875 N N . GLY B 1 10 ? 11.328 -31.234 -16.312 1 97.81 10 GLY B N 1
ATOM 2876 C CA . GLY B 1 10 ? 12.172 -30.281 -15.617 1 97.81 10 GLY B CA 1
ATOM 2877 C C . GLY B 1 10 ? 12.562 -30.719 -14.219 1 97.81 10 GLY B C 1
ATOM 2878 O O . GLY B 1 10 ? 11.742 -31.281 -13.484 1 97.81 10 GLY B O 1
ATOM 2879 N N . THR B 1 11 ? 13.859 -30.484 -13.797 1 96.38 11 THR B N 1
ATOM 2880 C CA . THR B 1 11 ? 14.344 -30.969 -12.508 1 96.38 11 THR B CA 1
ATOM 2881 C C . THR B 1 11 ? 14.93 -29.812 -11.695 1 96.38 11 THR B C 1
ATOM 2883 O O . THR B 1 11 ? 15.695 -30.031 -10.75 1 96.38 11 THR B O 1
ATOM 2886 N N . GLY B 1 12 ? 14.648 -28.578 -12.07 1 93.25 12 GLY B N 1
ATOM 2887 C CA . GLY B 1 12 ? 15.094 -27.438 -11.305 1 93.25 12 GLY B CA 1
ATOM 2888 C C . GLY B 1 12 ? 14.336 -27.266 -10 1 93.25 12 GLY B C 1
ATOM 2889 O O . GLY B 1 12 ? 13.836 -28.234 -9.43 1 93.25 12 GLY B O 1
ATOM 2890 N N . PHE B 1 13 ? 14.398 -26.094 -9.469 1 90.06 13 PHE B N 1
ATOM 2891 C CA . PHE B 1 13 ? 13.766 -25.75 -8.203 1 90.06 13 PHE B CA 1
ATOM 2892 C C . PHE B 1 13 ? 12.289 -26.156 -8.211 1 90.06 13 PHE B C 1
ATOM 2894 O O . PHE B 1 13 ? 11.836 -26.875 -7.324 1 90.06 13 PHE B O 1
ATOM 2901 N N . MET B 1 14 ? 11.57 -25.688 -9.234 1 93 14 MET B N 1
ATOM 2902 C CA . MET B 1 14 ? 10.141 -25.984 -9.273 1 93 14 MET B CA 1
ATOM 2903 C C . MET B 1 14 ? 9.891 -27.453 -9.602 1 93 14 MET B C 1
ATOM 2905 O O . MET B 1 14 ? 8.883 -28.031 -9.18 1 93 14 MET B O 1
ATOM 2909 N N . GLY B 1 15 ? 10.766 -28.031 -10.383 1 96.44 15 GLY B N 1
ATOM 2910 C CA . GLY B 1 15 ? 10.664 -29.469 -10.578 1 96.44 15 GLY B CA 1
ATOM 2911 C C . GLY B 1 15 ? 10.656 -30.25 -9.281 1 96.44 15 GLY B C 1
ATOM 2912 O O . GLY B 1 15 ? 9.812 -31.125 -9.078 1 96.44 15 GLY B O 1
ATOM 2913 N N . ARG B 1 16 ? 11.578 -29.891 -8.414 1 96.56 16 ARG B N 1
ATOM 2914 C CA . ARG B 1 16 ? 11.648 -30.531 -7.105 1 96.56 16 ARG B CA 1
ATOM 2915 C C . ARG B 1 16 ? 10.383 -30.25 -6.297 1 96.56 16 ARG B C 1
ATOM 2917 O O . ARG B 1 16 ? 9.852 -31.156 -5.641 1 96.56 16 ARG B O 1
ATOM 2924 N N . ALA B 1 17 ? 9.93 -29.016 -6.359 1 96.38 17 ALA B N 1
ATOM 2925 C CA . ALA B 1 17 ? 8.719 -28.656 -5.633 1 96.38 17 ALA B CA 1
ATOM 2926 C C . ALA B 1 17 ? 7.523 -29.469 -6.109 1 96.38 17 ALA B C 1
ATOM 2928 O O . ALA B 1 17 ? 6.711 -29.922 -5.301 1 96.38 17 ALA B O 1
ATOM 2929 N N . HIS B 1 18 ? 7.398 -29.656 -7.41 1 98.12 18 HIS B N 1
ATOM 2930 C CA . HIS B 1 18 ? 6.32 -30.453 -7.973 1 98.12 18 HIS B CA 1
ATOM 2931 C C . HIS B 1 18 ? 6.434 -31.922 -7.539 1 98.12 18 HIS B C 1
ATOM 2933 O O . HIS B 1 18 ? 5.441 -32.531 -7.129 1 98.12 18 HIS B O 1
ATOM 2939 N N . ALA B 1 19 ? 7.613 -32.469 -7.621 1 98.06 19 ALA B N 1
ATOM 2940 C CA . ALA B 1 19 ? 7.828 -33.844 -7.215 1 98.06 19 ALA B CA 1
ATOM 2941 C C . ALA B 1 19 ? 7.426 -34.062 -5.758 1 98.06 19 ALA B C 1
ATOM 2943 O O . ALA B 1 19 ? 6.727 -35.031 -5.434 1 98.06 19 ALA B O 1
ATOM 2944 N N . LEU B 1 20 ? 7.871 -33.156 -4.949 1 96.94 20 LEU B N 1
ATOM 2945 C CA . LEU B 1 20 ? 7.516 -33.219 -3.535 1 96.94 20 LEU B CA 1
ATOM 2946 C C . LEU B 1 20 ? 6 -33.125 -3.352 1 96.94 20 LEU B C 1
ATOM 2948 O O . LEU B 1 20 ? 5.434 -33.906 -2.561 1 96.94 20 LEU B O 1
ATOM 2952 N N . ALA B 1 21 ? 5.398 -32.281 -4.066 1 98.12 21 ALA B N 1
ATOM 2953 C CA . ALA B 1 21 ? 3.959 -32.094 -3.941 1 98.12 21 ALA B CA 1
ATOM 2954 C C . ALA B 1 21 ? 3.186 -33.344 -4.348 1 98.12 21 ALA B C 1
ATOM 2956 O O . ALA B 1 21 ? 2.244 -33.75 -3.66 1 98.12 21 ALA B O 1
ATOM 2957 N N . PHE B 1 22 ? 3.553 -33.969 -5.414 1 98.19 22 PHE B N 1
ATOM 2958 C CA . PHE B 1 22 ? 2.883 -35.188 -5.863 1 98.19 22 PHE B CA 1
ATOM 2959 C C . PHE B 1 22 ? 3.066 -36.312 -4.848 1 98.19 22 PHE B C 1
ATOM 2961 O O . PHE B 1 22 ? 2.121 -37.062 -4.551 1 98.19 22 PHE B O 1
ATOM 2968 N N . ASN B 1 23 ? 4.258 -36.438 -4.34 1 97.44 23 ASN B N 1
ATOM 2969 C CA . ASN B 1 23 ? 4.52 -37.438 -3.318 1 97.44 23 ASN B CA 1
ATOM 2970 C C . ASN B 1 23 ? 3.711 -37.188 -2.051 1 97.44 23 ASN B C 1
ATOM 2972 O O . ASN B 1 23 ? 3.113 -38.094 -1.488 1 97.44 23 ASN B O 1
ATOM 2976 N N . ASN B 1 24 ? 3.738 -35.938 -1.648 1 96.56 24 ASN B N 1
ATOM 2977 C CA . ASN B 1 24 ? 2.986 -35.562 -0.453 1 96.56 24 ASN B CA 1
ATOM 2978 C C . ASN B 1 24 ? 1.49 -35.812 -0.639 1 96.56 24 ASN B C 1
ATOM 2980 O O . ASN B 1 24 ? 0.809 -36.25 0.279 1 96.56 24 ASN B O 1
ATOM 2984 N N . ALA B 1 25 ? 0.986 -35.438 -1.823 1 96.56 25 ALA B N 1
ATOM 2985 C CA . ALA B 1 25 ? -0.437 -35.625 -2.096 1 96.56 25 ALA B CA 1
ATOM 2986 C C . ALA B 1 25 ? -0.841 -37.094 -1.948 1 96.56 25 ALA B C 1
ATOM 2988 O O . ALA B 1 25 ? -1.888 -37.406 -1.374 1 96.56 25 ALA B O 1
ATOM 2989 N N . ARG B 1 26 ? -0.009 -37.906 -2.398 1 93.69 26 ARG B N 1
ATOM 2990 C CA . ARG B 1 26 ? -0.238 -39.344 -2.299 1 93.69 26 ARG B CA 1
ATOM 2991 C C . ARG B 1 26 ? -0.294 -39.812 -0.842 1 93.69 26 ARG B C 1
ATOM 2993 O O . ARG B 1 26 ? -1.081 -40.688 -0.486 1 93.69 26 ARG B O 1
ATOM 3000 N N . ALA B 1 27 ? 0.435 -39.156 -0.058 1 93.62 27 ALA B N 1
ATOM 3001 C CA . ALA B 1 27 ? 0.607 -39.594 1.327 1 93.62 27 ALA B CA 1
ATOM 3002 C C . ALA B 1 27 ? -0.481 -39 2.223 1 93.62 27 ALA B C 1
ATOM 3004 O O . ALA B 1 27 ? -0.944 -39.656 3.158 1 93.62 27 ALA B O 1
ATOM 3005 N N . VAL B 1 28 ? -0.901 -37.844 1.935 1 93.94 28 VAL B N 1
ATOM 3006 C CA . VAL B 1 28 ? -1.652 -37.094 2.939 1 93.94 28 VAL B CA 1
ATOM 3007 C C . VAL B 1 28 ? -3.143 -37.125 2.605 1 93.94 28 VAL B C 1
ATOM 3009 O O . VAL B 1 28 ? -3.988 -37.031 3.496 1 93.94 28 VAL B O 1
ATOM 3012 N N . PHE B 1 29 ? -3.457 -37.344 1.353 1 94.75 29 PHE B N 1
ATOM 3013 C CA . PHE B 1 29 ? -4.859 -37.281 0.965 1 94.75 29 PHE B CA 1
ATOM 3014 C C . PHE B 1 29 ? -5.391 -38.656 0.587 1 94.75 29 PHE B C 1
ATOM 3016 O O . PHE B 1 29 ? -4.641 -39.5 0.111 1 94.75 29 PHE B O 1
ATOM 3023 N N . GLU B 1 30 ? -6.688 -38.844 0.851 1 93.25 30 GLU B N 1
ATOM 3024 C CA . GLU B 1 30 ? -7.414 -39.938 0.224 1 93.25 30 GLU B CA 1
ATOM 3025 C C . GLU B 1 30 ? -7.918 -39.562 -1.162 1 93.25 30 GLU B C 1
ATOM 3027 O O . GLU B 1 30 ? -9.016 -39 -1.296 1 93.25 30 GLU B O 1
ATOM 3032 N N . LEU B 1 31 ? -7.172 -39.969 -2.16 1 94.19 31 LEU B N 1
ATOM 3033 C CA . LEU B 1 31 ? -7.461 -39.562 -3.533 1 94.19 31 LEU B CA 1
ATOM 3034 C C . LEU B 1 31 ? -8.367 -40.562 -4.219 1 94.19 31 LEU B C 1
ATOM 3036 O O . LEU B 1 31 ? -8.328 -41.75 -3.895 1 94.19 31 LEU B O 1
ATOM 3040 N N . PRO B 1 32 ? -9.156 -40.125 -5.137 1 95.06 32 PRO B N 1
ATOM 3041 C CA . PRO B 1 32 ? -10.047 -41.031 -5.863 1 95.06 32 PRO B CA 1
ATOM 3042 C C . PRO B 1 32 ? -9.32 -41.844 -6.938 1 95.06 32 PRO B C 1
ATOM 3044 O O . PRO B 1 32 ? -9.938 -42.656 -7.617 1 95.06 32 PRO B O 1
ATOM 3047 N N . VAL B 1 33 ? -8.039 -41.656 -7.102 1 96.06 33 VAL B N 1
ATOM 3048 C CA . VAL B 1 33 ? -7.191 -42.375 -8.047 1 96.06 33 VAL B CA 1
ATOM 3049 C C . VAL B 1 33 ? -5.895 -42.812 -7.359 1 96.06 33 VAL B C 1
ATOM 3051 O O . VAL B 1 33 ? -5.551 -42.281 -6.293 1 96.06 33 VAL B O 1
ATOM 3054 N N . GLN B 1 34 ? -5.305 -43.781 -7.945 1 96.12 34 GLN B N 1
ATOM 3055 C CA . GLN B 1 34 ? -3.957 -44.125 -7.516 1 96.12 34 GLN B CA 1
ATOM 3056 C C . GLN B 1 34 ? -2.908 -43.344 -8.312 1 96.12 34 GLN B C 1
ATOM 3058 O O . GLN B 1 34 ? -2.768 -43.562 -9.523 1 96.12 34 GLN B O 1
ATOM 3063 N N . LEU B 1 35 ? -2.199 -42.531 -7.664 1 96.56 35 LEU B N 1
ATOM 3064 C CA . LEU B 1 35 ? -1.197 -41.719 -8.336 1 96.56 35 LEU B CA 1
ATOM 3065 C C . LEU B 1 35 ? 0.065 -42.531 -8.617 1 96.56 35 LEU B C 1
ATOM 3067 O O . LEU B 1 35 ? 0.617 -43.156 -7.711 1 96.56 35 LEU B O 1
ATOM 3071 N N . LYS B 1 36 ? 0.467 -42.562 -9.82 1 97.62 36 LYS B N 1
ATOM 3072 C CA . LYS B 1 36 ? 1.728 -43.188 -10.219 1 97.62 36 LYS B CA 1
ATOM 3073 C C . LYS B 1 36 ? 2.676 -42.156 -10.828 1 97.62 36 LYS B C 1
ATOM 3075 O O . LYS B 1 36 ? 2.326 -41.469 -11.797 1 97.62 36 LYS B O 1
ATOM 3080 N N . LEU B 1 37 ? 3.824 -41.969 -10.211 1 98.44 37 LEU B N 1
ATOM 3081 C CA . LEU B 1 37 ? 4.859 -41.156 -10.828 1 98.44 37 LEU B CA 1
ATOM 3082 C C . LEU B 1 37 ? 5.512 -41.875 -11.992 1 98.44 37 LEU B C 1
ATOM 3084 O O . LEU B 1 37 ? 6.527 -42.562 -11.82 1 98.44 37 LEU B O 1
ATOM 3088 N N . ALA B 1 38 ? 4.988 -41.688 -13.148 1 98.5 38 ALA B N 1
ATOM 3089 C CA . ALA B 1 38 ? 5.246 -42.531 -14.305 1 98.5 38 ALA B CA 1
ATOM 3090 C C . ALA B 1 38 ? 6.598 -42.219 -14.93 1 98.5 38 ALA B C 1
ATOM 3092 O O . ALA B 1 38 ? 7.379 -43.125 -15.234 1 98.5 38 ALA B O 1
ATOM 3093 N N . ALA B 1 39 ? 6.824 -40.906 -15.133 1 98.62 39 ALA B N 1
ATOM 3094 C CA . ALA B 1 39 ? 8.039 -40.562 -15.875 1 98.62 39 ALA B CA 1
ATOM 3095 C C . ALA B 1 39 ? 8.531 -39.156 -15.531 1 98.62 39 ALA B C 1
ATOM 3097 O O . ALA B 1 39 ? 7.73 -38.281 -15.195 1 98.62 39 ALA B O 1
ATOM 3098 N N . LEU B 1 40 ? 9.859 -38.969 -15.586 1 98.69 40 LEU B N 1
ATOM 3099 C CA . LEU B 1 40 ? 10.547 -37.688 -15.422 1 98.69 40 LEU B CA 1
ATOM 3100 C C . LEU B 1 40 ? 11.445 -37.406 -16.609 1 98.69 40 LEU B C 1
ATOM 3102 O O . LEU B 1 40 ? 12.172 -38.281 -17.078 1 98.69 40 LEU B O 1
ATOM 3106 N N . ALA B 1 41 ? 11.32 -36.156 -17.141 1 98.69 41 ALA B N 1
ATOM 3107 C CA . ALA B 1 41 ? 12.164 -35.812 -18.281 1 98.69 41 ALA B CA 1
ATOM 3108 C C . ALA B 1 41 ? 13.016 -34.594 -17.969 1 98.69 41 ALA B C 1
ATOM 3110 O O . ALA B 1 41 ? 12.562 -33.656 -17.297 1 98.69 41 ALA B O 1
ATOM 3111 N N . ASP B 1 42 ? 14.195 -34.531 -18.438 1 97.62 42 ASP B N 1
ATOM 3112 C CA . ASP B 1 42 ? 15.133 -33.438 -18.453 1 97.62 42 ASP B CA 1
ATOM 3113 C C . ASP B 1 42 ? 16.062 -33.5 -19.656 1 97.62 42 ASP B C 1
ATOM 3115 O O . ASP B 1 42 ? 16.344 -34.594 -20.156 1 97.62 42 ASP B O 1
ATOM 3119 N N . ALA B 1 43 ? 16.484 -32.312 -20.078 1 95.44 43 ALA B N 1
ATOM 3120 C CA . ALA B 1 43 ? 17.406 -32.312 -21.219 1 95.44 43 ALA B CA 1
ATOM 3121 C C . ALA B 1 43 ? 18.719 -33 -20.875 1 95.44 43 ALA B C 1
ATOM 3123 O O . ALA B 1 43 ? 19.391 -33.531 -21.75 1 95.44 43 ALA B O 1
ATOM 3124 N N . ASP B 1 44 ? 19.078 -32.938 -19.641 1 96.81 44 ASP B N 1
ATOM 3125 C CA . ASP B 1 44 ? 20.219 -33.688 -19.125 1 96.81 44 ASP B CA 1
ATOM 3126 C C . ASP B 1 44 ? 19.797 -35.094 -18.688 1 96.81 44 ASP B C 1
ATOM 3128 O O . ASP B 1 44 ? 19.281 -35.281 -17.578 1 96.81 44 ASP B O 1
ATOM 3132 N N . THR B 1 45 ? 20.172 -36.062 -19.484 1 96.12 45 THR B N 1
ATOM 3133 C CA . THR B 1 45 ? 19.703 -37.438 -19.281 1 96.12 45 THR B CA 1
ATOM 3134 C C . THR B 1 45 ? 20.188 -37.969 -17.938 1 96.12 45 THR B C 1
ATOM 3136 O O . THR B 1 45 ? 19.438 -38.688 -17.234 1 96.12 45 THR B O 1
ATOM 3139 N N . GLU B 1 46 ? 21.406 -37.719 -17.656 1 97.31 46 GLU B N 1
ATOM 3140 C CA . GLU B 1 46 ? 21.938 -38.188 -16.391 1 97.31 46 GLU B CA 1
ATOM 3141 C C . GLU B 1 46 ? 21.203 -37.562 -15.195 1 97.31 46 GLU B C 1
ATOM 3143 O O . GLU B 1 46 ? 20.891 -38.281 -14.227 1 97.31 46 GLU B O 1
ATOM 3148 N N . ARG B 1 47 ? 20.984 -36.344 -15.328 1 96.88 47 ARG B N 1
ATOM 3149 C CA . ARG B 1 47 ? 20.234 -35.656 -14.273 1 96.88 47 ARG B CA 1
ATOM 3150 C C . ARG B 1 47 ? 18.812 -36.188 -14.172 1 96.88 47 ARG B C 1
ATOM 3152 O O . ARG B 1 47 ? 18.297 -36.375 -13.07 1 96.88 47 ARG B O 1
ATOM 3159 N N . ALA B 1 48 ? 18.172 -36.438 -15.297 1 97.75 48 ALA B N 1
ATOM 3160 C CA . ALA B 1 48 ? 16.828 -37 -15.312 1 97.75 48 ALA B CA 1
ATOM 3161 C C . ALA B 1 48 ? 16.781 -38.344 -14.578 1 97.75 48 ALA B C 1
ATOM 3163 O O . ALA B 1 48 ? 15.883 -38.562 -13.773 1 97.75 48 ALA B O 1
ATOM 3164 N N . GLN B 1 49 ? 17.75 -39.156 -14.82 1 97.81 49 GLN B N 1
ATOM 3165 C CA . GLN B 1 49 ? 17.797 -40.5 -14.203 1 97.81 49 GLN B CA 1
ATOM 3166 C C . GLN B 1 49 ? 18 -40.375 -12.695 1 97.81 49 GLN B C 1
ATOM 3168 O O . GLN B 1 49 ? 17.328 -41.062 -11.922 1 97.81 49 GLN B O 1
ATOM 3173 N N . ARG B 1 50 ? 18.906 -39.594 -12.336 1 98 50 ARG B N 1
ATOM 3174 C CA . ARG B 1 50 ? 19.203 -39.406 -10.914 1 98 50 ARG B CA 1
ATOM 3175 C C . ARG B 1 50 ? 17.984 -38.906 -10.164 1 98 50 ARG B C 1
ATOM 3177 O O . ARG B 1 50 ? 17.625 -39.438 -9.109 1 98 50 ARG B O 1
ATOM 3184 N N . CYS B 1 51 ? 17.391 -37.875 -10.727 1 98.12 51 CYS B N 1
ATOM 3185 C CA . CYS B 1 51 ? 16.234 -37.281 -10.07 1 98.12 51 CYS B CA 1
ATOM 3186 C C . CYS B 1 51 ? 15.039 -38.219 -10.078 1 98.12 51 CYS B C 1
ATOM 3188 O O . CYS B 1 51 ? 14.289 -38.281 -9.102 1 98.12 51 CYS B O 1
ATOM 3190 N N . ALA B 1 52 ? 14.852 -38.938 -11.141 1 98.25 52 ALA B N 1
ATOM 3191 C CA . ALA B 1 52 ? 13.758 -39.906 -11.203 1 98.25 52 ALA B CA 1
ATOM 3192 C C . ALA B 1 52 ? 13.883 -40.938 -10.078 1 98.25 52 ALA B C 1
ATOM 3194 O O . ALA B 1 52 ? 12.898 -41.219 -9.398 1 98.25 52 ALA B O 1
ATOM 3195 N N . THR B 1 53 ? 15.047 -41.406 -9.891 1 97.94 53 THR B N 1
ATOM 3196 C CA . THR B 1 53 ? 15.297 -42.375 -8.828 1 97.94 53 THR B CA 1
ATOM 3197 C C . THR B 1 53 ? 15.055 -41.75 -7.457 1 97.94 53 THR B C 1
ATOM 3199 O O . THR B 1 53 ? 14.344 -42.344 -6.625 1 97.94 53 THR B O 1
ATOM 3202 N N . ALA B 1 54 ? 15.602 -40.656 -7.285 1 97.75 54 ALA B N 1
ATOM 3203 C CA . ALA B 1 54 ? 15.539 -40 -5.988 1 97.75 54 ALA B CA 1
ATOM 3204 C C . ALA B 1 54 ? 14.109 -39.594 -5.641 1 97.75 54 ALA B C 1
ATOM 3206 O O . ALA B 1 54 ? 13.719 -39.625 -4.469 1 97.75 54 ALA B O 1
ATOM 3207 N N . TRP B 1 55 ? 13.359 -39.219 -6.738 1 97.94 55 TRP B N 1
ATOM 3208 C CA . TRP B 1 55 ? 12.039 -38.656 -6.48 1 97.94 55 TRP B CA 1
ATOM 3209 C C . TRP B 1 55 ? 10.945 -39.688 -6.676 1 97.94 55 TRP B C 1
ATOM 3211 O O . TRP B 1 55 ? 9.766 -39.406 -6.465 1 97.94 55 TRP B O 1
ATOM 3221 N N . GLY B 1 56 ? 11.281 -40.906 -7.066 1 97.56 56 GLY B N 1
ATOM 3222 C CA . GLY B 1 56 ? 10.352 -42.031 -7.082 1 97.56 56 GLY B CA 1
ATOM 3223 C C . GLY B 1 56 ? 9.594 -42.156 -8.391 1 97.56 56 GLY B C 1
ATOM 3224 O O . GLY B 1 56 ? 8.477 -42.656 -8.414 1 97.56 56 GLY B O 1
ATOM 3225 N N . PHE B 1 57 ? 10.156 -41.625 -9.508 1 98.56 57 PHE B N 1
ATOM 3226 C CA . PHE B 1 57 ? 9.539 -41.812 -10.82 1 98.56 57 PHE B CA 1
ATOM 3227 C C . PHE B 1 57 ? 9.961 -43.156 -11.43 1 98.56 57 PHE B C 1
ATOM 3229 O O . PHE B 1 57 ? 11.109 -43.594 -11.273 1 98.56 57 PHE B O 1
ATOM 3236 N N . ALA B 1 58 ? 9.078 -43.781 -12.133 1 98.12 58 ALA B N 1
ATOM 3237 C CA . ALA B 1 58 ? 9.289 -45.125 -12.664 1 98.12 58 ALA B CA 1
ATOM 3238 C C . ALA B 1 58 ? 10.297 -45.094 -13.812 1 98.12 58 ALA B C 1
ATOM 3240 O O . ALA B 1 58 ? 11.039 -46.062 -14.008 1 98.12 58 ALA B O 1
ATOM 3241 N N . GLN B 1 59 ? 10.273 -44 -14.609 1 97.44 59 GLN B N 1
ATOM 3242 C CA . GLN B 1 59 ? 11.133 -43.906 -15.781 1 97.44 59 GLN B CA 1
ATOM 3243 C C . GLN B 1 59 ? 11.695 -42.5 -15.945 1 97.44 59 GLN B C 1
ATOM 3245 O O . GLN B 1 59 ? 11.125 -41.531 -15.422 1 97.44 59 GLN B O 1
ATOM 3250 N N . ALA B 1 60 ? 12.836 -42.438 -16.609 1 98.06 60 ALA B N 1
ATOM 3251 C CA . ALA B 1 60 ? 13.445 -41.188 -16.984 1 98.06 60 ALA B CA 1
ATOM 3252 C C . ALA B 1 60 ? 13.602 -41.062 -18.484 1 98.06 60 ALA B C 1
ATOM 3254 O O . ALA B 1 60 ? 13.867 -42.031 -19.172 1 98.06 60 ALA B O 1
ATOM 3255 N N . HIS B 1 61 ? 13.375 -39.906 -18.984 1 97.5 61 HIS B N 1
ATOM 3256 C CA . HIS B 1 61 ? 13.57 -39.625 -20.406 1 97.5 61 HIS B CA 1
ATOM 3257 C C . HIS B 1 61 ? 14.539 -38.438 -20.609 1 97.5 61 HIS B C 1
ATOM 3259 O O . HIS B 1 61 ? 14.531 -37.5 -19.828 1 97.5 61 HIS B O 1
ATOM 3265 N N . GLY B 1 62 ? 15.312 -38.5 -21.656 1 95.88 62 GLY B N 1
ATOM 3266 C CA . GLY B 1 62 ? 16.203 -37.406 -22.016 1 95.88 62 GLY B CA 1
ATOM 3267 C C . GLY B 1 62 ? 15.539 -36.375 -22.906 1 95.88 62 GLY B C 1
ATOM 3268 O O . GLY B 1 62 ? 16.172 -35.406 -23.297 1 95.88 62 GLY B O 1
ATOM 3269 N N . ASP B 1 63 ? 14.375 -36.688 -23.203 1 95.25 63 ASP B N 1
ATOM 3270 C CA . ASP B 1 63 ? 13.617 -35.812 -24.094 1 95.25 63 ASP B CA 1
ATOM 3271 C C . ASP B 1 63 ? 12.156 -35.719 -23.656 1 95.25 63 ASP B C 1
ATOM 3273 O O . ASP B 1 63 ? 11.531 -36.719 -23.312 1 95.25 63 ASP B O 1
ATOM 3277 N N . TRP B 1 64 ? 11.633 -34.438 -23.688 1 97.88 64 TRP B N 1
ATOM 3278 C CA . TRP B 1 64 ? 10.281 -34.219 -23.188 1 97.88 64 TRP B CA 1
ATOM 3279 C C . TRP B 1 64 ? 9.25 -34.844 -24.141 1 97.88 64 TRP B C 1
ATOM 3281 O O . TRP B 1 64 ? 8.156 -35.219 -23.703 1 97.88 64 TRP B O 1
ATOM 3291 N N . GLN B 1 65 ? 9.523 -35 -25.406 1 98.31 65 GLN B N 1
ATOM 3292 C CA . GLN B 1 65 ? 8.594 -35.594 -26.359 1 98.31 65 GLN B CA 1
ATOM 3293 C C . GLN B 1 65 ? 8.344 -37.062 -26.031 1 98.31 65 GLN B C 1
ATOM 3295 O O . GLN B 1 65 ? 7.223 -37.562 -26.156 1 98.31 65 GLN B O 1
ATOM 3300 N N . ALA B 1 66 ? 9.445 -37.719 -25.672 1 98.12 66 ALA B N 1
ATOM 3301 C CA . ALA B 1 66 ? 9.305 -39.125 -25.266 1 98.12 66 ALA B CA 1
ATOM 3302 C C . ALA B 1 66 ? 8.352 -39.25 -24.078 1 98.12 66 ALA B C 1
ATOM 3304 O O . ALA B 1 66 ? 7.559 -40.188 -24.016 1 98.12 66 ALA B O 1
ATOM 3305 N N . LEU B 1 67 ? 8.492 -38.344 -23.141 1 98.5 67 LEU B N 1
ATOM 3306 C CA . LEU B 1 67 ? 7.605 -38.375 -21.969 1 98.5 67 LEU B CA 1
ATOM 3307 C C . LEU B 1 67 ? 6.16 -38.125 -22.391 1 98.5 67 LEU B C 1
ATOM 3309 O O . LEU B 1 67 ? 5.254 -38.844 -21.938 1 98.5 67 LEU B O 1
ATOM 3313 N N . ILE B 1 68 ? 5.848 -37.219 -23.281 1 98.5 68 ILE B N 1
ATOM 3314 C CA . ILE B 1 68 ? 4.496 -36.875 -23.719 1 98.5 68 ILE B CA 1
ATOM 3315 C C . ILE B 1 68 ? 3.895 -38.062 -24.469 1 98.5 68 ILE B C 1
ATOM 3317 O O . ILE B 1 68 ? 2.701 -38.344 -24.359 1 98.5 68 ILE B O 1
ATOM 3321 N N . ASN B 1 69 ? 4.754 -38.812 -25.188 1 97.94 69 ASN B N 1
ATOM 3322 C CA . ASN B 1 69 ? 4.285 -39.938 -25.984 1 97.94 69 ASN B CA 1
ATOM 3323 C C . ASN B 1 69 ? 4.125 -41.188 -25.141 1 97.94 69 ASN B C 1
ATOM 3325 O O . ASN B 1 69 ? 3.621 -42.219 -25.609 1 97.94 69 ASN B O 1
ATOM 3329 N N . ASP B 1 70 ? 4.582 -41.188 -23.938 1 97.69 70 ASP B N 1
ATOM 3330 C CA . ASP B 1 70 ? 4.477 -42.344 -23.031 1 97.69 70 ASP B CA 1
ATOM 3331 C C . ASP B 1 70 ? 3.02 -42.625 -22.672 1 97.69 70 ASP B C 1
ATOM 3333 O O . ASP B 1 70 ? 2.352 -41.781 -22.062 1 97.69 70 ASP B O 1
ATOM 3337 N N . PRO B 1 71 ? 2.498 -43.781 -23 1 97.19 71 PRO B N 1
ATOM 3338 C CA . PRO B 1 71 ? 1.089 -44.094 -22.75 1 97.19 71 PRO B CA 1
ATOM 3339 C C . PRO B 1 71 ? 0.766 -44.219 -21.266 1 97.19 71 PRO B C 1
ATOM 3341 O O . PRO B 1 71 ? -0.407 -44.188 -20.875 1 97.19 71 PRO B O 1
ATOM 3344 N N . LYS B 1 72 ? 1.726 -44.25 -20.391 1 97.69 72 LYS B N 1
ATOM 3345 C CA . LYS B 1 72 ? 1.505 -44.375 -18.953 1 97.69 72 LYS B CA 1
ATOM 3346 C C . LYS B 1 72 ? 1.328 -43 -18.312 1 97.69 72 LYS B C 1
ATOM 3348 O O . LYS B 1 72 ? 0.979 -42.875 -17.141 1 97.69 72 LYS B O 1
ATOM 3353 N N . VAL B 1 73 ? 1.555 -41.969 -19.062 1 98.44 73 VAL B N 1
ATOM 3354 C CA . VAL B 1 73 ? 1.429 -40.594 -18.562 1 98.44 73 VAL B CA 1
ATOM 3355 C C . VAL B 1 73 ? 0.051 -40.031 -18.922 1 98.44 73 VAL B C 1
ATOM 3357 O O . VAL B 1 73 ? -0.343 -40.031 -20.094 1 98.44 73 VAL B O 1
ATOM 3360 N N . ASP B 1 74 ? -0.632 -39.531 -17.891 1 98.5 74 ASP B N 1
ATOM 3361 C CA . ASP B 1 74 ? -1.956 -38.938 -18.062 1 98.5 74 ASP B CA 1
ATOM 3362 C C . ASP B 1 74 ? -1.918 -37.438 -17.875 1 98.5 74 ASP B C 1
ATOM 3364 O O . ASP B 1 74 ? -2.727 -36.719 -18.453 1 98.5 74 ASP B O 1
ATOM 3368 N N . VAL B 1 75 ? -1.084 -37 -17 1 98.62 75 VAL B N 1
ATOM 3369 C CA . VAL B 1 75 ? -0.91 -35.594 -16.656 1 98.62 75 VAL B CA 1
ATOM 3370 C C . VAL B 1 75 ? 0.54 -35.188 -16.891 1 98.62 75 VAL B C 1
ATOM 3372 O O . VAL B 1 75 ? 1.467 -35.844 -16.438 1 98.62 75 VAL B O 1
ATOM 3375 N N . VAL B 1 76 ? 0.728 -34.094 -17.594 1 98.88 76 VAL B N 1
ATOM 3376 C CA . VAL B 1 76 ? 2.072 -33.594 -17.828 1 98.88 76 VAL B CA 1
ATOM 3377 C C . VAL B 1 76 ? 2.281 -32.312 -17.016 1 98.88 76 VAL B C 1
ATOM 3379 O O . VAL B 1 76 ? 1.598 -31.297 -17.219 1 98.88 76 VAL B O 1
ATOM 3382 N N . ALA B 1 77 ? 3.197 -32.344 -16.047 1 98.88 77 ALA B N 1
ATOM 3383 C CA . ALA B 1 77 ? 3.633 -31.172 -15.297 1 98.88 77 ALA B CA 1
ATOM 3384 C C . ALA B 1 77 ? 4.859 -30.531 -15.938 1 98.88 77 ALA B C 1
ATOM 3386 O O . ALA B 1 77 ? 5.871 -31.203 -16.172 1 98.88 77 ALA B O 1
ATOM 3387 N N . ILE B 1 78 ? 4.746 -29.266 -16.234 1 98.75 78 ILE B N 1
ATOM 3388 C CA . ILE B 1 78 ? 5.793 -28.562 -16.953 1 98.75 78 ILE B CA 1
ATOM 3389 C C . ILE B 1 78 ? 6.434 -27.516 -16.047 1 98.75 78 ILE B C 1
ATOM 3391 O O . ILE B 1 78 ? 5.777 -26.547 -15.648 1 98.75 78 ILE B O 1
ATOM 3395 N N . THR B 1 79 ? 7.746 -27.641 -15.719 1 97.69 79 THR B N 1
ATOM 3396 C CA . THR B 1 79 ? 8.469 -26.719 -14.836 1 97.69 79 THR B CA 1
ATOM 3397 C C . THR B 1 79 ? 9.742 -26.219 -15.508 1 97.69 79 THR B C 1
ATOM 3399 O O . THR B 1 79 ? 10.75 -26 -14.844 1 97.69 79 THR B O 1
ATOM 3402 N N . THR B 1 80 ? 9.742 -26.094 -16.812 1 95.06 80 THR B N 1
ATOM 3403 C CA . THR B 1 80 ? 10.883 -25.703 -17.625 1 95.06 80 THR B CA 1
ATOM 3404 C C . THR B 1 80 ? 10.938 -24.188 -17.781 1 95.06 80 THR B C 1
ATOM 3406 O O . THR B 1 80 ? 10.055 -23.469 -17.297 1 95.06 80 THR B O 1
ATOM 3409 N N . PRO B 1 81 ? 12.008 -23.656 -18.375 1 88.94 81 PRO B N 1
ATOM 3410 C CA . PRO B 1 81 ? 12.039 -22.219 -18.672 1 88.94 81 PRO B CA 1
ATOM 3411 C C . PRO B 1 81 ? 10.828 -21.766 -19.484 1 88.94 81 PRO B C 1
ATOM 3413 O O . PRO B 1 81 ? 10.258 -22.562 -20.25 1 88.94 81 PRO B O 1
ATOM 3416 N N . ASN B 1 82 ? 10.539 -20.562 -19.438 1 89.06 82 ASN B N 1
ATOM 3417 C CA . ASN B 1 82 ? 9.281 -19.984 -19.922 1 89.06 82 ASN B CA 1
ATOM 3418 C C . ASN B 1 82 ? 9.086 -20.266 -21.406 1 89.06 82 ASN B C 1
ATOM 3420 O O . ASN B 1 82 ? 7.969 -20.547 -21.844 1 89.06 82 ASN B O 1
ATOM 3424 N N . HIS B 1 83 ? 10.156 -20.188 -22.156 1 89.06 83 HIS B N 1
ATOM 3425 C CA . HIS B 1 83 ? 10.031 -20.281 -23.609 1 89.06 83 HIS B CA 1
ATOM 3426 C C . HIS B 1 83 ? 9.625 -21.688 -24.047 1 89.06 83 HIS B C 1
ATOM 3428 O O . HIS B 1 83 ? 9.195 -21.891 -25.188 1 89.06 83 HIS B O 1
ATOM 3434 N N . LEU B 1 84 ? 9.703 -22.672 -23.125 1 94.44 84 LEU B N 1
ATOM 3435 C CA . LEU B 1 84 ? 9.406 -24.047 -23.469 1 94.44 84 LEU B CA 1
ATOM 3436 C C . LEU B 1 84 ? 7.977 -24.406 -23.062 1 94.44 84 LEU B C 1
ATOM 3438 O O . LEU B 1 84 ? 7.473 -25.469 -23.453 1 94.44 84 LEU B O 1
ATOM 3442 N N . HIS B 1 85 ? 7.312 -23.562 -22.359 1 96.94 85 HIS B N 1
ATOM 3443 C CA . HIS B 1 85 ? 5.953 -23.844 -21.922 1 96.94 85 HIS B CA 1
ATOM 3444 C C . HIS B 1 85 ? 5.031 -24.094 -23.109 1 96.94 85 HIS B C 1
ATOM 3446 O O . HIS B 1 85 ? 4.312 -25.109 -23.125 1 96.94 85 HIS B O 1
ATOM 3452 N N . TYR B 1 86 ? 5.109 -23.234 -24.078 1 97.56 86 TYR B N 1
ATOM 3453 C CA . TYR B 1 86 ? 4.184 -23.281 -25.203 1 97.56 86 TYR B CA 1
ATOM 3454 C C . TYR B 1 86 ? 4.34 -24.578 -26 1 97.56 86 TYR B C 1
ATOM 3456 O O . TYR B 1 86 ? 3.395 -25.359 -26.109 1 97.56 86 TYR B O 1
ATOM 3464 N N . PRO B 1 87 ? 5.539 -24.891 -26.516 1 98.25 87 PRO B N 1
ATOM 3465 C CA . PRO B 1 87 ? 5.629 -26.125 -27.312 1 98.25 87 PRO B CA 1
ATOM 3466 C C . PRO B 1 87 ? 5.297 -27.375 -26.5 1 98.25 87 PRO B C 1
ATOM 3468 O O . PRO B 1 87 ? 4.668 -28.297 -27.016 1 98.25 87 PRO B O 1
ATOM 3471 N N . MET B 1 88 ? 5.648 -27.469 -25.266 1 98.69 88 MET B N 1
ATOM 3472 C CA . MET B 1 88 ? 5.414 -28.641 -24.438 1 98.69 88 MET B CA 1
ATOM 3473 C C . MET B 1 88 ? 3.93 -28.797 -24.109 1 98.69 88 MET B C 1
ATOM 3475 O O . MET B 1 88 ? 3.379 -29.891 -24.234 1 98.69 88 MET B O 1
ATOM 3479 N N . ALA B 1 89 ? 3.344 -27.703 -23.719 1 98.88 89 ALA B N 1
ATOM 3480 C CA . ALA B 1 89 ? 1.922 -27.734 -23.391 1 98.88 89 ALA B CA 1
ATOM 3481 C C . ALA B 1 89 ? 1.086 -28.094 -24.609 1 98.88 89 ALA B C 1
ATOM 3483 O O . ALA B 1 89 ? 0.166 -28.906 -24.531 1 98.88 89 ALA B O 1
ATOM 3484 N N . MET B 1 90 ? 1.421 -27.469 -25.75 1 98.81 90 MET B N 1
ATOM 3485 C CA . MET B 1 90 ? 0.682 -27.75 -26.984 1 98.81 90 MET B CA 1
ATOM 3486 C C . MET B 1 90 ? 0.787 -29.219 -27.375 1 98.81 90 MET B C 1
ATOM 3488 O O . MET B 1 90 ? -0.206 -29.828 -27.766 1 98.81 90 MET B O 1
ATOM 3492 N N . ALA B 1 91 ? 1.962 -29.766 -27.25 1 98.81 91 ALA B N 1
ATOM 3493 C CA . ALA B 1 91 ? 2.174 -31.172 -27.562 1 98.81 91 ALA B CA 1
ATOM 3494 C C . ALA B 1 91 ? 1.383 -32.062 -26.625 1 98.81 91 ALA B C 1
ATOM 3496 O O . ALA B 1 91 ? 0.773 -33.062 -27.062 1 98.81 91 ALA B O 1
ATOM 3497 N N . ALA B 1 92 ? 1.405 -31.797 -25.344 1 98.88 92 ALA B N 1
ATOM 3498 C CA . ALA B 1 92 ? 0.681 -32.594 -24.344 1 98.88 92 ALA B CA 1
ATOM 3499 C C . ALA B 1 92 ? -0.823 -32.531 -24.609 1 98.88 92 ALA B C 1
ATOM 3501 O O . ALA B 1 92 ? -1.504 -33.562 -24.531 1 98.88 92 ALA B O 1
ATOM 3502 N N . ILE B 1 93 ? -1.361 -31.375 -24.922 1 98.75 93 ILE B N 1
ATOM 3503 C CA . ILE B 1 93 ? -2.781 -31.188 -25.203 1 98.75 93 ILE B CA 1
ATOM 3504 C C . ILE B 1 93 ? -3.176 -31.984 -26.438 1 98.75 93 ILE B C 1
ATOM 3506 O O . ILE B 1 93 ? -4.207 -32.656 -26.438 1 98.75 93 ILE B O 1
ATOM 3510 N N . ALA B 1 94 ? -2.336 -31.906 -27.453 1 98.56 94 ALA B N 1
ATOM 3511 C CA . ALA B 1 94 ? -2.596 -32.656 -28.672 1 98.56 94 ALA B CA 1
ATOM 3512 C C . ALA B 1 94 ? -2.66 -34.156 -28.391 1 98.56 94 ALA B C 1
ATOM 3514 O O . ALA B 1 94 ? -3.395 -34.906 -29.062 1 98.56 94 ALA B O 1
ATOM 3515 N N . ALA B 1 95 ? -1.947 -34.625 -27.422 1 98.56 95 ALA B N 1
ATOM 3516 C CA . ALA B 1 95 ? -1.913 -36.031 -27.047 1 98.56 95 ALA B CA 1
ATOM 3517 C C . ALA B 1 95 ? -3.07 -36.375 -26.125 1 98.56 95 ALA B C 1
ATOM 3519 O O . ALA B 1 95 ? -3.178 -37.531 -25.656 1 98.56 95 ALA B O 1
ATOM 3520 N N . GLY B 1 96 ? -3.91 -35.375 -25.812 1 98.31 96 GLY B N 1
ATOM 3521 C CA . GLY B 1 96 ? -5.09 -35.625 -24.984 1 98.31 96 GLY B CA 1
ATOM 3522 C C . GLY B 1 96 ? -4.781 -35.688 -23.5 1 98.31 96 GLY B C 1
ATOM 3523 O O . GLY B 1 96 ? -5.562 -36.25 -22.734 1 98.31 96 GLY B O 1
ATOM 3524 N N . LYS B 1 97 ? -3.668 -35.188 -23.078 1 98.75 97 LYS B N 1
ATOM 3525 C CA . LYS B 1 97 ? -3.236 -35.281 -21.688 1 98.75 97 LYS B CA 1
ATOM 3526 C C . LYS B 1 97 ? -3.559 -34 -20.922 1 98.75 97 LYS B C 1
ATOM 3528 O O . LYS B 1 97 ? -3.557 -32.906 -21.484 1 98.75 97 LYS B O 1
ATOM 3533 N N . ALA B 1 98 ? -3.855 -34.125 -19.609 1 98.44 98 ALA B N 1
ATOM 3534 C CA . ALA B 1 98 ? -3.986 -32.938 -18.766 1 98.44 98 ALA B CA 1
ATOM 3535 C C . ALA B 1 98 ? -2.643 -32.25 -18.578 1 98.44 98 ALA B C 1
ATOM 3537 O O . ALA B 1 98 ? -1.59 -32.875 -18.641 1 98.44 98 ALA B O 1
ATOM 3538 N N . VAL B 1 99 ? -2.697 -30.906 -18.391 1 98.88 99 VAL B N 1
ATOM 3539 C CA . VAL B 1 99 ? -1.446 -30.156 -18.328 1 98.88 99 VAL B CA 1
ATOM 3540 C C . VAL B 1 99 ? -1.433 -29.281 -17.062 1 98.88 99 VAL B C 1
ATOM 3542 O O . VAL B 1 99 ? -2.393 -28.562 -16.797 1 98.88 99 VAL B O 1
ATOM 3545 N N . TYR B 1 100 ? -0.38 -29.391 -16.266 1 98.62 100 TYR B N 1
ATOM 3546 C CA . TYR B 1 100 ? -0.02 -28.531 -15.141 1 98.62 100 TYR B CA 1
ATOM 3547 C C . TYR B 1 100 ? 1.256 -27.75 -15.445 1 98.62 100 TYR B C 1
ATOM 3549 O O . TYR B 1 100 ? 2.354 -28.312 -15.422 1 98.62 100 TYR B O 1
ATOM 3557 N N . CYS B 1 101 ? 1.095 -26.484 -15.742 1 98.56 101 CYS B N 1
ATOM 3558 C CA . CYS B 1 101 ? 2.211 -25.672 -16.219 1 98.56 101 CYS B CA 1
ATOM 3559 C C . CYS B 1 101 ? 2.553 -24.578 -15.219 1 98.56 101 CYS B C 1
ATOM 3561 O O . CYS B 1 101 ? 1.658 -23.922 -14.672 1 98.56 101 CYS B O 1
ATOM 3563 N N . GLU B 1 102 ? 3.777 -24.344 -14.969 1 96.56 102 GLU B N 1
ATOM 3564 C CA . GLU B 1 102 ? 4.199 -23.234 -14.117 1 96.56 102 GLU B CA 1
ATOM 3565 C C . GLU B 1 102 ? 3.881 -21.891 -14.766 1 96.56 102 GLU B C 1
ATOM 3567 O O . GLU B 1 102 ? 3.654 -21.812 -15.969 1 96.56 102 GLU B O 1
ATOM 3572 N N . LYS B 1 103 ? 3.77 -20.906 -13.938 1 94.25 103 LYS B N 1
ATOM 3573 C CA . LYS B 1 103 ? 3.59 -19.531 -14.422 1 94.25 103 LYS B CA 1
ATOM 3574 C C . LYS B 1 103 ? 4.926 -18.906 -14.812 1 94.25 103 LYS B C 1
ATOM 3576 O O . LYS B 1 103 ? 5.973 -19.297 -14.289 1 94.25 103 LYS B O 1
ATOM 3581 N N . PRO B 1 104 ? 5.016 -17.984 -15.656 1 92.12 104 PRO B N 1
ATOM 3582 C CA . PRO B 1 104 ? 3.879 -17.562 -16.469 1 92.12 104 PRO B CA 1
ATOM 3583 C C . PRO B 1 104 ? 3.473 -18.594 -17.516 1 92.12 104 PRO B C 1
ATOM 3585 O O . PRO B 1 104 ? 4.277 -19.453 -17.891 1 92.12 104 PRO B O 1
ATOM 3588 N N . LEU B 1 105 ? 2.254 -18.469 -18 1 95 105 LEU B N 1
ATOM 3589 C CA . LEU B 1 105 ? 1.718 -19.469 -18.922 1 95 105 LEU B CA 1
ATOM 3590 C C . LEU B 1 105 ? 2.547 -19.531 -20.203 1 95 105 LEU B C 1
ATOM 3592 O O . LEU B 1 105 ? 2.875 -20.609 -20.672 1 95 105 LEU B O 1
ATOM 3596 N N . ALA B 1 106 ? 2.846 -18.359 -20.781 1 94 106 ALA B N 1
ATOM 3597 C CA . ALA B 1 106 ? 3.643 -18.281 -22 1 94 106 ALA B CA 1
ATOM 3598 C C . ALA B 1 106 ? 4.449 -16.984 -22.031 1 94 106 ALA B C 1
ATOM 3600 O O . ALA B 1 106 ? 4.266 -16.109 -21.188 1 94 106 ALA B O 1
ATOM 3601 N N . VAL B 1 107 ? 5.332 -16.844 -23.016 1 89.44 107 VAL B N 1
ATOM 3602 C CA . VAL B 1 107 ? 6.203 -15.672 -23.109 1 89.44 107 VAL B CA 1
ATOM 3603 C C . VAL B 1 107 ? 5.477 -14.539 -23.828 1 89.44 107 VAL B C 1
ATOM 3605 O O . VAL B 1 107 ? 5.934 -13.398 -23.812 1 89.44 107 VAL B O 1
ATOM 3608 N N . SER B 1 108 ? 4.363 -14.891 -24.469 1 91.75 108 SER B N 1
ATOM 3609 C CA . SER B 1 108 ? 3.559 -13.875 -25.141 1 91.75 108 SER B CA 1
ATOM 3610 C C . SER B 1 108 ? 2.068 -14.141 -24.953 1 91.75 108 SER B C 1
ATOM 3612 O O . SER B 1 108 ? 1.657 -15.281 -24.719 1 91.75 108 SER B O 1
ATOM 3614 N N . LEU B 1 109 ? 1.362 -13.078 -25.094 1 94.56 109 LEU B N 1
ATOM 3615 C CA . LEU B 1 109 ? -0.086 -13.188 -24.969 1 94.56 109 LEU B CA 1
ATOM 3616 C C . LEU B 1 109 ? -0.666 -14.055 -26.078 1 94.56 109 LEU B C 1
ATOM 3618 O O . LEU B 1 109 ? -1.635 -14.781 -25.875 1 94.56 109 LEU B O 1
ATOM 3622 N N . GLU B 1 110 ? -0.107 -13.977 -27.266 1 96.44 110 GLU B N 1
ATOM 3623 C CA . GLU B 1 110 ? -0.542 -14.773 -28.406 1 96.44 110 GLU B CA 1
ATOM 3624 C C . GLU B 1 110 ? -0.377 -16.266 -28.141 1 96.44 110 GLU B C 1
ATOM 3626 O O . GLU B 1 110 ? -1.28 -17.062 -28.422 1 96.44 110 GLU B O 1
ATOM 3631 N N . GLN B 1 111 ? 0.745 -16.609 -27.641 1 96.88 111 GLN B N 1
ATOM 3632 C CA . GLN B 1 111 ? 0.981 -18.016 -27.312 1 96.88 111 GLN B CA 1
ATOM 3633 C C . GLN B 1 111 ? 0.022 -18.5 -26.219 1 96.88 111 GLN B C 1
ATOM 3635 O O . GLN B 1 111 ? -0.531 -19.594 -26.312 1 96.88 111 GLN B O 1
ATOM 3640 N N . ALA B 1 112 ? -0.145 -17.672 -25.219 1 97.69 112 ALA B N 1
ATOM 3641 C CA . ALA B 1 112 ? -1.067 -18.031 -24.141 1 97.69 112 ALA B CA 1
ATOM 3642 C C . ALA B 1 112 ? -2.482 -18.234 -24.688 1 97.69 112 ALA B C 1
ATOM 3644 O O . ALA B 1 112 ? -3.189 -19.141 -24.25 1 97.69 112 ALA B O 1
ATOM 3645 N N . ASP B 1 113 ? -2.859 -17.375 -25.562 1 98.31 113 ASP B N 1
ATOM 3646 C CA . ASP B 1 113 ? -4.18 -17.484 -26.172 1 98.31 113 ASP B CA 1
ATOM 3647 C C . ASP B 1 113 ? -4.312 -18.797 -26.953 1 98.31 113 ASP B C 1
ATOM 3649 O O . ASP B 1 113 ? -5.34 -19.469 -26.875 1 98.31 113 ASP B O 1
ATOM 3653 N N . ALA B 1 114 ? -3.297 -19.125 -27.719 1 98.69 114 ALA B N 1
ATOM 3654 C CA . ALA B 1 114 ? -3.297 -20.391 -28.453 1 98.69 114 ALA B CA 1
ATOM 3655 C C . ALA B 1 114 ? -3.418 -21.578 -27.516 1 98.69 114 ALA B C 1
ATOM 3657 O O . ALA B 1 114 ? -4.152 -22.531 -27.797 1 98.69 114 ALA B O 1
ATOM 3658 N N . MET B 1 115 ? -2.764 -21.516 -26.422 1 98.75 115 MET B N 1
ATOM 3659 C CA . MET B 1 115 ? -2.754 -22.594 -25.438 1 98.75 115 MET B CA 1
ATOM 3660 C C . MET B 1 115 ? -4.141 -22.781 -24.828 1 98.75 115 MET B C 1
ATOM 3662 O O . MET B 1 115 ? -4.625 -23.922 -24.734 1 98.75 115 MET B O 1
ATOM 3666 N N . ARG B 1 116 ? -4.75 -21.672 -24.359 1 98.38 116 ARG B N 1
ATOM 3667 C CA . ARG B 1 116 ? -6.062 -21.812 -23.734 1 98.38 116 ARG B CA 1
ATOM 3668 C C . ARG B 1 116 ? -7.094 -22.328 -24.734 1 98.38 116 ARG B C 1
ATOM 3670 O O . ARG B 1 116 ? -7.969 -23.125 -24.375 1 98.38 116 ARG B O 1
ATOM 3677 N N . ARG B 1 117 ? -7.043 -21.906 -26.016 1 98.62 117 ARG B N 1
ATOM 3678 C CA . ARG B 1 117 ? -7.973 -22.375 -27.031 1 98.62 117 ARG B CA 1
ATOM 3679 C C . ARG B 1 117 ? -7.773 -23.859 -27.328 1 98.62 117 ARG B C 1
ATOM 3681 O O . ARG B 1 117 ? -8.742 -24.594 -27.469 1 98.62 117 ARG B O 1
ATOM 3688 N N . ALA B 1 118 ? -6.523 -24.25 -27.438 1 98.75 118 ALA B N 1
ATOM 3689 C CA . ALA B 1 118 ? -6.219 -25.656 -27.688 1 98.75 118 ALA B CA 1
ATOM 3690 C C . ALA B 1 118 ? -6.742 -26.547 -26.562 1 98.75 118 ALA B C 1
ATOM 3692 O O . ALA B 1 118 ? -7.309 -27.609 -26.812 1 98.75 118 ALA B O 1
ATOM 3693 N N . ALA B 1 119 ? -6.523 -26.094 -25.344 1 98.44 119 ALA B N 1
ATOM 3694 C CA . ALA B 1 119 ? -6.992 -26.859 -24.188 1 98.44 119 ALA B CA 1
ATOM 3695 C C . ALA B 1 119 ? -8.516 -26.984 -24.203 1 98.44 119 ALA B C 1
ATOM 3697 O O . ALA B 1 119 ? -9.055 -28.062 -23.938 1 98.44 119 ALA B O 1
ATOM 3698 N N . SER B 1 120 ? -9.172 -25.875 -24.469 1 97.69 120 SER B N 1
ATOM 3699 C CA . SER B 1 120 ? -10.625 -25.859 -24.531 1 97.69 120 SER B CA 1
ATOM 3700 C C . SER B 1 120 ? -11.141 -26.797 -25.609 1 97.69 120 SER B C 1
ATOM 3702 O O . SER B 1 120 ? -12.078 -27.562 -25.375 1 97.69 120 SER B O 1
ATOM 3704 N N . ALA B 1 121 ? -10.562 -26.797 -26.766 1 98.31 121 ALA B N 1
ATOM 3705 C CA . ALA B 1 121 ? -10.969 -27.625 -27.891 1 98.31 121 ALA B CA 1
ATOM 3706 C C . ALA B 1 121 ? -10.766 -29.109 -27.578 1 98.31 121 ALA B C 1
ATOM 3708 O O . ALA B 1 121 ? -11.586 -29.953 -27.938 1 98.31 121 ALA B O 1
ATOM 3709 N N . ALA B 1 122 ? -9.703 -29.469 -26.906 1 98.19 122 ALA B N 1
ATOM 3710 C CA . ALA B 1 122 ? -9.359 -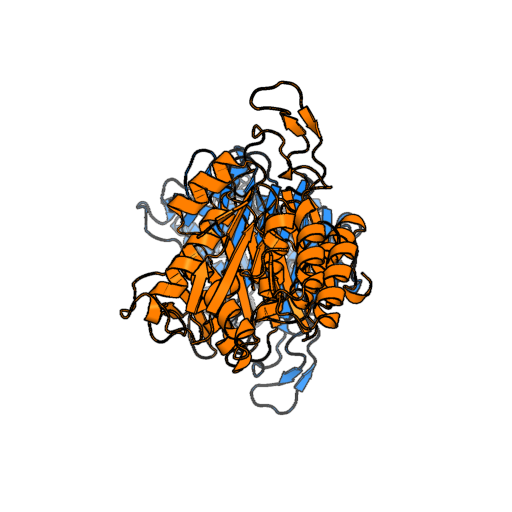30.844 -26.609 1 98.19 122 ALA B CA 1
ATOM 3711 C C . ALA B 1 122 ? -10.172 -31.359 -25.406 1 98.19 122 ALA B C 1
ATOM 3713 O O . ALA B 1 122 ? -10.281 -32.562 -25.203 1 98.19 122 ALA B O 1
ATOM 3714 N N . GLY B 1 123 ? -10.656 -30.391 -24.609 1 97.25 123 GLY B N 1
ATOM 3715 C CA . GLY B 1 123 ? -11.422 -30.734 -23.422 1 97.25 123 GLY B CA 1
ATOM 3716 C C . GLY B 1 123 ? -10.562 -31.328 -22.312 1 97.25 123 GLY B C 1
ATOM 3717 O O . GLY B 1 123 ? -11.023 -32.219 -21.578 1 97.25 123 GLY B O 1
ATOM 3718 N N . VAL B 1 124 ? -9.359 -30.969 -22.25 1 97.75 124 VAL B N 1
ATOM 3719 C CA . VAL B 1 124 ? -8.469 -31.516 -21.219 1 97.75 124 VAL B CA 1
ATOM 3720 C C . VAL B 1 124 ? -8.406 -30.562 -20.031 1 97.75 124 VAL B C 1
ATOM 3722 O O . VAL B 1 124 ? -8.609 -29.359 -20.172 1 97.75 124 VAL B O 1
ATOM 3725 N N . VAL B 1 125 ? -8.07 -31.078 -18.828 1 97.75 125 VAL B N 1
ATOM 3726 C CA . VAL B 1 125 ? -7.887 -30.297 -17.625 1 97.75 125 VAL B CA 1
ATOM 3727 C C . VAL B 1 125 ? -6.531 -29.594 -17.656 1 97.75 125 VAL B C 1
ATOM 3729 O O . VAL B 1 125 ? -5.516 -30.203 -17.984 1 97.75 125 VAL B O 1
ATOM 3732 N N . THR B 1 126 ? -6.555 -28.297 -17.391 1 98.38 126 THR B N 1
ATOM 3733 C CA . THR B 1 126 ? -5.305 -27.547 -17.297 1 98.38 126 THR B CA 1
ATOM 3734 C C . THR B 1 126 ? -5.238 -26.766 -16 1 98.38 126 THR B C 1
ATOM 3736 O O . THR B 1 126 ? -6.27 -26.344 -15.461 1 98.38 126 THR B O 1
ATOM 3739 N N . ARG B 1 127 ? -4.023 -26.625 -15.453 1 98.12 127 ARG B N 1
ATOM 3740 C CA . ARG B 1 127 ? -3.748 -25.766 -14.297 1 98.12 127 ARG B CA 1
ATOM 3741 C C . ARG B 1 127 ? -2.439 -25.016 -14.469 1 98.12 127 ARG B C 1
ATOM 3743 O O . ARG B 1 127 ? -1.527 -25.484 -15.148 1 98.12 127 ARG B O 1
ATOM 3750 N N . VAL B 1 128 ? -2.404 -23.828 -13.945 1 98.25 128 VAL B N 1
ATOM 3751 C CA . VAL B 1 128 ? -1.196 -23 -13.93 1 98.25 128 VAL B CA 1
ATOM 3752 C C . VAL B 1 128 ? -0.757 -22.766 -12.484 1 98.25 128 VAL B C 1
ATOM 3754 O O . VAL B 1 128 ? -1.594 -22.578 -11.602 1 98.25 128 VAL B O 1
ATOM 3757 N N . GLY B 1 129 ? 0.521 -22.656 -12.289 1 96.94 129 GLY B N 1
ATOM 3758 C CA . GLY B 1 129 ? 1.157 -22.703 -10.977 1 96.94 129 GLY B CA 1
ATOM 3759 C C . GLY B 1 129 ? 0.974 -21.422 -10.18 1 96.94 129 GLY B C 1
ATOM 3760 O O . GLY B 1 129 ? 1.947 -20.844 -9.703 1 96.94 129 GLY B O 1
ATOM 3761 N N . TYR B 1 130 ? -0.202 -20.984 -9.922 1 96.75 130 TYR B N 1
ATOM 3762 C CA . TYR B 1 130 ? -0.496 -19.922 -8.969 1 96.75 130 TYR B CA 1
ATOM 3763 C C . TYR B 1 130 ? -0.807 -20.484 -7.59 1 96.75 130 TYR B C 1
ATOM 3765 O O . TYR B 1 130 ? -1.919 -20.328 -7.082 1 96.75 130 TYR B O 1
ATOM 3773 N N . ASN B 1 131 ? 0.203 -20.953 -6.926 1 95.88 131 ASN B N 1
ATOM 3774 C CA . ASN B 1 131 ? 0.107 -21.812 -5.75 1 95.88 131 ASN B CA 1
ATOM 3775 C C . ASN B 1 131 ? -0.39 -21.031 -4.531 1 95.88 131 ASN B C 1
ATOM 3777 O O . ASN B 1 131 ? -1.03 -21.609 -3.646 1 95.88 131 ASN B O 1
ATOM 3781 N N . TYR B 1 132 ? -0.17 -19.734 -4.461 1 97.12 132 TYR B N 1
ATOM 3782 C CA . TYR B 1 132 ? -0.504 -18.953 -3.27 1 97.12 132 TYR B CA 1
ATOM 3783 C C . TYR B 1 132 ? -2.014 -18.906 -3.059 1 97.12 132 TYR B C 1
ATOM 3785 O O . TYR B 1 132 ? -2.482 -18.719 -1.934 1 97.12 132 TYR B O 1
ATOM 3793 N N . GLN B 1 133 ? -2.779 -19.078 -4.125 1 96.69 133 GLN B N 1
ATOM 3794 C CA . GLN B 1 133 ? -4.234 -19.078 -4.031 1 96.69 133 GLN B CA 1
ATOM 3795 C C . GLN B 1 133 ? -4.738 -20.281 -3.236 1 96.69 133 GLN B C 1
ATOM 3797 O O . GLN B 1 133 ? -5.883 -20.281 -2.773 1 96.69 133 GLN B O 1
ATOM 3802 N N . HIS B 1 134 ? -3.889 -21.281 -3.068 1 96.12 134 HIS B N 1
ATOM 3803 C CA . HIS B 1 134 ? -4.312 -22.531 -2.432 1 96.12 134 HIS B CA 1
ATOM 3804 C C . HIS B 1 134 ? -4.031 -22.5 -0.933 1 96.12 134 HIS B C 1
ATOM 3806 O O . HIS B 1 134 ? -4.254 -23.5 -0.238 1 96.12 134 HIS B O 1
ATOM 3812 N N . ASN B 1 135 ? -3.484 -21.391 -0.437 1 96.56 135 ASN B N 1
ATOM 3813 C CA . ASN B 1 135 ? -3.406 -21.172 1.003 1 96.56 135 ASN B CA 1
ATOM 3814 C C . ASN B 1 135 ? -4.785 -21.219 1.652 1 96.56 135 ASN B C 1
ATOM 3816 O O . ASN B 1 135 ? -5.676 -20.453 1.27 1 96.56 135 ASN B O 1
ATOM 3820 N N . PRO B 1 136 ? -4.957 -22.078 2.639 1 95.88 136 PRO B N 1
ATOM 3821 C CA . PRO B 1 136 ? -6.262 -22.156 3.303 1 95.88 136 PRO B CA 1
ATOM 3822 C C . PRO B 1 136 ? -6.738 -20.797 3.809 1 95.88 136 PRO B C 1
ATOM 3824 O O . PRO B 1 136 ? -7.941 -20.531 3.814 1 95.88 136 PRO B O 1
ATOM 3827 N N . MET B 1 137 ? -5.867 -19.938 4.227 1 96.5 137 MET B N 1
ATOM 3828 C CA . MET B 1 137 ? -6.242 -18.594 4.684 1 96.5 137 MET B CA 1
ATOM 3829 C C . MET B 1 137 ? -6.789 -17.766 3.529 1 96.5 137 MET B C 1
ATOM 3831 O O . MET B 1 137 ? -7.672 -16.922 3.729 1 96.5 137 MET B O 1
ATOM 3835 N N . ILE B 1 138 ? -6.266 -17.953 2.312 1 97.44 138 ILE B N 1
ATOM 3836 C CA . ILE B 1 138 ? -6.758 -17.25 1.131 1 97.44 138 ILE B CA 1
ATOM 3837 C C . ILE B 1 138 ? -8.141 -17.766 0.754 1 97.44 138 ILE B C 1
ATOM 3839 O O . ILE B 1 138 ? -9.016 -17 0.358 1 97.44 138 ILE B O 1
ATOM 3843 N N . THR B 1 139 ? -8.312 -19.047 0.864 1 95.81 139 THR B N 1
ATOM 3844 C CA . THR B 1 139 ? -9.633 -19.625 0.652 1 95.81 139 THR B CA 1
ATOM 3845 C C . THR B 1 139 ? -10.648 -19.031 1.631 1 95.81 139 THR B C 1
ATOM 3847 O O . THR B 1 139 ? -11.773 -18.719 1.251 1 95.81 139 THR B O 1
ATOM 3850 N N . LEU B 1 140 ? -10.234 -18.953 2.891 1 96.94 140 LEU B N 1
ATOM 3851 C CA . LEU B 1 140 ? -11.086 -18.312 3.891 1 96.94 140 LEU B CA 1
ATOM 3852 C C . LEU B 1 140 ? -11.43 -16.891 3.492 1 96.94 140 LEU B C 1
ATOM 3854 O O . LEU B 1 140 ? -12.586 -16.469 3.588 1 96.94 140 LEU B O 1
ATOM 3858 N N . ALA B 1 141 ? -10.43 -16.109 3.088 1 98.31 141 ALA B N 1
ATOM 3859 C CA . ALA B 1 141 ? -10.664 -14.75 2.627 1 98.31 141 ALA B CA 1
ATOM 38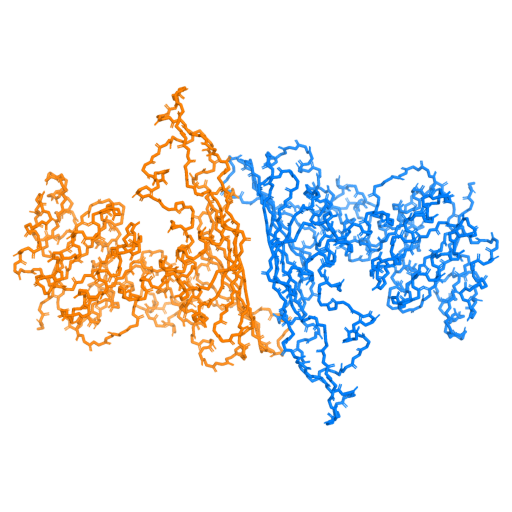60 C C . ALA B 1 141 ? -11.719 -14.711 1.522 1 98.31 141 ALA B C 1
ATOM 3862 O O . ALA B 1 141 ? -12.633 -13.883 1.551 1 98.31 141 ALA B O 1
ATOM 3863 N N . ARG B 1 142 ? -11.594 -15.555 0.544 1 97.62 142 ARG B N 1
ATOM 3864 C CA . ARG B 1 142 ? -12.539 -15.617 -0.563 1 97.62 142 ARG B CA 1
ATOM 3865 C C . ARG B 1 142 ? -13.945 -15.922 -0.062 1 97.62 142 ARG B C 1
ATOM 3867 O O . ARG B 1 142 ? -14.922 -15.352 -0.55 1 97.62 142 ARG B O 1
ATOM 3874 N N . GLN B 1 143 ? -14.062 -16.859 0.89 1 97.19 143 GLN B N 1
ATOM 3875 C CA . GLN B 1 143 ? -15.352 -17.203 1.467 1 97.19 143 GLN B CA 1
ATOM 3876 C C . GLN B 1 143 ? -15.977 -16.016 2.189 1 97.19 143 GLN B C 1
ATOM 3878 O O . GLN B 1 143 ? -17.172 -15.75 2.049 1 97.19 143 GLN B O 1
ATOM 3883 N N . ILE B 1 144 ? -15.172 -15.328 2.959 1 97.94 144 ILE B N 1
ATOM 3884 C CA . ILE B 1 144 ? -15.625 -14.156 3.691 1 97.94 144 ILE B CA 1
ATOM 3885 C C . ILE B 1 144 ? -16.203 -13.125 2.717 1 97.94 144 ILE B C 1
ATOM 3887 O O . ILE B 1 144 ? -17.281 -12.57 2.947 1 97.94 144 ILE B O 1
ATOM 3891 N N . ILE B 1 145 ? -15.523 -12.875 1.605 1 98.38 145 ILE B N 1
ATOM 3892 C CA . ILE B 1 145 ? -15.938 -11.914 0.588 1 98.38 145 ILE B CA 1
ATOM 3893 C C . ILE B 1 145 ? -17.203 -12.414 -0.106 1 98.38 145 ILE B C 1
ATOM 3895 O O . ILE B 1 145 ? -18.172 -11.664 -0.255 1 98.38 145 ILE B O 1
ATOM 3899 N N . ALA B 1 146 ? -17.234 -13.648 -0.495 1 97.25 146 ALA B N 1
ATOM 3900 C CA . ALA B 1 146 ? -18.359 -14.234 -1.222 1 97.25 146 ALA B CA 1
ATOM 3901 C C . ALA B 1 146 ? -19.609 -14.25 -0.365 1 97.25 146 ALA B C 1
ATOM 3903 O O . ALA B 1 146 ? -20.719 -14.094 -0.881 1 97.25 146 ALA B O 1
ATOM 3904 N N . ASN B 1 147 ? -19.438 -14.438 0.927 1 97.75 147 ASN B N 1
ATOM 3905 C CA . ASN B 1 147 ? -20.562 -14.477 1.857 1 97.75 147 ASN B CA 1
ATOM 3906 C C . ASN B 1 147 ? -21.094 -13.078 2.154 1 97.75 147 ASN B C 1
ATOM 3908 O O . ASN B 1 147 ? -22.047 -12.922 2.91 1 97.75 147 ASN B O 1
ATOM 3912 N N . GLY B 1 148 ? -20.453 -12.102 1.638 1 97.69 148 GLY B N 1
ATOM 3913 C CA . GLY B 1 148 ? -20.906 -10.727 1.8 1 97.69 148 GLY B CA 1
ATOM 3914 C C . GLY B 1 148 ? -20.531 -10.125 3.143 1 97.69 148 GLY B C 1
ATOM 3915 O O . GLY B 1 148 ? -21.109 -9.109 3.553 1 97.69 148 GLY B O 1
ATOM 3916 N N . GLU B 1 149 ? -19.625 -10.727 3.867 1 97.25 149 GLU B N 1
ATOM 3917 C CA . GLU B 1 149 ? -19.281 -10.273 5.211 1 97.25 149 GLU B CA 1
ATOM 3918 C C . GLU B 1 149 ? -18.594 -8.914 5.18 1 97.25 149 GLU B C 1
ATOM 3920 O O . GLU B 1 149 ? -18.625 -8.172 6.168 1 97.25 149 GLU B O 1
ATOM 3925 N N . LEU B 1 150 ? -18 -8.547 4.078 1 98.25 150 LEU B N 1
ATOM 3926 C CA . LEU B 1 150 ? -17.375 -7.238 3.949 1 98.25 150 LEU B CA 1
ATOM 3927 C C . LEU B 1 150 ? -18.297 -6.25 3.252 1 98.25 150 LEU B C 1
ATOM 3929 O O . LEU B 1 150 ? -17.906 -5.113 2.977 1 98.25 150 LEU B O 1
ATOM 3933 N N . GLY B 1 151 ? -19.531 -6.625 2.881 1 98.06 151 GLY B N 1
ATOM 3934 C CA . GLY B 1 151 ? -20.391 -5.77 2.082 1 98.06 151 GLY B CA 1
ATOM 3935 C C . GLY B 1 151 ? -19.922 -5.609 0.65 1 98.06 151 GLY B C 1
ATOM 3936 O O . GLY B 1 151 ? -19.375 -6.547 0.065 1 98.06 151 GLY B O 1
ATOM 3937 N N . ASP B 1 152 ? -20.281 -4.422 0.04 1 97.88 152 ASP B N 1
ATOM 3938 C CA . ASP B 1 152 ? -19.766 -4.133 -1.29 1 97.88 152 ASP B CA 1
ATOM 3939 C C . ASP B 1 152 ? -18.266 -3.848 -1.238 1 97.88 152 ASP B C 1
ATOM 3941 O O . ASP B 1 152 ? -17.812 -2.996 -0.469 1 97.88 152 ASP B O 1
ATOM 3945 N N . ILE B 1 153 ? -17.5 -4.562 -2.02 1 98.62 153 ILE B N 1
ATOM 3946 C CA . ILE B 1 153 ? -16.062 -4.332 -2.059 1 98.62 153 ILE B CA 1
ATOM 3947 C C . ILE B 1 153 ? -15.766 -2.992 -2.734 1 98.62 153 ILE B C 1
ATOM 3949 O O . ILE B 1 153 ? -16.234 -2.736 -3.846 1 98.62 153 ILE B O 1
ATOM 3953 N N . ILE B 1 154 ? -14.961 -2.125 -2.082 1 98.12 154 ILE B N 1
ATOM 3954 C CA . ILE B 1 154 ? -14.789 -0.784 -2.627 1 98.12 154 ILE B CA 1
ATOM 3955 C C . ILE B 1 154 ? -13.32 -0.557 -2.986 1 98.12 154 ILE B C 1
ATOM 3957 O O . ILE B 1 154 ? -13 0.324 -3.787 1 98.12 154 ILE B O 1
ATOM 3961 N N . SER B 1 155 ? -12.445 -1.333 -2.377 1 98.44 155 SER B N 1
ATOM 3962 C CA . SER B 1 155 ? -11.047 -1.072 -2.688 1 98.44 155 SER B CA 1
ATOM 3963 C C . SER B 1 155 ? -10.203 -2.334 -2.535 1 98.44 155 SER B C 1
ATOM 3965 O O . SER B 1 155 ? -10.523 -3.209 -1.729 1 98.44 155 SER B O 1
ATOM 3967 N N . PHE B 1 156 ? -9.164 -2.447 -3.312 1 98.69 156 PHE B N 1
ATOM 3968 C CA . PHE B 1 156 ? -8.094 -3.438 -3.25 1 98.69 156 PHE B CA 1
ATOM 3969 C C . PHE B 1 156 ? -6.727 -2.762 -3.318 1 98.69 156 PHE B C 1
ATOM 3971 O O . PHE B 1 156 ? -6.426 -2.059 -4.285 1 98.69 156 PHE B O 1
ATOM 3978 N N . GLN B 1 157 ? -5.883 -2.908 -2.342 1 98.69 157 GLN B N 1
ATOM 3979 C CA . GLN B 1 157 ? -4.492 -2.459 -2.346 1 98.69 157 GLN B CA 1
ATOM 3980 C C . GLN B 1 157 ? -3.537 -3.627 -2.117 1 98.69 157 GLN B C 1
ATOM 3982 O O . GLN B 1 157 ? -3.58 -4.273 -1.068 1 98.69 157 GLN B O 1
ATOM 3987 N N . GLY B 1 158 ? -2.664 -3.902 -3.084 1 98.62 158 GLY B N 1
ATOM 3988 C CA . GLY B 1 158 ? -1.784 -5.055 -2.967 1 98.62 158 GLY B CA 1
ATOM 3989 C C . GLY B 1 158 ? -0.354 -4.754 -3.377 1 98.62 158 GLY B C 1
ATOM 3990 O O . GLY B 1 158 ? -0.101 -3.797 -4.109 1 98.62 158 GLY B O 1
ATOM 3991 N N . GLU B 1 159 ? 0.537 -5.641 -2.885 1 98.56 159 GLU B N 1
ATOM 3992 C CA . GLU B 1 159 ? 1.958 -5.555 -3.209 1 98.56 159 GLU B CA 1
ATOM 3993 C C . GLU B 1 159 ? 2.615 -6.934 -3.178 1 98.56 159 GLU B C 1
ATOM 3995 O O . GLU B 1 159 ? 2.305 -7.754 -2.314 1 98.56 159 GLU B O 1
ATOM 4000 N N . PHE B 1 160 ? 3.41 -7.199 -4.141 1 98.69 160 PHE B N 1
ATOM 4001 C CA . PHE B 1 160 ? 4.348 -8.312 -4.074 1 98.69 160 PHE B CA 1
ATOM 4002 C C . PHE B 1 160 ? 5.77 -7.848 -4.348 1 98.69 160 PHE B C 1
ATOM 4004 O O . PHE B 1 160 ? 6.109 -7.512 -5.484 1 98.69 160 PHE B O 1
ATOM 4011 N N . SER B 1 161 ? 6.617 -7.91 -3.322 1 98.06 161 SER B N 1
ATOM 4012 C CA . SER B 1 161 ? 7.977 -7.395 -3.439 1 98.06 161 SER B CA 1
ATOM 4013 C C . SER B 1 161 ? 8.977 -8.297 -2.727 1 98.06 161 SER B C 1
ATOM 4015 O O . SER B 1 161 ? 8.641 -8.938 -1.728 1 98.06 161 SER B O 1
ATOM 4017 N N . GLU B 1 162 ? 10.117 -8.383 -3.262 1 96.88 162 GLU B N 1
ATOM 4018 C CA . GLU B 1 162 ? 11.289 -9.055 -2.719 1 96.88 162 GLU B CA 1
ATOM 4019 C C . GLU B 1 162 ? 12.547 -8.211 -2.918 1 96.88 162 GLU B C 1
ATOM 4021 O O . GLU B 1 162 ? 12.469 -7.035 -3.268 1 96.88 162 GLU B O 1
ATOM 4026 N N . ASP B 1 163 ? 13.75 -8.781 -2.57 1 96 163 ASP B N 1
ATOM 4027 C CA . ASP B 1 163 ? 14.953 -7.973 -2.709 1 96 163 ASP B CA 1
ATOM 4028 C C . ASP B 1 163 ? 16.078 -8.773 -3.354 1 96 163 ASP B C 1
ATOM 4030 O O . ASP B 1 163 ? 17.25 -8.391 -3.254 1 96 163 ASP B O 1
ATOM 4034 N N . PHE B 1 164 ? 15.789 -9.867 -4.078 1 91.81 164 PHE B N 1
ATOM 4035 C CA . PHE B 1 164 ? 16.828 -10.773 -4.555 1 91.81 164 PHE B CA 1
ATOM 4036 C C . PHE B 1 164 ? 17.562 -10.172 -5.75 1 91.81 164 PHE B C 1
ATOM 4038 O O . PHE B 1 164 ? 18.641 -10.648 -6.129 1 91.81 164 PHE B O 1
ATOM 4045 N N . MET B 1 165 ? 17.031 -9.125 -6.34 1 92.69 165 MET B N 1
ATOM 4046 C CA . MET B 1 165 ? 17.688 -8.445 -7.449 1 92.69 165 MET B CA 1
ATOM 4047 C C . MET B 1 165 ? 18.141 -7.051 -7.035 1 92.69 165 MET B C 1
ATOM 4049 O O . MET B 1 165 ? 18.422 -6.207 -7.887 1 92.69 165 MET B O 1
ATOM 4053 N N . ALA B 1 166 ? 18.188 -6.797 -5.75 1 94.25 166 ALA B N 1
ATOM 4054 C CA . ALA B 1 166 ? 18.469 -5.453 -5.242 1 94.25 166 ALA B CA 1
ATOM 4055 C C . ALA B 1 166 ? 19.922 -5.07 -5.449 1 94.25 166 ALA B C 1
ATOM 4057 O O . ALA B 1 166 ? 20.25 -3.891 -5.602 1 94.25 166 ALA B O 1
ATOM 4058 N N . ASP B 1 167 ? 20.812 -6.027 -5.484 1 93.44 167 ASP B N 1
ATOM 4059 C CA . ASP B 1 167 ? 22.25 -5.77 -5.684 1 93.44 167 ASP B CA 1
ATOM 4060 C C . ASP B 1 167 ? 22.547 -5.438 -7.145 1 93.44 167 ASP B C 1
ATOM 4062 O O . ASP B 1 167 ? 22.391 -6.285 -8.023 1 93.44 167 ASP B O 1
ATOM 4066 N N . PRO B 1 168 ? 22.984 -4.246 -7.371 1 91.94 168 PRO B N 1
ATOM 4067 C CA . PRO B 1 168 ? 23.281 -3.877 -8.758 1 91.94 168 PRO B CA 1
ATOM 4068 C C . PRO B 1 168 ? 24.438 -4.684 -9.352 1 91.94 168 PRO B C 1
ATOM 4070 O O . PRO B 1 168 ? 24.609 -4.711 -10.578 1 91.94 168 PRO B O 1
ATOM 4073 N N . ALA B 1 169 ? 25.156 -5.289 -8.492 1 91.31 169 ALA B N 1
ATOM 4074 C CA . ALA B 1 169 ? 26.297 -6.066 -8.961 1 91.31 169 ALA B CA 1
ATOM 4075 C C . ALA B 1 169 ? 25.891 -7.48 -9.352 1 91.31 169 ALA B C 1
ATOM 4077 O O . ALA B 1 169 ? 26.688 -8.242 -9.914 1 91.31 169 ALA B O 1
ATOM 4078 N N . SER B 1 170 ? 24.656 -7.828 -9.031 1 90.75 170 SER B N 1
ATOM 4079 C CA . SER B 1 170 ? 24.156 -9.117 -9.5 1 90.75 170 SER B CA 1
ATOM 4080 C C . SER B 1 170 ? 24.203 -9.203 -11.023 1 90.75 170 SER B C 1
ATOM 4082 O O . SER B 1 170 ? 23.734 -8.289 -11.711 1 90.75 170 SER B O 1
ATOM 4084 N N . PRO B 1 171 ? 24.719 -10.242 -11.508 1 90.25 171 PRO B N 1
ATOM 4085 C CA . PRO B 1 171 ? 24.969 -10.305 -12.953 1 90.25 171 PRO B CA 1
ATOM 4086 C C . PRO B 1 171 ? 23.672 -10.438 -13.758 1 90.25 171 PRO B C 1
ATOM 4088 O O . PRO B 1 171 ? 22.656 -10.898 -13.234 1 90.25 171 PRO B O 1
ATOM 4091 N N . TRP B 1 172 ? 23.812 -10.086 -15.008 1 86.88 172 TRP B N 1
ATOM 4092 C CA . TRP B 1 172 ? 22.766 -10.297 -16 1 86.88 172 TRP B CA 1
ATOM 4093 C C . TRP B 1 172 ? 22.422 -11.781 -16.125 1 86.88 172 TRP B C 1
ATOM 4095 O O . TRP B 1 172 ? 23.297 -12.641 -16.016 1 86.88 172 TRP B O 1
ATOM 4105 N N . SER B 1 173 ? 21.203 -12.094 -16.188 1 82.31 173 SER B N 1
ATOM 4106 C CA . SER B 1 173 ? 20.688 -13.438 -16.422 1 82.31 173 SER B CA 1
ATOM 4107 C C . SER B 1 173 ? 19.453 -13.406 -17.312 1 82.31 173 SER B C 1
ATOM 4109 O O . SER B 1 173 ? 19 -12.336 -17.734 1 82.31 173 SER B O 1
ATOM 4111 N N . TRP B 1 174 ? 19 -14.602 -17.656 1 75.31 174 TRP B N 1
ATOM 4112 C CA . TRP B 1 174 ? 17.812 -14.734 -18.5 1 75.31 174 TRP B CA 1
ATOM 4113 C C . TRP B 1 174 ? 16.656 -13.898 -17.969 1 75.31 174 TRP B C 1
ATOM 4115 O O . TRP B 1 174 ? 15.805 -13.438 -18.719 1 75.31 174 TRP B O 1
ATOM 4125 N N . ARG B 1 175 ? 16.594 -13.57 -16.719 1 77.88 175 ARG B N 1
ATOM 4126 C CA . ARG B 1 175 ? 15.523 -12.812 -16.062 1 77.88 175 ARG B CA 1
ATOM 4127 C C . ARG B 1 175 ? 15.523 -11.359 -16.531 1 77.88 175 ARG B C 1
ATOM 4129 O O . ARG B 1 175 ? 14.531 -10.648 -16.375 1 77.88 175 ARG B O 1
ATOM 4136 N N . CYS B 1 176 ? 16.656 -10.992 -17.156 1 79.38 176 CYS B N 1
ATOM 4137 C CA . CYS B 1 176 ? 16.797 -9.602 -17.547 1 79.38 176 CYS B CA 1
ATOM 4138 C C . CYS B 1 176 ? 16.484 -9.43 -19.031 1 79.38 176 CYS B C 1
ATOM 4140 O O . CYS B 1 176 ? 16.516 -8.312 -19.547 1 79.38 176 CYS B O 1
ATOM 4142 N N . GLU B 1 177 ? 16.156 -10.508 -19.688 1 78.31 177 GLU B N 1
ATOM 4143 C CA . GLU B 1 177 ? 15.891 -10.469 -21.125 1 78.31 177 GLU B CA 1
ATOM 4144 C C . GLU B 1 177 ? 14.391 -10.453 -21.406 1 78.31 177 GLU B C 1
ATOM 4146 O O . GLU B 1 177 ? 13.664 -11.344 -20.969 1 78.31 177 GLU B O 1
ATOM 4151 N N . VAL B 1 178 ? 13.977 -9.531 -22.234 1 76.81 178 VAL B N 1
ATOM 4152 C CA . VAL B 1 178 ? 12.57 -9.289 -22.516 1 76.81 178 VAL B CA 1
ATOM 4153 C C . VAL B 1 178 ? 11.938 -10.555 -23.109 1 76.81 178 VAL B C 1
ATOM 4155 O O . VAL B 1 178 ? 10.805 -10.898 -22.781 1 76.81 178 VAL B O 1
ATOM 4158 N N . ALA B 1 179 ? 12.703 -11.219 -23.891 1 72.5 179 ALA B N 1
ATOM 4159 C CA . ALA B 1 179 ? 12.195 -12.391 -24.594 1 72.5 179 ALA B CA 1
ATOM 4160 C C . ALA B 1 179 ? 11.938 -13.539 -23.625 1 72.5 179 ALA B C 1
ATOM 4162 O O . ALA B 1 179 ? 11.18 -14.461 -23.922 1 72.5 179 ALA B O 1
ATOM 4163 N N . HIS B 1 180 ? 12.602 -13.469 -22.484 1 70.75 180 HIS B N 1
ATOM 4164 C CA . HIS B 1 180 ? 12.531 -14.609 -21.578 1 70.75 180 HIS B CA 1
ATOM 4165 C C . HIS B 1 180 ? 11.812 -14.242 -20.281 1 70.75 180 HIS B C 1
ATOM 4167 O O . HIS B 1 180 ? 11.352 -15.125 -19.562 1 70.75 180 HIS B O 1
ATOM 4173 N N . ALA B 1 181 ? 11.961 -12.922 -20.125 1 69.38 181 ALA B N 1
ATOM 4174 C CA . ALA B 1 181 ? 11.406 -12.5 -18.844 1 69.38 181 ALA B CA 1
ATOM 4175 C C . ALA B 1 181 ? 10.617 -11.203 -18.984 1 69.38 181 ALA B C 1
ATOM 4177 O O . ALA B 1 181 ? 10.742 -10.5 -20 1 69.38 181 ALA B O 1
ATOM 4178 N N . GLY B 1 182 ? 9.648 -10.969 -17.984 1 77.38 182 GLY B N 1
ATOM 4179 C CA . GLY B 1 182 ? 8.797 -9.789 -18.062 1 77.38 182 GLY B CA 1
ATOM 4180 C C . GLY B 1 182 ? 8.969 -8.859 -16.875 1 77.38 182 GLY B C 1
ATOM 4181 O O . GLY B 1 182 ? 8.047 -8.125 -16.5 1 77.38 182 GLY B O 1
ATOM 4182 N N . GLY B 1 183 ? 10.219 -9.016 -16.188 1 91.19 183 GLY B N 1
ATOM 4183 C CA . GLY B 1 183 ? 10.477 -8.094 -15.094 1 91.19 183 GLY B CA 1
ATOM 4184 C C . GLY B 1 183 ? 9.734 -8.461 -13.82 1 91.19 183 GLY B C 1
ATOM 4185 O O . GLY B 1 183 ? 9.234 -9.578 -13.695 1 91.19 183 GLY B O 1
ATOM 4186 N N . ALA B 1 184 ? 9.781 -7.492 -12.891 1 94.69 184 ALA B N 1
ATOM 4187 C CA . ALA B 1 184 ? 9.094 -7.68 -11.609 1 94.69 184 ALA B CA 1
ATOM 4188 C C . ALA B 1 184 ? 7.602 -7.914 -11.82 1 94.69 184 ALA B C 1
ATOM 4190 O O . ALA B 1 184 ? 6.98 -8.688 -11.086 1 94.69 184 ALA B O 1
ATOM 4191 N N . LEU B 1 185 ? 7.016 -7.277 -12.789 1 95.94 185 LEU B N 1
ATOM 4192 C CA . LEU B 1 185 ? 5.594 -7.418 -13.07 1 95.94 185 LEU B CA 1
ATOM 4193 C C . LEU B 1 185 ? 5.25 -8.859 -13.422 1 95.94 185 LEU B C 1
ATOM 4195 O O . LEU B 1 185 ? 4.328 -9.445 -12.844 1 95.94 185 LEU B O 1
ATOM 4199 N N . ALA B 1 186 ? 5.988 -9.453 -14.312 1 92.31 186 ALA B N 1
ATOM 4200 C CA . ALA B 1 186 ? 5.711 -10.82 -14.758 1 92.31 186 ALA B CA 1
ATOM 4201 C C . ALA B 1 186 ? 6.113 -11.836 -13.688 1 92.31 186 ALA B C 1
ATOM 4203 O O . ALA B 1 186 ? 5.398 -12.812 -13.453 1 92.31 186 ALA B O 1
ATOM 4204 N N . ASP B 1 187 ? 7.203 -11.602 -13.055 1 92 187 ASP B N 1
ATOM 4205 C CA . ASP B 1 187 ? 7.785 -12.555 -12.109 1 92 187 ASP B CA 1
ATOM 4206 C C . ASP B 1 187 ? 7.004 -12.57 -10.797 1 92 187 ASP B C 1
ATOM 4208 O O . ASP B 1 187 ? 6.574 -13.633 -10.344 1 92 187 ASP B O 1
ATOM 4212 N N . LEU B 1 188 ? 6.848 -11.422 -10.203 1 96.19 188 LEU B N 1
ATOM 4213 C CA . LEU B 1 188 ? 6.184 -11.297 -8.914 1 96.19 188 LEU B CA 1
ATOM 4214 C C . LEU B 1 188 ? 4.762 -10.773 -9.078 1 96.19 188 LEU B C 1
ATOM 4216 O O . LEU B 1 188 ? 3.814 -11.359 -8.555 1 96.19 188 LEU B O 1
ATOM 4220 N N . GLY B 1 189 ? 4.59 -9.766 -9.867 1 97.38 189 GLY B N 1
ATOM 4221 C CA . GLY B 1 189 ? 3.311 -9.102 -10.039 1 97.38 189 GLY B CA 1
ATOM 4222 C C . GLY B 1 189 ? 2.217 -10.023 -10.547 1 97.38 189 GLY B C 1
ATOM 4223 O O . GLY B 1 189 ? 1.046 -9.852 -10.203 1 97.38 189 GLY B O 1
ATOM 4224 N N . SER B 1 190 ? 2.564 -10.984 -11.336 1 96.94 190 SER B N 1
ATOM 4225 C CA . SER B 1 190 ? 1.571 -11.898 -11.891 1 96.94 190 SER B CA 1
ATOM 4226 C C . SER B 1 190 ? 0.826 -12.641 -10.781 1 96.94 190 SER B C 1
ATOM 4228 O O . SER B 1 190 ? -0.381 -12.867 -10.891 1 96.94 190 SER B O 1
ATOM 4230 N N . HIS B 1 191 ? 1.54 -13.008 -9.695 1 97.88 191 HIS B N 1
ATOM 4231 C CA . HIS B 1 191 ? 0.896 -13.633 -8.547 1 97.88 191 HIS B CA 1
ATOM 4232 C C . HIS B 1 191 ? -0.123 -12.695 -7.906 1 97.88 191 HIS B C 1
ATOM 4234 O O . HIS B 1 191 ? -1.216 -13.125 -7.531 1 97.88 191 HIS B O 1
ATOM 4240 N N . LEU B 1 192 ? 0.26 -11.461 -7.785 1 98.56 192 LEU B N 1
ATOM 4241 C CA . LEU B 1 192 ? -0.611 -10.469 -7.164 1 98.56 192 LEU B CA 1
ATOM 4242 C C . LEU B 1 192 ? -1.829 -10.195 -8.039 1 98.56 192 LEU B C 1
ATOM 4244 O O . LEU B 1 192 ? -2.951 -10.094 -7.539 1 98.56 192 LEU B O 1
ATOM 4248 N N . LEU B 1 193 ? -1.597 -10.055 -9.336 1 98.56 193 LEU B N 1
ATOM 4249 C CA . LEU B 1 193 ? -2.697 -9.828 -10.266 1 98.56 193 LEU B CA 1
ATOM 4250 C C . LEU B 1 193 ? -3.67 -11 -10.25 1 98.56 193 LEU B C 1
ATOM 4252 O O . LEU B 1 193 ? -4.887 -10.805 -10.258 1 98.56 193 LEU B O 1
ATOM 4256 N N . SER B 1 194 ? -3.137 -12.195 -10.258 1 98.19 194 SER B N 1
ATOM 4257 C CA . SER B 1 194 ? -3.977 -13.391 -10.148 1 98.19 194 SER B CA 1
ATOM 4258 C C . SER B 1 194 ? -4.781 -13.383 -8.852 1 98.19 194 SER B C 1
ATOM 4260 O O . SER B 1 194 ? -5.961 -13.734 -8.852 1 98.19 194 SER B O 1
ATOM 4262 N N . MET B 1 195 ? -4.133 -12.984 -7.773 1 98.38 195 MET B N 1
ATOM 4263 C CA . MET B 1 195 ? -4.789 -12.906 -6.469 1 98.38 195 MET B CA 1
ATOM 4264 C C . MET B 1 195 ? -5.922 -11.883 -6.492 1 98.38 195 MET B C 1
ATOM 4266 O O . MET B 1 195 ? -7.008 -12.141 -5.977 1 98.38 195 MET B O 1
ATOM 4270 N N . ALA B 1 196 ? -5.656 -10.711 -7.074 1 98.75 196 ALA B N 1
ATOM 4271 C CA . ALA B 1 196 ? -6.668 -9.656 -7.188 1 98.75 196 ALA B CA 1
ATOM 4272 C C . ALA B 1 196 ? -7.898 -10.156 -7.934 1 98.75 196 ALA B C 1
ATOM 4274 O O . ALA B 1 196 ? -9.031 -9.938 -7.5 1 98.75 196 ALA B O 1
ATOM 4275 N N . ARG B 1 197 ? -7.699 -10.812 -9.039 1 98.19 197 ARG B N 1
ATOM 4276 C CA . ARG B 1 197 ? -8.805 -11.344 -9.82 1 98.19 197 ARG B CA 1
ATOM 4277 C C . ARG B 1 197 ? -9.547 -12.438 -9.055 1 98.19 197 ARG B C 1
ATOM 4279 O O . ARG B 1 197 ? -10.773 -12.508 -9.102 1 98.19 197 ARG B O 1
ATOM 4286 N N . TYR B 1 198 ? -8.781 -13.289 -8.383 1 97.69 198 TYR B N 1
ATOM 4287 C CA . TYR B 1 198 ? -9.344 -14.414 -7.641 1 97.69 198 TYR B CA 1
ATOM 4288 C C . TYR B 1 198 ? -10.25 -13.922 -6.516 1 97.69 198 TYR B C 1
ATOM 4290 O O . TYR B 1 198 ? -11.305 -14.516 -6.258 1 97.69 198 TYR B O 1
ATOM 4298 N N . LEU B 1 199 ? -9.875 -12.852 -5.844 1 98.5 199 LEU B N 1
ATOM 4299 C CA . LEU B 1 199 ? -10.555 -12.414 -4.629 1 98.5 199 LEU B CA 1
ATOM 4300 C C . LEU B 1 199 ? -11.594 -11.344 -4.945 1 98.5 199 LEU B C 1
ATOM 4302 O O . LEU B 1 199 ? -12.656 -11.297 -4.32 1 98.5 199 LEU B O 1
ATOM 4306 N N . VAL B 1 200 ? -11.297 -10.461 -5.922 1 98.5 200 VAL B N 1
ATOM 4307 C CA . VAL B 1 200 ? -12.141 -9.289 -6.129 1 98.5 200 VAL B CA 1
ATOM 4308 C C . VAL B 1 200 ? -12.906 -9.422 -7.441 1 98.5 200 VAL B C 1
ATOM 4310 O O . VAL B 1 200 ? -14.086 -9.07 -7.523 1 98.5 200 VAL B O 1
ATOM 4313 N N . GLY B 1 201 ? -12.25 -9.898 -8.531 1 97.88 201 GLY B N 1
ATOM 4314 C CA . GLY B 1 201 ? -12.938 -10.094 -9.797 1 97.88 201 GLY B CA 1
ATOM 4315 C C . GLY B 1 201 ? -12.203 -9.469 -10.969 1 97.88 201 GLY B C 1
ATOM 4316 O O . GLY B 1 201 ? -11 -9.203 -10.891 1 97.88 201 GLY B O 1
ATOM 4317 N N . ASP B 1 202 ? -12.922 -9.219 -12.039 1 98.12 202 ASP B N 1
ATOM 4318 C CA . ASP B 1 202 ? -12.328 -8.758 -13.297 1 98.12 202 ASP B CA 1
ATOM 4319 C C . ASP B 1 202 ? -11.891 -7.301 -13.195 1 98.12 202 ASP B C 1
ATOM 4321 O O . ASP B 1 202 ? -12.602 -6.473 -12.625 1 98.12 202 ASP B O 1
ATOM 4325 N N . VAL B 1 203 ? -10.727 -7.008 -13.703 1 98.69 203 VAL B N 1
ATOM 4326 C CA . VAL B 1 203 ? -10.234 -5.641 -13.852 1 98.69 203 VAL B CA 1
ATOM 4327 C C . VAL B 1 203 ? -10.578 -5.117 -15.242 1 98.69 203 VAL B C 1
ATOM 4329 O O . VAL B 1 203 ? -10.344 -5.801 -16.25 1 98.69 203 VAL B O 1
ATOM 4332 N N . VAL B 1 204 ? -11.062 -3.898 -15.336 1 98.56 204 VAL B N 1
ATOM 4333 C CA . VAL B 1 204 ? -11.57 -3.426 -16.625 1 98.56 204 VAL B CA 1
ATOM 4334 C C . VAL B 1 204 ? -10.625 -2.383 -17.203 1 98.56 204 VAL B C 1
ATOM 4336 O O . VAL B 1 204 ? -10.516 -2.244 -18.422 1 98.56 204 VAL B O 1
ATOM 4339 N N . SER B 1 205 ? -9.961 -1.634 -16.375 1 98.62 205 SER B N 1
ATOM 4340 C CA . SER B 1 205 ? -9.047 -0.599 -16.844 1 98.62 205 SER B CA 1
ATOM 4341 C C . SER B 1 205 ? -7.883 -0.409 -15.867 1 98.62 205 SER B C 1
ATOM 4343 O O . SER B 1 205 ? -8.023 -0.651 -14.672 1 98.62 205 SER B O 1
ATOM 4345 N N . VAL B 1 206 ? -6.746 0.016 -16.469 1 98.81 206 VAL B N 1
ATOM 4346 C CA . VAL B 1 206 ? -5.551 0.192 -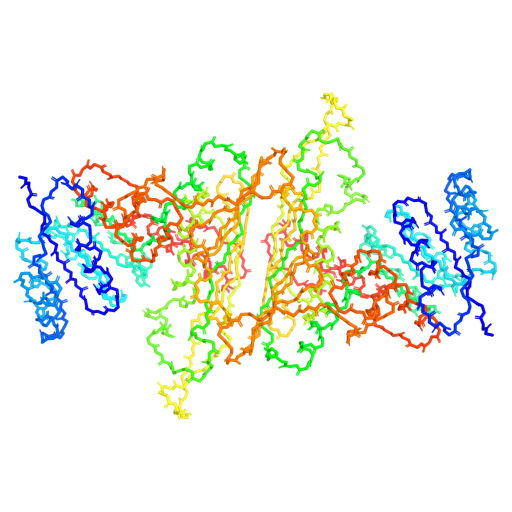15.648 1 98.81 206 VAL B CA 1
ATOM 4347 C C . VAL B 1 206 ? -4.781 1.429 -16.109 1 98.81 206 VAL B C 1
ATOM 4349 O O . VAL B 1 206 ? -4.863 1.815 -17.281 1 98.81 206 VAL B O 1
ATOM 4352 N N . CYS B 1 207 ? -4.117 2.094 -15.281 1 98.81 207 CYS B N 1
ATOM 4353 C CA . CYS B 1 207 ? -3.023 3.035 -15.5 1 98.81 207 CYS B CA 1
ATOM 4354 C C . CYS B 1 207 ? -1.792 2.639 -14.695 1 98.81 207 CYS B C 1
ATOM 4356 O O . CYS B 1 207 ? -1.911 2.072 -13.609 1 98.81 207 CYS B O 1
ATOM 4358 N N . ALA B 1 208 ? -0.625 2.918 -15.242 1 98.75 208 ALA B N 1
ATOM 4359 C CA . ALA B 1 208 ? 0.534 2.338 -14.57 1 98.75 208 ALA B CA 1
ATOM 4360 C C . ALA B 1 208 ? 1.794 3.154 -14.844 1 98.75 208 ALA B C 1
ATOM 4362 O O . ALA B 1 208 ? 1.797 4.027 -15.719 1 98.75 208 ALA B O 1
ATOM 4363 N N . ASP B 1 209 ? 2.73 2.947 -14.047 1 98.38 209 ASP B N 1
ATOM 4364 C CA . ASP B 1 209 ? 4.098 3.436 -14.188 1 98.38 209 ASP B CA 1
ATOM 4365 C C . ASP B 1 209 ? 5.109 2.32 -13.93 1 98.38 209 ASP B C 1
ATOM 4367 O O . ASP B 1 209 ? 4.906 1.484 -13.047 1 98.38 209 ASP B O 1
ATOM 4371 N N . SER B 1 210 ? 6.102 2.213 -14.75 1 96.56 210 SER B N 1
ATOM 4372 C CA . SER B 1 210 ? 7.152 1.207 -14.641 1 96.56 210 SER B CA 1
ATOM 4373 C C . SER B 1 210 ? 8.531 1.855 -14.562 1 96.56 210 SER B C 1
ATOM 4375 O O . SER B 1 210 ? 8.719 2.988 -15.008 1 96.56 210 SER B O 1
ATOM 4377 N N . HIS B 1 211 ? 9.477 1.124 -13.906 1 96.69 211 HIS B N 1
ATOM 4378 C CA . HIS B 1 211 ? 10.781 1.708 -13.641 1 96.69 211 HIS B CA 1
ATOM 4379 C C . HIS B 1 211 ? 11.883 0.656 -13.727 1 96.69 211 HIS B C 1
ATOM 4381 O O . HIS B 1 211 ? 11.797 -0.392 -13.078 1 96.69 211 HIS B O 1
ATOM 4387 N N . THR B 1 212 ? 12.852 0.859 -14.648 1 96.12 212 THR B N 1
ATOM 4388 C CA . THR B 1 212 ? 14.109 0.122 -14.625 1 96.12 212 THR B CA 1
ATOM 4389 C C . THR B 1 212 ? 15.18 0.886 -13.844 1 96.12 212 THR B C 1
ATOM 4391 O O . THR B 1 212 ? 15.789 1.817 -14.367 1 96.12 212 THR B O 1
ATOM 4394 N N . VAL B 1 213 ? 15.398 0.488 -12.617 1 96.06 213 VAL B N 1
ATOM 4395 C CA . VAL B 1 213 ? 16.266 1.204 -11.695 1 96.06 213 VAL B CA 1
ATOM 4396 C C . VAL B 1 213 ? 17.734 0.932 -12.047 1 96.06 213 VAL B C 1
ATOM 4398 O O . VAL B 1 213 ? 18.516 1.865 -12.203 1 96.06 213 VAL B O 1
ATOM 4401 N N . HIS B 1 214 ? 18.062 -0.312 -12.102 1 94.5 214 HIS B N 1
ATOM 4402 C CA . HIS B 1 214 ? 19.391 -0.715 -12.547 1 94.5 214 HIS B CA 1
ATOM 4403 C C . HIS B 1 214 ? 19.422 -0.949 -14.055 1 94.5 214 HIS B C 1
ATOM 4405 O O . HIS B 1 214 ? 19.141 -2.057 -14.523 1 94.5 214 HIS B O 1
ATOM 4411 N N . ALA B 1 215 ? 19.891 0.035 -14.797 1 93.06 215 ALA B N 1
ATOM 4412 C CA . ALA B 1 215 ? 19.797 0.023 -16.25 1 93.06 215 ALA B CA 1
ATOM 4413 C C . ALA B 1 215 ? 20.875 -0.886 -16.859 1 93.06 215 ALA B C 1
ATOM 4415 O O . ALA B 1 215 ? 20.781 -1.273 -18.016 1 93.06 215 ALA B O 1
ATOM 4416 N N . LEU B 1 216 ? 21.891 -1.123 -16.016 1 93.81 216 LEU B N 1
ATOM 4417 C CA . LEU B 1 216 ? 23 -1.98 -16.438 1 93.81 216 LEU B CA 1
ATOM 4418 C C . LEU B 1 216 ? 23.312 -3.012 -15.359 1 93.81 216 LEU B C 1
ATOM 4420 O O . LEU B 1 216 ? 23.156 -2.746 -14.164 1 93.81 216 LEU B O 1
ATOM 4424 N N . ARG B 1 217 ? 23.688 -4.145 -15.805 1 94.31 217 ARG B N 1
ATOM 4425 C CA . ARG B 1 217 ? 24.219 -5.18 -14.93 1 94.31 217 ARG B CA 1
ATOM 4426 C C . ARG B 1 217 ? 25.438 -5.844 -15.555 1 94.31 217 ARG B C 1
ATOM 4428 O O . ARG B 1 217 ? 25.562 -5.91 -16.781 1 94.31 217 ARG B O 1
ATOM 4435 N N . PRO B 1 218 ? 26.344 -6.332 -14.656 1 94.5 218 PRO B N 1
ATOM 4436 C CA . PRO B 1 218 ? 27.5 -7.035 -15.219 1 94.5 218 PRO B CA 1
ATOM 4437 C C . PRO B 1 218 ? 27.094 -8.273 -16.031 1 94.5 218 PRO B C 1
ATOM 4439 O O . PRO B 1 218 ? 26.172 -8.992 -15.641 1 94.5 218 PRO B O 1
ATOM 4442 N N . ALA B 1 219 ? 27.812 -8.453 -17.125 1 92.81 219 ALA B N 1
ATOM 4443 C CA . ALA B 1 219 ? 27.516 -9.609 -17.969 1 92.81 219 ALA B CA 1
ATOM 4444 C C . ALA B 1 219 ? 27.688 -10.914 -17.203 1 92.81 219 ALA B C 1
ATOM 4446 O O . ALA B 1 219 ? 26.906 -11.844 -17.359 1 92.81 219 ALA B O 1
ATOM 4447 N N . VAL B 1 220 ? 28.797 -10.961 -16.453 1 90.88 220 VAL B N 1
ATOM 4448 C CA . VAL B 1 220 ? 29.047 -12.047 -15.508 1 90.88 220 VAL B CA 1
ATOM 4449 C C . VAL B 1 220 ? 29.531 -11.461 -14.18 1 90.88 220 VAL B C 1
ATOM 4451 O O . VAL B 1 220 ? 29.891 -10.289 -14.109 1 90.88 220 VAL B O 1
ATOM 4454 N N . LYS B 1 221 ? 29.516 -12.242 -13.172 1 89.56 221 LYS B N 1
ATOM 4455 C CA . LYS B 1 221 ? 29.891 -11.742 -11.852 1 89.56 221 LYS B CA 1
ATOM 4456 C C . LYS B 1 221 ? 31.297 -11.133 -11.867 1 89.56 221 LYS B C 1
ATOM 4458 O O . LYS B 1 221 ? 32.25 -11.773 -12.305 1 89.56 221 LYS B O 1
ATOM 4463 N N . GLY B 1 222 ? 31.391 -9.969 -11.469 1 88.25 222 GLY B N 1
ATOM 4464 C CA . GLY B 1 222 ? 32.688 -9.312 -11.344 1 88.25 222 GLY B CA 1
ATOM 4465 C C . GLY B 1 222 ? 33.188 -8.734 -12.648 1 88.25 222 GLY B C 1
ATOM 4466 O O . GLY B 1 222 ? 34.281 -8.148 -12.703 1 88.25 222 GLY B O 1
ATOM 4467 N N . SER B 1 223 ? 32.531 -8.875 -13.672 1 89.88 223 SER B N 1
ATOM 4468 C CA . SER B 1 223 ? 32.969 -8.422 -14.984 1 89.88 223 SER B CA 1
ATOM 4469 C C . SER B 1 223 ? 32.812 -6.91 -15.117 1 89.88 223 SER B C 1
ATOM 4471 O O . SER B 1 223 ? 32 -6.289 -14.438 1 89.88 223 SER B O 1
ATOM 4473 N N . ASN B 1 224 ? 33.562 -6.324 -15.984 1 91.25 224 ASN B N 1
ATOM 4474 C CA . ASN B 1 224 ? 33.5 -4.906 -16.312 1 91.25 224 ASN B CA 1
ATOM 4475 C C . ASN B 1 224 ? 32.656 -4.664 -17.562 1 91.25 224 ASN B C 1
ATOM 4477 O O . ASN B 1 224 ? 32.5 -3.521 -18 1 91.25 224 ASN B O 1
ATOM 4481 N N . ASP B 1 225 ? 32.312 -5.758 -18.094 1 93.69 225 ASP B N 1
ATOM 4482 C CA . ASP B 1 225 ? 31.375 -5.664 -19.219 1 93.69 225 ASP B CA 1
ATOM 4483 C C . ASP B 1 225 ? 29.938 -5.664 -18.719 1 93.69 225 ASP B C 1
ATOM 4485 O O . ASP B 1 225 ? 29.531 -6.547 -17.969 1 93.69 225 ASP B O 1
ATOM 4489 N N . PHE B 1 226 ? 29.266 -4.637 -19.125 1 93.56 226 PHE B N 1
ATOM 4490 C CA . PHE B 1 226 ? 27.906 -4.477 -18.656 1 93.56 226 PHE B CA 1
ATOM 4491 C C . PHE B 1 226 ? 26.906 -4.688 -19.797 1 93.56 226 PHE B C 1
ATOM 4493 O O . PHE B 1 226 ? 27.219 -4.418 -20.953 1 93.56 226 PHE B O 1
ATOM 4500 N N . LYS B 1 227 ? 25.797 -5.227 -19.438 1 93.12 227 LYS B N 1
ATOM 4501 C CA . LYS B 1 227 ? 24.688 -5.391 -20.375 1 93.12 227 LYS B CA 1
ATOM 4502 C C . LYS B 1 227 ? 23.484 -4.531 -19.969 1 93.12 227 LYS B C 1
ATOM 4504 O O . LYS B 1 227 ? 23.188 -4.395 -18.781 1 93.12 227 LYS B O 1
ATOM 4509 N N . ALA B 1 228 ? 22.859 -4.047 -21 1 92.75 228 ALA B N 1
ATOM 4510 C CA . ALA B 1 228 ? 21.688 -3.209 -20.766 1 92.75 228 ALA B CA 1
ATOM 4511 C C . ALA B 1 228 ? 20.484 -4.051 -20.328 1 92.75 228 ALA B C 1
ATOM 4513 O O . ALA B 1 228 ? 20.281 -5.156 -20.828 1 92.75 228 ALA B O 1
ATOM 4514 N N . ILE B 1 229 ? 19.719 -3.508 -19.406 1 91.69 229 ILE B N 1
ATOM 4515 C CA . ILE B 1 229 ? 18.516 -4.164 -18.891 1 91.69 229 ILE B CA 1
ATOM 4516 C C . ILE B 1 229 ? 17.281 -3.494 -19.484 1 91.69 229 ILE B C 1
ATOM 4518 O O . ILE B 1 229 ? 17.141 -2.27 -19.438 1 91.69 229 ILE B O 1
ATOM 4522 N N . ALA B 1 230 ? 16.297 -4.328 -20 1 88.31 230 ALA B N 1
ATOM 4523 C CA . ALA B 1 230 ? 15.133 -3.762 -20.688 1 88.31 230 ALA B CA 1
ATOM 4524 C C . ALA B 1 230 ? 13.836 -4.176 -20 1 88.31 230 ALA B C 1
ATOM 4526 O O . ALA B 1 230 ? 12.75 -3.992 -20.547 1 88.31 230 ALA B O 1
ATOM 4527 N N . VAL B 1 231 ? 13.953 -4.773 -18.797 1 90.94 231 VAL B N 1
ATOM 4528 C CA . VAL B 1 231 ? 12.758 -5.172 -18.062 1 90.94 231 VAL B CA 1
ATOM 4529 C C . VAL B 1 231 ? 12.594 -4.297 -16.828 1 90.94 231 VAL B C 1
ATOM 4531 O O . VAL B 1 231 ? 13.539 -3.625 -16.406 1 90.94 231 VAL B O 1
ATOM 4534 N N . ASP B 1 232 ? 11.414 -4.34 -16.359 1 95.19 232 ASP B N 1
ATOM 4535 C CA . ASP B 1 232 ? 11.133 -3.49 -15.203 1 95.19 232 ASP B CA 1
ATOM 4536 C C . ASP B 1 232 ? 11.703 -4.098 -13.93 1 95.19 232 ASP B C 1
ATOM 4538 O O . ASP B 1 232 ? 11.68 -5.316 -13.75 1 95.19 232 ASP B O 1
ATOM 4542 N N . ASP B 1 233 ? 12.242 -3.215 -13.016 1 96.88 233 ASP B N 1
ATOM 4543 C CA . ASP B 1 233 ? 12.602 -3.596 -11.656 1 96.88 233 ASP B CA 1
ATOM 4544 C C . ASP B 1 233 ? 11.422 -3.396 -10.703 1 96.88 233 ASP B C 1
ATOM 4546 O O . ASP B 1 233 ? 11.359 -4.027 -9.648 1 96.88 233 ASP B O 1
ATOM 4550 N N . GLN B 1 234 ? 10.57 -2.477 -11.094 1 97.56 234 GLN B N 1
ATOM 4551 C CA . GLN B 1 234 ? 9.383 -2.232 -10.281 1 97.56 234 GLN B CA 1
ATOM 4552 C C . GLN B 1 234 ? 8.258 -1.645 -11.125 1 97.56 234 GLN B C 1
ATOM 4554 O O . GLN B 1 234 ? 8.508 -1.009 -12.156 1 97.56 234 GLN B O 1
ATOM 4559 N N . VAL B 1 235 ? 7.039 -1.881 -10.672 1 98.25 235 VAL B N 1
ATOM 4560 C CA . VAL B 1 235 ? 5.836 -1.396 -11.344 1 98.25 235 VAL B CA 1
ATOM 4561 C C . VAL B 1 235 ? 4.812 -0.954 -10.305 1 98.25 235 VAL B C 1
ATOM 4563 O O . VAL B 1 235 ? 4.688 -1.569 -9.242 1 98.25 235 VAL B O 1
ATOM 4566 N N . HIS B 1 236 ? 4.141 0.163 -10.547 1 98.69 236 HIS B N 1
ATOM 4567 C CA . HIS B 1 236 ? 2.98 0.652 -9.812 1 98.69 236 HIS B CA 1
ATOM 4568 C C . HIS B 1 236 ? 1.786 0.853 -10.742 1 98.69 236 HIS B C 1
ATOM 4570 O O . HIS B 1 236 ? 1.926 1.418 -11.828 1 98.69 236 HIS B O 1
ATOM 4576 N N . ALA B 1 237 ? 0.591 0.396 -10.297 1 98.88 237 ALA B N 1
ATOM 4577 C CA . ALA B 1 237 ? -0.556 0.521 -11.195 1 98.88 237 ALA B CA 1
ATOM 4578 C C . ALA B 1 237 ? -1.827 0.849 -10.422 1 98.88 237 ALA B C 1
ATOM 4580 O O . ALA B 1 237 ? -1.945 0.509 -9.242 1 98.88 237 ALA B O 1
ATOM 4581 N N . LEU B 1 238 ? -2.717 1.584 -11.031 1 98.88 238 LEU B N 1
ATOM 4582 C CA . LEU B 1 238 ? -4.102 1.768 -10.617 1 98.88 238 LEU B CA 1
ATOM 4583 C C . LEU B 1 238 ? -5.016 0.767 -11.32 1 98.88 238 LEU B C 1
ATOM 4585 O O . LEU B 1 238 ? -4.855 0.501 -12.508 1 98.88 238 LEU B O 1
ATOM 4589 N N . LEU B 1 239 ? -5.949 0.233 -10.578 1 98.81 239 LEU B N 1
ATOM 4590 C CA . LEU B 1 239 ? -6.898 -0.73 -11.133 1 98.81 239 LEU B CA 1
ATOM 4591 C C . LEU B 1 239 ? -8.328 -0.248 -10.945 1 98.81 239 LEU B C 1
ATOM 4593 O O . LEU B 1 239 ? -8.68 0.295 -9.891 1 98.81 239 LEU B O 1
ATOM 4597 N N . ARG B 1 240 ? -9.156 -0.444 -11.938 1 98.81 240 ARG B N 1
ATOM 4598 C CA . ARG B 1 240 ? -10.609 -0.377 -11.836 1 98.81 240 ARG B CA 1
ATOM 4599 C C . ARG B 1 240 ? -11.242 -1.742 -12.086 1 98.81 240 ARG B C 1
ATOM 4601 O O . ARG B 1 240 ? -11.023 -2.352 -13.133 1 98.81 240 ARG B O 1
ATOM 4608 N N . PHE B 1 241 ? -11.992 -2.186 -11.148 1 98.75 241 PHE B N 1
ATOM 4609 C CA . PHE B 1 241 ? -12.641 -3.486 -11.25 1 98.75 241 PHE B CA 1
ATOM 4610 C C . PHE B 1 241 ? -14.031 -3.35 -11.867 1 98.75 241 PHE B C 1
ATOM 4612 O O . PHE B 1 241 ? -14.656 -2.291 -11.766 1 98.75 241 PHE B O 1
ATOM 4619 N N . ALA B 1 242 ? -14.539 -4.426 -12.43 1 98.56 242 ALA B N 1
ATOM 4620 C CA . ALA B 1 242 ? -15.867 -4.457 -13.039 1 98.56 242 ALA B CA 1
ATOM 4621 C C . ALA B 1 242 ? -16.953 -4.207 -12 1 98.56 242 ALA B C 1
ATOM 4623 O O . ALA B 1 242 ? -17.984 -3.607 -12.305 1 98.56 242 ALA B O 1
ATOM 4624 N N . ASN B 1 243 ? -16.734 -4.621 -10.781 1 97.75 243 ASN B N 1
ATOM 4625 C CA . ASN B 1 243 ? -17.75 -4.469 -9.734 1 97.75 243 ASN B CA 1
ATOM 4626 C C . ASN B 1 243 ? -17.719 -3.064 -9.141 1 97.75 243 ASN B C 1
ATOM 4628 O O . ASN B 1 243 ? -18.438 -2.787 -8.172 1 97.75 243 ASN B O 1
ATOM 4632 N N . GLY B 1 244 ? -16.844 -2.209 -9.633 1 97.5 244 GLY B N 1
ATOM 4633 C CA . GLY B 1 244 ? -16.828 -0.822 -9.195 1 97.5 244 GLY B CA 1
ATOM 4634 C C . GLY B 1 244 ? -15.688 -0.517 -8.242 1 97.5 244 GLY B C 1
ATOM 4635 O O . GLY B 1 244 ? -15.359 0.649 -8.008 1 97.5 244 GLY B O 1
ATOM 4636 N N . ALA B 1 245 ? -15.047 -1.516 -7.656 1 98.25 245 ALA B N 1
ATOM 4637 C CA . ALA B 1 245 ? -13.922 -1.314 -6.746 1 98.25 245 ALA B CA 1
ATOM 4638 C C . ALA B 1 245 ? -12.742 -0.667 -7.469 1 98.25 245 ALA B C 1
ATOM 4640 O O . ALA B 1 245 ? -12.609 -0.789 -8.688 1 98.25 245 ALA B O 1
ATOM 4641 N N . ARG B 1 246 ? -11.977 0.086 -6.711 1 98 246 ARG B N 1
ATOM 4642 C CA . ARG B 1 246 ? -10.734 0.697 -7.172 1 98 246 ARG B CA 1
ATOM 4643 C C . ARG B 1 246 ? -9.539 0.18 -6.379 1 98 246 ARG B C 1
ATOM 4645 O O . ARG B 1 246 ? -9.703 -0.358 -5.281 1 98 246 ARG B O 1
ATOM 4652 N N . GLY B 1 247 ? -8.414 0.333 -6.977 1 96.31 247 GLY B N 1
ATOM 4653 C CA . GLY B 1 247 ? -7.309 -0.152 -6.164 1 96.31 247 GLY B CA 1
ATOM 4654 C C . GLY B 1 247 ? -5.949 0.139 -6.77 1 96.31 247 GLY B C 1
ATOM 4655 O O . GLY B 1 247 ? -5.852 0.853 -7.773 1 96.31 247 GLY B O 1
ATOM 4656 N N . THR B 1 248 ? -4.91 -0.295 -6.059 1 98.56 248 THR B N 1
ATOM 4657 C CA . THR B 1 248 ? -3.518 -0.166 -6.477 1 98.56 248 THR B CA 1
ATOM 4658 C C . THR B 1 248 ? -2.793 -1.504 -6.359 1 98.56 248 THR B C 1
ATOM 4660 O O . THR B 1 248 ? -3.105 -2.311 -5.48 1 98.56 248 THR B O 1
ATOM 4663 N N . VAL B 1 249 ? -1.857 -1.726 -7.246 1 98.5 249 VAL B N 1
ATOM 4664 C CA . VAL B 1 249 ? -0.918 -2.834 -7.117 1 98.5 249 VAL B CA 1
ATOM 4665 C C . VAL B 1 249 ? 0.506 -2.334 -7.348 1 98.5 249 VAL B C 1
ATOM 4667 O O . VAL B 1 249 ? 0.735 -1.446 -8.172 1 98.5 249 VAL B O 1
ATOM 4670 N N . SER B 1 250 ? 1.427 -2.887 -6.602 1 98.56 250 SER B N 1
ATOM 4671 C CA . SER B 1 250 ? 2.85 -2.611 -6.766 1 98.56 250 SER B CA 1
ATOM 4672 C C . SER B 1 250 ? 3.672 -3.895 -6.699 1 98.56 250 SER B C 1
ATOM 4674 O O . SER B 1 250 ? 3.307 -4.836 -5.992 1 98.56 250 SER B O 1
ATOM 4676 N N . SER B 1 251 ? 4.699 -3.916 -7.453 1 98.12 251 SER B N 1
ATOM 4677 C CA . SER B 1 251 ? 5.652 -5.02 -7.422 1 98.12 251 SER B CA 1
ATOM 4678 C C . SER B 1 251 ? 7.082 -4.516 -7.598 1 98.12 251 SER B C 1
ATOM 4680 O O . SER B 1 251 ? 7.34 -3.629 -8.414 1 98.12 251 SER B O 1
ATOM 4682 N N . SER B 1 252 ? 8.023 -5.121 -6.777 1 98.19 252 SER B N 1
ATOM 4683 C CA . SER B 1 252 ? 9.414 -4.699 -6.859 1 98.19 252 SER B CA 1
ATOM 4684 C C . SER B 1 252 ? 10.367 -5.859 -6.582 1 98.19 252 SER B C 1
ATOM 4686 O O . SER B 1 252 ? 10.125 -6.656 -5.672 1 98.19 252 SER B O 1
ATOM 4688 N N . TRP B 1 253 ? 11.5 -5.875 -7.398 1 96.19 253 TRP B N 1
ATOM 4689 C CA . TRP B 1 253 ? 12.594 -6.809 -7.164 1 96.19 253 TRP B CA 1
ATOM 4690 C C . TRP B 1 253 ? 13.586 -6.242 -6.16 1 96.19 253 TRP B C 1
ATOM 4692 O O . TRP B 1 253 ? 14.562 -6.91 -5.797 1 96.19 253 TRP B O 1
ATOM 4702 N N . LEU B 1 254 ? 13.352 -5.031 -5.727 1 96.75 254 LEU B N 1
ATOM 4703 C CA . LEU B 1 254 ? 14.484 -4.301 -5.168 1 96.75 254 LEU B CA 1
ATOM 4704 C C . LEU B 1 254 ? 14.219 -3.912 -3.717 1 96.75 254 LEU B C 1
ATOM 4706 O O . LEU B 1 254 ? 15.008 -3.182 -3.113 1 96.75 254 LEU B O 1
ATOM 4710 N N . LYS B 1 255 ? 13.156 -4.344 -3.146 1 97.12 255 LYS B N 1
ATOM 4711 C CA . LYS B 1 255 ? 12.766 -3.803 -1.849 1 97.12 255 LYS B CA 1
ATOM 4712 C C . LYS B 1 255 ? 13.469 -4.535 -0.71 1 97.12 255 LYS B C 1
ATOM 4714 O O . LYS B 1 255 ? 12.961 -5.527 -0.193 1 97.12 255 LYS B O 1
ATOM 4719 N N . HIS B 1 256 ? 14.508 -3.895 -0.184 1 97.12 256 HIS B N 1
ATOM 4720 C CA . HIS B 1 256 ? 15.328 -4.48 0.875 1 97.12 256 HIS B CA 1
ATOM 4721 C C . HIS B 1 256 ? 14.477 -4.836 2.092 1 97.12 256 HIS B C 1
ATOM 4723 O O . HIS B 1 256 ? 13.656 -4.031 2.533 1 97.12 256 HIS B O 1
ATOM 4729 N N . GLY B 1 257 ? 14.695 -6.035 2.594 1 96.06 257 GLY B N 1
ATOM 4730 C CA . GLY B 1 257 ? 14.031 -6.457 3.814 1 96.06 257 GLY B CA 1
ATOM 4731 C C . GLY B 1 257 ? 12.883 -7.418 3.566 1 96.06 257 GLY B C 1
ATOM 4732 O O . GLY B 1 257 ? 12.477 -8.156 4.469 1 96.06 257 GLY B O 1
ATOM 4733 N N . TYR B 1 258 ? 12.359 -7.352 2.387 1 96.5 258 TYR B N 1
ATOM 4734 C CA . TYR B 1 258 ? 11.258 -8.258 2.064 1 96.5 258 TYR B CA 1
ATOM 4735 C C . TYR B 1 258 ? 11.766 -9.477 1.306 1 96.5 258 TYR B C 1
ATOM 4737 O O . TYR B 1 258 ? 12.625 -9.359 0.43 1 96.5 258 TYR B O 1
ATOM 4745 N N . LYS B 1 259 ? 11.18 -10.656 1.65 1 95.75 259 LYS B N 1
ATOM 4746 C CA . LYS B 1 259 ? 11.625 -11.906 1.047 1 95.75 259 LYS B CA 1
ATOM 4747 C C . LYS B 1 259 ? 10.492 -12.609 0.31 1 95.75 259 LYS B C 1
ATOM 4749 O O . LYS B 1 259 ? 10.727 -13.375 -0.623 1 95.75 259 LYS B O 1
ATOM 4754 N N . ASN B 1 260 ? 9.312 -12.398 0.626 1 96.69 260 ASN B N 1
ATOM 4755 C CA . ASN B 1 260 ? 8.086 -12.922 0.029 1 96.69 260 ASN B CA 1
ATOM 4756 C C . ASN B 1 260 ? 6.863 -12.109 0.445 1 96.69 260 ASN B C 1
ATOM 4758 O O . ASN B 1 260 ? 5.883 -12.664 0.943 1 96.69 260 ASN B O 1
ATOM 4762 N N . HIS B 1 261 ? 6.996 -10.82 0.191 1 97.69 261 HIS B N 1
ATOM 4763 C CA . HIS B 1 261 ? 5.965 -9.891 0.64 1 97.69 261 HIS B CA 1
ATOM 4764 C C . HIS B 1 261 ? 4.82 -9.805 -0.365 1 97.69 261 HIS B C 1
ATOM 4766 O O . HIS B 1 261 ? 4.617 -8.766 -0.997 1 97.69 261 HIS B O 1
ATOM 4772 N N . LEU B 1 262 ? 4.105 -10.898 -0.563 1 98.56 262 LEU B N 1
ATOM 4773 C CA . LEU B 1 262 ? 2.803 -10.883 -1.222 1 98.56 262 LEU B CA 1
ATOM 4774 C C . LEU B 1 262 ? 1.702 -10.492 -0.241 1 98.56 262 LEU B C 1
ATOM 4776 O O . LEU B 1 262 ? 1.228 -11.328 0.532 1 98.56 262 LEU B O 1
ATOM 4780 N N . SER B 1 263 ? 1.264 -9.227 -0.303 1 98.5 263 SER B N 1
ATOM 4781 C CA . SER B 1 263 ? 0.31 -8.695 0.667 1 98.5 263 SER B CA 1
ATOM 4782 C C . SER B 1 263 ? -0.831 -7.961 -0.026 1 98.5 263 SER B C 1
ATOM 4784 O O . SER B 1 263 ? -0.671 -7.473 -1.146 1 98.5 263 SER B O 1
ATOM 4786 N N . PHE B 1 264 ? -2.006 -7.961 0.62 1 98.69 264 PHE B N 1
ATOM 4787 C CA . PHE B 1 264 ? -3.121 -7.172 0.108 1 98.69 264 PHE B CA 1
ATOM 4788 C C . PHE B 1 264 ? -4.059 -6.762 1.238 1 98.69 264 PHE B C 1
ATOM 4790 O O . PHE B 1 264 ? -4.043 -7.363 2.312 1 98.69 264 PHE B O 1
ATOM 4797 N N . GLU B 1 265 ? -4.715 -5.742 1.054 1 98.69 265 GLU B N 1
ATOM 4798 C CA . GLU B 1 265 ? -5.824 -5.258 1.871 1 98.69 265 GLU B CA 1
ATOM 4799 C C . GLU B 1 265 ? -7.074 -5.031 1.026 1 98.69 265 GLU B C 1
ATOM 4801 O O . GLU B 1 265 ? -7.008 -4.41 -0.036 1 98.69 265 GLU B O 1
ATOM 4806 N N . ILE B 1 266 ? -8.164 -5.57 1.416 1 98.81 266 ILE B N 1
ATOM 4807 C CA . ILE B 1 266 ? -9.453 -5.426 0.747 1 98.81 266 ILE B CA 1
ATOM 4808 C C . ILE B 1 266 ? -10.445 -4.75 1.687 1 98.81 266 ILE B C 1
ATOM 4810 O O . ILE B 1 266 ? -10.68 -5.227 2.799 1 98.81 266 ILE B O 1
ATOM 4814 N N . SER B 1 267 ? -11.016 -3.652 1.239 1 98.5 267 SER B N 1
ATOM 4815 C CA . SER B 1 267 ? -12 -2.922 2.031 1 98.5 267 SER B CA 1
ATOM 4816 C C . SER B 1 267 ? -13.383 -2.979 1.389 1 98.5 267 SER B C 1
ATOM 4818 O O . SER B 1 267 ? -13.508 -2.822 0.172 1 98.5 267 SER B O 1
ATOM 4820 N N . GLY B 1 268 ? -14.336 -3.242 2.188 1 98.38 268 GLY B N 1
ATOM 4821 C CA . GLY B 1 268 ? -15.734 -3.16 1.795 1 98.38 268 GLY B CA 1
ATOM 4822 C C . GLY B 1 268 ? -16.547 -2.246 2.688 1 98.38 268 GLY B C 1
ATOM 4823 O O . GLY B 1 268 ? -16.031 -1.668 3.641 1 98.38 268 GLY B O 1
ATOM 4824 N N . THR B 1 269 ? -17.797 -2.049 2.389 1 97.69 269 THR B N 1
ATOM 4825 C CA . THR B 1 269 ? -18.688 -1.141 3.102 1 97.69 269 THR B CA 1
ATOM 4826 C C . THR B 1 269 ? -18.984 -1.658 4.508 1 97.69 269 THR B C 1
ATOM 4828 O O . THR B 1 269 ? -19.484 -0.92 5.355 1 97.69 269 THR B O 1
ATOM 4831 N N . LYS B 1 270 ? -18.594 -2.947 4.773 1 98.06 270 LYS B N 1
ATOM 4832 C CA . LYS B 1 270 ? -18.906 -3.506 6.082 1 98.06 270 LYS B CA 1
ATOM 4833 C C . LYS B 1 270 ? -17.672 -4.066 6.766 1 98.06 270 LYS B C 1
ATOM 4835 O O . LYS B 1 270 ? -17.766 -4.727 7.801 1 98.06 270 LYS B O 1
ATOM 4840 N N . GLY B 1 271 ? -16.531 -3.828 6.199 1 98.31 271 GLY B N 1
ATOM 4841 C CA . GLY B 1 271 ? -15.352 -4.371 6.84 1 98.31 271 GLY B CA 1
ATOM 4842 C C . GLY B 1 271 ? -14.102 -4.262 5.984 1 98.31 271 GLY B C 1
ATOM 4843 O O . GLY B 1 271 ? -14.164 -3.783 4.852 1 98.31 271 GLY B O 1
ATOM 4844 N N . THR B 1 272 ? -12.977 -4.621 6.582 1 98.62 272 THR B N 1
ATOM 4845 C CA . THR B 1 272 ? -11.664 -4.629 5.945 1 98.62 272 THR B CA 1
ATOM 4846 C C . THR B 1 272 ? -10.906 -5.91 6.281 1 98.62 272 THR B C 1
ATOM 4848 O O . THR B 1 272 ? -10.953 -6.387 7.418 1 98.62 272 THR B O 1
ATOM 4851 N N . LEU B 1 273 ? -10.289 -6.445 5.242 1 98.44 273 LEU B N 1
ATOM 4852 C CA . LEU B 1 273 ? -9.469 -7.641 5.383 1 98.44 273 LEU B CA 1
ATOM 4853 C C . LEU B 1 273 ? -8.047 -7.383 4.895 1 98.44 273 LEU B C 1
ATOM 4855 O O . LEU B 1 273 ? -7.848 -6.723 3.871 1 98.44 273 LEU B O 1
ATOM 4859 N N . ALA B 1 274 ? -7.035 -7.898 5.68 1 98.56 274 ALA B N 1
ATOM 4860 C CA . ALA B 1 274 ? -5.641 -7.73 5.289 1 98.56 274 ALA B CA 1
ATOM 4861 C C . ALA B 1 274 ? -4.863 -9.039 5.438 1 98.56 274 ALA B C 1
ATOM 4863 O O . ALA B 1 274 ? -5.105 -9.805 6.367 1 98.56 274 ALA B O 1
ATOM 4864 N N . PHE B 1 275 ? -3.965 -9.242 4.543 1 98.75 275 PHE B N 1
ATOM 4865 C CA . PHE B 1 275 ? -3.156 -10.453 4.5 1 98.75 275 PHE B CA 1
ATOM 4866 C C . PHE B 1 275 ? -1.725 -10.141 4.086 1 98.75 275 PHE B C 1
ATOM 4868 O O . PHE B 1 275 ? -1.489 -9.219 3.303 1 98.75 275 PHE B O 1
ATOM 4875 N N . ASP B 1 276 ? -0.723 -10.93 4.613 1 98.31 276 ASP B N 1
ATOM 4876 C CA . ASP B 1 276 ? 0.676 -10.914 4.195 1 98.31 276 ASP B CA 1
ATOM 4877 C C . ASP B 1 276 ? 1.255 -12.328 4.164 1 98.31 276 ASP B C 1
ATOM 4879 O O . ASP B 1 276 ? 1.28 -13.016 5.184 1 98.31 276 ASP B O 1
ATOM 4883 N N . GLN B 1 277 ? 1.754 -12.703 3.012 1 97.81 277 GLN B N 1
ATOM 4884 C CA . GLN B 1 277 ? 2.303 -14.039 2.811 1 97.81 277 GLN B CA 1
ATOM 4885 C C . GLN B 1 277 ? 3.443 -14.32 3.783 1 97.81 277 GLN B C 1
ATOM 4887 O O . GLN B 1 277 ? 3.701 -15.469 4.133 1 97.81 277 GLN B O 1
ATOM 4892 N N . GLU B 1 278 ? 4.172 -13.32 4.242 1 96.5 278 GLU B N 1
ATOM 4893 C CA . GLU B 1 278 ? 5.25 -13.523 5.203 1 96.5 278 GLU B CA 1
ATOM 4894 C C . GLU B 1 278 ? 4.703 -13.906 6.578 1 96.5 278 GLU B C 1
ATOM 4896 O O . GLU B 1 278 ? 5.461 -14.305 7.465 1 96.5 278 GLU B O 1
ATOM 4901 N N . ARG B 1 279 ? 3.414 -13.781 6.758 1 95.75 279 ARG B N 1
ATOM 4902 C CA . ARG B 1 279 ? 2.645 -14.328 7.871 1 95.75 279 ARG B CA 1
ATOM 4903 C C . ARG B 1 279 ? 1.518 -15.227 7.367 1 95.75 279 ARG B C 1
ATOM 4905 O O . ARG B 1 279 ? 0.36 -15.047 7.754 1 95.75 279 ARG B O 1
ATOM 4912 N N . LEU B 1 280 ? 1.809 -16.141 6.582 1 95.81 280 LEU B N 1
ATOM 4913 C CA . LEU B 1 280 ? 0.898 -16.828 5.676 1 95.81 280 LEU B CA 1
ATOM 4914 C C . LEU B 1 280 ? -0.161 -17.609 6.453 1 95.81 280 LEU B C 1
ATOM 4916 O O . LEU B 1 280 ? -1.164 -18.031 5.879 1 95.81 280 LEU B O 1
ATOM 4920 N N . ASN B 1 281 ? 0.013 -17.781 7.793 1 96.94 281 ASN B N 1
ATOM 4921 C CA . ASN B 1 281 ? -0.943 -18.578 8.539 1 96.94 281 ASN B CA 1
ATOM 4922 C C . ASN B 1 281 ? -1.92 -17.719 9.328 1 96.94 281 ASN B C 1
ATOM 4924 O O . ASN B 1 281 ? -2.541 -18.172 10.281 1 96.94 281 ASN B O 1
ATOM 4928 N N . GLU B 1 282 ? -1.999 -16.438 8.969 1 96.62 282 GLU B N 1
ATOM 4929 C CA . GLU B 1 282 ? -2.951 -15.578 9.664 1 96.62 282 GLU B CA 1
ATOM 4930 C C . GLU B 1 282 ? -3.576 -14.57 8.703 1 96.62 282 GLU B C 1
ATOM 4932 O O . GLU B 1 282 ? -3.006 -14.266 7.648 1 96.62 282 GLU B O 1
ATOM 4937 N N . LEU B 1 283 ? -4.762 -14.156 9.031 1 97.12 283 LEU B N 1
ATOM 4938 C CA . LEU B 1 283 ? -5.562 -13.141 8.359 1 97.12 283 LEU B CA 1
ATOM 4939 C C . LEU B 1 283 ? -6.082 -12.109 9.359 1 97.12 283 LEU B C 1
ATOM 4941 O O . LEU B 1 283 ? -6.484 -12.469 10.469 1 97.12 283 LEU B O 1
ATOM 4945 N N . ARG B 1 284 ? -5.984 -10.836 9.047 1 98.12 284 ARG B N 1
ATOM 4946 C CA . ARG B 1 284 ? -6.57 -9.797 9.883 1 98.12 284 ARG B CA 1
ATOM 4947 C C . ARG B 1 284 ? -7.91 -9.328 9.312 1 98.12 284 ARG B C 1
ATOM 4949 O O . ARG B 1 284 ? -8.023 -9.07 8.109 1 98.12 284 ARG B O 1
ATOM 4956 N N . LEU B 1 285 ? -8.906 -9.234 10.164 1 98.5 285 LEU B N 1
ATOM 4957 C CA . LEU B 1 285 ? -10.266 -8.906 9.734 1 98.5 285 LEU B CA 1
ATOM 4958 C C . LEU B 1 285 ? -10.914 -7.922 10.703 1 98.5 285 LEU B C 1
ATOM 4960 O O . LEU B 1 285 ? -10.812 -8.078 11.922 1 98.5 285 LEU B O 1
ATOM 4964 N N . CYS B 1 286 ? -11.422 -6.848 10.234 1 98.44 286 CYS B N 1
ATOM 4965 C CA . CYS B 1 286 ? -12.266 -5.949 11.008 1 98.44 286 CYS B CA 1
ATOM 4966 C C . CYS B 1 286 ? -13.648 -5.812 10.367 1 98.44 286 CYS B C 1
ATOM 4968 O O . CYS B 1 286 ? -13.758 -5.441 9.203 1 98.44 286 CYS B O 1
ATOM 4970 N N . ARG B 1 287 ? -14.719 -6.148 11.117 1 97.06 287 ARG B N 1
ATOM 4971 C CA . ARG B 1 287 ? -16.094 -5.992 10.672 1 97.06 287 ARG B CA 1
ATOM 4972 C C . ARG B 1 287 ? -16.75 -4.777 11.336 1 97.06 287 ARG B C 1
ATOM 4974 O O . ARG B 1 287 ? -16.297 -4.312 12.375 1 97.06 287 ARG B O 1
ATOM 4981 N N . VAL B 1 288 ? -17.703 -4.277 10.602 1 95.06 288 VAL B N 1
ATOM 4982 C CA . VAL B 1 288 ? -18.469 -3.186 11.18 1 95.06 288 VAL B CA 1
ATOM 4983 C C . VAL B 1 288 ? -18.906 -3.553 12.602 1 95.06 288 VAL B C 1
ATOM 4985 O O . VAL B 1 288 ? -19.312 -4.684 12.852 1 95.06 288 VAL B O 1
ATOM 4988 N N . GLY B 1 289 ? -18.734 -2.609 13.484 1 91.88 289 GLY B N 1
ATOM 4989 C CA . GLY B 1 289 ? -19.125 -2.848 14.867 1 91.88 289 GLY B CA 1
ATOM 4990 C C . GLY B 1 289 ? -17.969 -3.262 15.75 1 91.88 289 GLY B C 1
ATOM 4991 O O . GLY B 1 289 ? -18.078 -3.236 16.969 1 91.88 289 GLY B O 1
ATOM 4992 N N . GLN B 1 290 ? -16.891 -3.672 15.094 1 92.31 290 GLN B N 1
ATOM 4993 C CA . GLN B 1 290 ? -15.695 -4.012 15.852 1 92.31 290 GLN B CA 1
ATOM 4994 C C . GLN B 1 290 ? -14.773 -2.803 15.992 1 92.31 290 GLN B C 1
ATOM 4996 O O . GLN B 1 290 ? -14.695 -1.966 15.086 1 92.31 290 GLN B O 1
ATOM 5001 N N . ASP B 1 291 ? -13.977 -2.723 17.016 1 87.94 291 ASP B N 1
ATOM 5002 C CA . ASP B 1 291 ? -13.125 -1.572 17.281 1 87.94 291 ASP B CA 1
ATOM 5003 C C . ASP B 1 291 ? -11.758 -1.732 16.609 1 87.94 291 ASP B C 1
ATOM 5005 O O . ASP B 1 291 ? -11.008 -0.764 16.484 1 87.94 291 ASP B O 1
ATOM 5009 N N . GLY B 1 292 ? -11.469 -2.898 16.25 1 93.12 292 GLY B N 1
ATOM 5010 C CA . GLY B 1 292 ? -10.18 -3.162 15.641 1 93.12 292 GLY B CA 1
ATOM 5011 C C . GLY B 1 292 ? -10.125 -4.496 14.922 1 93.12 292 GLY B C 1
ATOM 5012 O O . GLY B 1 292 ? -11.125 -5.207 14.836 1 93.12 292 GLY B O 1
ATOM 5013 N N . PHE B 1 293 ? -8.914 -4.777 14.469 1 96.75 293 PHE B N 1
ATOM 5014 C CA . PHE B 1 293 ? -8.734 -5.984 13.672 1 96.75 293 PHE B CA 1
ATOM 5015 C C . PHE B 1 293 ? -8.656 -7.215 14.57 1 96.75 293 PHE B C 1
ATOM 5017 O O . PHE B 1 293 ? -7.992 -7.191 15.609 1 96.75 293 PHE B O 1
ATOM 5024 N N . GLN B 1 294 ? -9.328 -8.18 14.133 1 97.38 294 GLN B N 1
ATOM 5025 C CA . GLN B 1 294 ? -9.148 -9.523 14.68 1 97.38 294 GLN B CA 1
ATOM 5026 C C . GLN B 1 294 ? -8.117 -10.305 13.875 1 97.38 294 GLN B C 1
ATOM 5028 O O . GLN B 1 294 ? -8.094 -10.234 12.648 1 97.38 294 GLN B O 1
ATOM 5033 N N . ARG B 1 295 ? -7.289 -11.039 14.656 1 95.81 295 ARG B N 1
ATOM 5034 C CA . ARG B 1 295 ? -6.352 -11.953 14.008 1 95.81 295 ARG B CA 1
ATOM 5035 C C . ARG B 1 295 ? -6.938 -13.359 13.906 1 95.81 295 ARG B C 1
ATOM 5037 O O . ARG B 1 295 ? -7.152 -14.016 14.93 1 95.81 295 ARG B O 1
ATOM 5044 N N . LEU B 1 296 ? -7.172 -13.711 12.68 1 95.5 296 LEU B N 1
ATOM 5045 C CA . LEU B 1 296 ? -7.633 -15.078 12.438 1 95.5 296 LEU B CA 1
ATOM 5046 C C . LEU B 1 296 ? -6.461 -16 12.156 1 95.5 296 LEU B C 1
ATOM 5048 O O . LEU B 1 296 ? -5.613 -15.703 11.312 1 95.5 296 LEU B O 1
ATOM 5052 N N . LEU B 1 297 ? -6.457 -17.172 12.797 1 95.31 297 LEU B N 1
ATOM 5053 C CA . LEU B 1 297 ? -5.336 -18.094 12.664 1 95.31 297 LEU B CA 1
ATOM 5054 C C . LEU B 1 297 ? -5.746 -19.328 11.859 1 95.31 297 LEU B C 1
ATOM 5056 O O . LEU B 1 297 ? -6.879 -19.797 11.977 1 95.31 297 LEU B O 1
ATOM 5060 N N . ALA B 1 298 ? -4.781 -19.812 11.078 1 94.75 298 ALA B N 1
ATOM 5061 C CA . ALA B 1 298 ? -5.027 -21.062 10.352 1 94.75 298 ALA B CA 1
ATOM 5062 C C . ALA B 1 298 ? -5.203 -22.234 11.312 1 94.75 298 ALA B C 1
ATOM 5064 O O . ALA B 1 298 ? -4.641 -22.234 12.414 1 94.75 298 ALA B O 1
ATOM 5065 N N . GLY B 1 299 ? -6.008 -23.203 10.883 1 93.38 299 GLY B N 1
ATOM 5066 C CA . GLY B 1 299 ? -6.281 -24.375 11.703 1 93.38 299 GLY B CA 1
ATOM 5067 C C . GLY B 1 299 ? -7.07 -25.438 10.969 1 93.38 299 GLY B C 1
ATOM 5068 O O . GLY B 1 299 ? -7.359 -25.297 9.781 1 93.38 299 GLY B O 1
ATOM 5069 N N . PRO B 1 300 ? -7.328 -26.469 11.648 1 93 300 PRO B N 1
ATOM 5070 C CA . PRO B 1 300 ? -7.926 -27.656 11.023 1 93 300 PRO B CA 1
ATOM 5071 C C . PRO B 1 300 ? -9.352 -27.406 10.547 1 93 300 PRO B C 1
ATOM 5073 O O . PRO B 1 300 ? -9.898 -28.203 9.781 1 93 300 PRO B O 1
ATOM 5076 N N . ALA B 1 301 ? -9.93 -26.391 10.969 1 92 301 ALA B N 1
ATOM 5077 C CA . ALA B 1 301 ? -11.281 -26.078 10.5 1 92 301 ALA B CA 1
ATOM 5078 C C . ALA B 1 301 ? -11.258 -25.625 9.039 1 92 301 ALA B C 1
ATOM 5080 O O . ALA B 1 301 ? -12.281 -25.641 8.359 1 92 301 ALA B O 1
ATOM 5081 N N . LEU B 1 302 ? -10.141 -25.219 8.594 1 93.06 302 LEU B N 1
ATOM 5082 C CA . LEU B 1 302 ? -10.008 -24.781 7.211 1 93.06 302 LEU B CA 1
ATOM 5083 C C . LEU B 1 302 ? -9.789 -25.969 6.281 1 93.06 302 LEU B C 1
ATOM 5085 O O . LEU B 1 302 ? -9.039 -26.891 6.609 1 93.06 302 LEU B O 1
ATOM 5089 N N . PRO B 1 303 ? -10.461 -25.859 5.125 1 87.94 303 PRO B N 1
ATOM 5090 C CA . PRO B 1 303 ? -10.297 -26.984 4.191 1 87.94 303 PRO B CA 1
ATOM 5091 C C . PRO B 1 303 ? -8.836 -27.219 3.814 1 87.94 303 PRO B C 1
ATOM 5093 O O . PRO B 1 303 ? -8.102 -26.266 3.543 1 87.94 303 PRO B O 1
ATOM 5096 N N . GLY B 1 304 ? -8.445 -28.438 3.814 1 89.94 304 GLY B N 1
ATOM 5097 C CA . GLY B 1 304 ? -7.113 -28.844 3.398 1 89.94 304 GLY B CA 1
ATOM 5098 C C . GLY B 1 304 ? -6.102 -28.828 4.531 1 89.94 304 GLY B C 1
ATOM 5099 O O . GLY B 1 304 ? -5.121 -29.562 4.508 1 89.94 304 GLY B O 1
ATOM 5100 N N . TYR B 1 305 ? -6.297 -27.984 5.504 1 91.5 305 TYR B N 1
ATOM 5101 C CA . TYR B 1 305 ? -5.328 -27.812 6.578 1 91.5 305 TYR B CA 1
ATOM 5102 C C . TYR B 1 305 ? -5.184 -29.078 7.398 1 91.5 305 TYR B C 1
ATOM 5104 O O . TYR B 1 305 ? -4.066 -29.5 7.703 1 91.5 305 TYR B O 1
ATOM 5112 N N . ALA B 1 306 ? -6.297 -29.703 7.703 1 90.19 306 ALA B N 1
ATOM 5113 C CA . ALA B 1 306 ? -6.332 -30.812 8.641 1 90.19 306 ALA B CA 1
ATOM 5114 C C . ALA B 1 306 ? -5.559 -32 8.094 1 90.19 306 ALA B C 1
ATOM 5116 O O . ALA B 1 306 ? -5.137 -32.875 8.859 1 90.19 306 ALA B O 1
ATOM 5117 N N . ALA B 1 307 ? -5.418 -32.031 6.82 1 91.06 307 ALA B N 1
ATOM 5118 C CA . ALA B 1 307 ? -4.684 -33.125 6.215 1 91.06 307 ALA B CA 1
ATOM 5119 C C . ALA B 1 307 ? -3.219 -33.125 6.641 1 91.06 307 ALA B C 1
ATOM 5121 O O . ALA B 1 307 ? -2.561 -34.156 6.66 1 91.06 307 ALA B O 1
ATOM 5122 N N . PHE B 1 308 ? -2.773 -31.953 7.051 1 92.56 308 PHE B N 1
ATOM 5123 C CA . PHE B 1 308 ? -1.367 -31.812 7.406 1 92.56 308 PHE B CA 1
ATOM 5124 C C . PHE B 1 308 ? -1.193 -31.781 8.922 1 92.56 308 PHE B C 1
ATOM 5126 O O . PHE B 1 308 ? -0.19 -32.25 9.445 1 92.56 308 PHE B O 1
ATOM 5133 N N . SER B 1 309 ? -2.117 -31.109 9.516 1 88.81 309 SER B N 1
ATOM 5134 C CA . SER B 1 309 ? -2.041 -30.984 10.969 1 88.81 309 SER B CA 1
ATOM 5135 C C . SER B 1 309 ? -3.432 -30.938 11.594 1 88.81 309 SER B C 1
ATOM 5137 O O . SER B 1 309 ? -4.238 -30.062 11.258 1 88.81 309 SER B O 1
ATOM 5139 N N . PRO B 1 310 ? -3.678 -31.812 12.523 1 87.5 310 PRO B N 1
ATOM 5140 C CA . PRO B 1 310 ? -4.973 -31.781 13.211 1 87.5 310 PRO B CA 1
ATOM 5141 C C . PRO B 1 310 ? -5.055 -30.688 14.273 1 87.5 310 PRO B C 1
ATOM 5143 O O . PRO B 1 310 ? -6.137 -30.406 14.797 1 87.5 310 PRO B O 1
ATOM 5146 N N . ALA B 1 311 ? -3.916 -30.156 14.609 1 86.25 311 ALA B N 1
ATOM 5147 C CA . ALA B 1 311 ? -3.863 -29.156 15.672 1 86.25 311 ALA B CA 1
ATOM 5148 C C . ALA B 1 311 ? -3.646 -27.766 15.094 1 86.25 311 ALA B C 1
ATOM 5150 O O . ALA B 1 311 ? -2.797 -27.562 14.219 1 86.25 311 ALA B O 1
ATOM 5151 N N . ALA B 1 312 ? -4.453 -26.844 15.68 1 81.31 312 ALA B N 1
ATOM 5152 C CA . ALA B 1 312 ? -4.285 -25.453 15.266 1 81.31 312 ALA B CA 1
ATOM 5153 C C . ALA B 1 312 ? -2.924 -24.922 15.703 1 81.31 312 ALA B C 1
ATOM 5155 O O . ALA B 1 312 ? -2.365 -25.359 16.703 1 81.31 312 ALA B O 1
ATOM 5156 N N . GLY B 1 313 ? -2.477 -24.047 14.961 1 78.94 313 GLY B N 1
ATOM 5157 C CA . GLY B 1 313 ? -1.274 -23.344 15.375 1 78.94 313 GLY B CA 1
ATOM 5158 C C . GLY B 1 313 ? -0.011 -23.891 14.742 1 78.94 313 GLY B C 1
ATOM 5159 O O . GLY B 1 313 ? 1.032 -23.234 14.75 1 78.94 313 GLY B O 1
ATOM 5160 N N . HIS B 1 314 ? -0.189 -25.203 14.188 1 83.19 314 HIS B N 1
ATOM 5161 C CA . HIS B 1 314 ? 0.948 -25.734 13.445 1 83.19 314 HIS B CA 1
ATOM 5162 C C . HIS B 1 314 ? 0.967 -25.203 12.008 1 83.19 314 HIS B C 1
ATOM 5164 O O . HIS B 1 314 ? 0.097 -25.547 11.211 1 83.19 314 HIS B O 1
ATOM 5170 N N . GLN B 1 315 ? 1.785 -24.391 11.703 1 87.19 315 GLN B N 1
ATOM 5171 C CA . GLN B 1 315 ? 1.842 -23.547 10.516 1 87.19 315 GLN B CA 1
ATOM 5172 C C . GLN B 1 315 ? 2.084 -24.375 9.258 1 87.19 315 GLN B C 1
ATOM 5174 O O . GLN B 1 315 ? 2.855 -25.344 9.289 1 87.19 315 GLN B O 1
ATOM 5179 N N . LEU B 1 316 ? 1.337 -24.062 8.266 1 93.19 316 LEU B N 1
ATOM 5180 C CA . LEU B 1 316 ? 1.667 -24.547 6.93 1 93.19 316 LEU B CA 1
ATOM 5181 C C . LEU B 1 316 ? 2.738 -23.672 6.285 1 93.19 316 LEU B C 1
ATOM 5183 O O . LEU B 1 316 ? 2.928 -22.516 6.684 1 93.19 316 LEU B O 1
ATOM 5187 N N . GLY B 1 317 ? 3.426 -24.344 5.359 1 93.38 317 GLY B N 1
ATOM 5188 C CA . GLY B 1 317 ? 4.418 -23.609 4.586 1 93.38 317 GLY B CA 1
ATOM 5189 C C . GLY B 1 317 ? 4.188 -23.688 3.09 1 93.38 317 GLY B C 1
ATOM 5190 O O . GLY B 1 317 ? 3.115 -24.094 2.643 1 93.38 317 GLY B O 1
ATOM 5191 N N . TYR B 1 318 ? 5.156 -23.172 2.359 1 94.19 318 TYR B N 1
ATOM 5192 C CA . TYR B 1 318 ? 5.113 -23.078 0.903 1 94.19 318 TYR B CA 1
ATOM 5193 C C . TYR B 1 318 ? 4.809 -24.438 0.286 1 94.19 318 TYR B C 1
ATOM 5195 O O . TYR B 1 318 ? 3.967 -24.547 -0.61 1 94.19 318 TYR B O 1
ATOM 5203 N N . ASN B 1 319 ? 5.402 -25.469 0.778 1 95.12 319 ASN B N 1
ATOM 5204 C CA . ASN B 1 319 ? 5.285 -26.797 0.169 1 95.12 319 ASN B CA 1
ATOM 5205 C C . ASN B 1 319 ? 3.898 -27.391 0.396 1 95.12 319 ASN B C 1
ATOM 5207 O O . ASN B 1 319 ? 3.387 -28.125 -0.452 1 95.12 319 ASN B O 1
ATOM 5211 N N . GLU B 1 320 ? 3.338 -27.109 1.491 1 95.75 320 GLU B N 1
ATOM 5212 C CA . GLU B 1 320 ? 1.968 -27.562 1.713 1 95.75 320 GLU B CA 1
ATOM 5213 C C . GLU B 1 320 ? 1 -26.875 0.751 1 95.75 320 GLU B C 1
ATOM 5215 O O . GLU B 1 320 ? 0.026 -27.5 0.306 1 95.75 320 GLU B O 1
ATOM 5220 N N . LEU B 1 321 ? 1.237 -25.625 0.442 1 96.25 321 LEU B N 1
ATOM 5221 C CA . LEU B 1 321 ? 0.387 -24.938 -0.529 1 96.25 321 LEU B CA 1
ATOM 5222 C C . LEU B 1 321 ? 0.49 -25.594 -1.899 1 96.25 321 LEU B C 1
ATOM 5224 O O . LEU B 1 321 ? -0.517 -25.766 -2.592 1 96.25 321 LEU B O 1
ATOM 5228 N N . LYS B 1 322 ? 1.68 -25.969 -2.273 1 97.12 322 LYS B N 1
ATOM 5229 C CA . LYS B 1 322 ? 1.88 -26.672 -3.535 1 97.12 322 LYS B CA 1
ATOM 5230 C C . LYS B 1 322 ? 1.168 -28.016 -3.531 1 97.12 322 LYS B C 1
ATOM 5232 O O . LYS B 1 322 ? 0.611 -28.438 -4.551 1 97.12 322 LYS B O 1
ATOM 5237 N N . THR B 1 323 ? 1.243 -28.688 -2.408 1 97.56 323 THR B N 1
ATOM 5238 C CA . THR B 1 323 ? 0.567 -29.969 -2.271 1 97.56 323 THR B CA 1
ATOM 5239 C C . THR B 1 323 ? -0.942 -29.797 -2.424 1 97.56 323 THR B C 1
ATOM 5241 O O . THR B 1 323 ? -1.596 -30.609 -3.086 1 97.56 323 THR B O 1
ATOM 5244 N N . LEU B 1 324 ? -1.435 -28.781 -1.845 1 96.44 324 LEU B N 1
ATOM 5245 C CA . LEU B 1 324 ? -2.859 -28.5 -1.968 1 96.44 324 LEU B CA 1
ATOM 5246 C C . LEU B 1 324 ? -3.229 -28.188 -3.412 1 96.44 324 LEU B C 1
ATOM 5248 O O . LEU B 1 324 ? -4.297 -28.578 -3.887 1 96.44 324 LEU B O 1
ATOM 5252 N N . GLU B 1 325 ? -2.402 -27.469 -4.117 1 97 325 GLU B N 1
ATOM 5253 C CA . GLU B 1 325 ? -2.602 -27.172 -5.535 1 97 325 GLU B CA 1
ATOM 5254 C C . GLU B 1 325 ? -2.648 -28.469 -6.355 1 97 325 GLU B C 1
ATOM 5256 O O . GLU B 1 325 ? -3.516 -28.625 -7.219 1 97 325 GLU B O 1
ATOM 5261 N N . VAL B 1 326 ? -1.789 -29.359 -6.047 1 97 326 VAL B N 1
ATOM 5262 C CA . VAL B 1 326 ? -1.72 -30.641 -6.738 1 97 326 VAL B CA 1
ATOM 5263 C C . VAL B 1 326 ? -2.975 -31.453 -6.438 1 97 326 VAL B C 1
ATOM 5265 O O . VAL B 1 326 ? -3.527 -32.125 -7.328 1 97 326 VAL B O 1
ATOM 5268 N N . GLN B 1 327 ? -3.346 -31.422 -5.203 1 96.25 327 GLN B N 1
ATOM 5269 C CA . GLN B 1 327 ? -4.582 -32.125 -4.852 1 96.25 327 GLN B CA 1
ATOM 5270 C C . GLN B 1 327 ? -5.75 -31.609 -5.695 1 96.25 327 GLN B C 1
ATOM 5272 O O . GLN B 1 327 ? -6.543 -32.406 -6.211 1 96.25 327 GLN B O 1
ATOM 5277 N N . GLU B 1 328 ? -5.867 -30.312 -5.793 1 96 328 GLU B N 1
ATOM 5278 C CA . GLU B 1 328 ? -6.938 -29.734 -6.598 1 96 328 GLU B CA 1
ATOM 5279 C C . GLU B 1 328 ? -6.852 -30.203 -8.047 1 96 328 GLU B C 1
ATOM 5281 O O . GLU B 1 328 ? -7.871 -30.531 -8.656 1 96 328 GLU B O 1
ATOM 5286 N N . LEU B 1 329 ? -5.68 -30.219 -8.625 1 96.94 329 LEU B N 1
ATOM 5287 C CA . LEU B 1 329 ? -5.457 -30.703 -9.977 1 96.94 329 LEU B CA 1
ATOM 5288 C C . LEU B 1 329 ? -5.953 -32.156 -10.133 1 96.94 329 LEU B C 1
ATOM 5290 O O . LEU B 1 329 ? -6.695 -32.438 -11.062 1 96.94 329 LEU B O 1
ATOM 5294 N N . ILE B 1 330 ? -5.578 -33 -9.211 1 96.5 330 ILE B N 1
ATOM 5295 C CA . ILE B 1 330 ? -5.922 -34.406 -9.266 1 96.5 330 ILE B CA 1
ATOM 5296 C C . ILE B 1 330 ? -7.438 -34.594 -9.188 1 96.5 330 ILE B C 1
ATOM 5298 O O . ILE B 1 330 ? -8.023 -35.375 -9.938 1 96.5 330 ILE B O 1
ATOM 5302 N N . MET B 1 331 ? -8.008 -33.812 -8.281 1 95.75 331 MET B N 1
ATOM 5303 C CA . MET B 1 331 ? -9.461 -33.875 -8.156 1 95.75 331 MET B CA 1
ATOM 5304 C C . MET B 1 331 ? -10.141 -33.438 -9.445 1 95.75 331 MET B C 1
ATOM 5306 O O . MET B 1 331 ? -11.133 -34.031 -9.867 1 95.75 331 MET B O 1
ATOM 5310 N N . ALA B 1 332 ? -9.641 -32.438 -10.094 1 96.38 332 ALA B N 1
ATOM 5311 C CA . ALA B 1 332 ? -10.195 -31.969 -11.359 1 96.38 332 ALA B CA 1
ATOM 5312 C C . ALA B 1 332 ? -10.07 -33.031 -12.445 1 96.38 332 ALA B C 1
ATOM 5314 O O . ALA B 1 332 ? -11.016 -33.281 -13.203 1 96.38 332 ALA B O 1
ATOM 5315 N N . VAL B 1 333 ? -8.945 -33.656 -12.5 1 96.38 333 VAL B N 1
ATOM 5316 C CA . VAL B 1 333 ? -8.695 -34.688 -13.508 1 96.38 333 VAL B CA 1
ATOM 5317 C C . VAL B 1 333 ? -9.625 -35.875 -13.266 1 96.38 333 VAL B C 1
ATOM 5319 O O . VAL B 1 333 ? -10.07 -36.531 -14.219 1 96.38 333 VAL B O 1
ATOM 5322 N N . ALA B 1 334 ? -9.953 -36.062 -12.016 1 94.69 334 ALA B N 1
ATOM 5323 C CA . ALA B 1 334 ? -10.852 -37.156 -11.648 1 94.69 334 ALA B CA 1
ATOM 5324 C C . ALA B 1 334 ? -12.312 -36.75 -11.82 1 94.69 334 ALA B C 1
ATOM 5326 O O . ALA B 1 334 ? -13.219 -37.5 -11.5 1 94.69 334 ALA B O 1
ATOM 5327 N N . GLY B 1 335 ? -12.602 -35.469 -12.227 1 92.62 335 GLY B N 1
ATOM 5328 C CA . GLY B 1 335 ? -13.953 -35 -12.492 1 92.62 335 GLY B CA 1
ATOM 5329 C C . GLY B 1 335 ? -14.648 -34.469 -11.258 1 92.62 335 GLY B C 1
ATOM 5330 O O . GLY B 1 335 ? -15.867 -34.312 -11.242 1 92.62 335 GLY B O 1
ATOM 5331 N N . GLN B 1 336 ? -13.961 -34.125 -10.18 1 89.12 336 GLN B N 1
ATOM 5332 C CA . GLN B 1 336 ? -14.57 -33.75 -8.914 1 89.12 336 GLN B CA 1
ATOM 5333 C C . GLN B 1 336 ? -14.156 -32.312 -8.531 1 89.12 336 GLN B C 1
ATOM 5335 O O . GLN B 1 336 ? -14.422 -31.875 -7.414 1 89.12 336 GLN B O 1
ATOM 5340 N N . GLY B 1 337 ? -13.555 -31.594 -9.414 1 76.88 337 GLY B N 1
ATOM 5341 C CA . GLY B 1 337 ? -13.102 -30.266 -9.016 1 76.88 337 GLY B CA 1
ATOM 5342 C C . GLY B 1 337 ? -12.93 -29.312 -10.188 1 76.88 337 GLY B C 1
ATOM 5343 O O . GLY B 1 337 ? -12.625 -29.734 -11.297 1 76.88 337 GLY B O 1
ATOM 5344 N N . ALA B 1 338 ? -13.328 -27.984 -9.891 1 69.88 338 ALA B N 1
ATOM 5345 C CA . ALA B 1 338 ? -13.219 -27.047 -11.008 1 69.88 338 ALA B CA 1
ATOM 5346 C C . ALA B 1 338 ? -12.664 -25.703 -10.547 1 69.88 338 ALA B C 1
ATOM 5348 O O . ALA B 1 338 ? -12.68 -24.719 -11.305 1 69.88 338 ALA B O 1
ATOM 5349 N N . ASP B 1 339 ? -11.906 -25.609 -9.391 1 79 339 ASP B N 1
ATOM 5350 C CA . ASP B 1 339 ? -11.703 -24.281 -8.82 1 79 339 ASP B CA 1
ATOM 5351 C C . ASP B 1 339 ? -10.273 -23.797 -9.07 1 79 339 ASP B C 1
ATOM 5353 O O . ASP B 1 339 ? -9.945 -22.656 -8.758 1 79 339 ASP B O 1
ATOM 5357 N N . GLY B 1 340 ? -9.453 -24.531 -9.695 1 89.69 340 GLY B N 1
ATOM 5358 C CA . GLY B 1 340 ? -8.078 -24.094 -9.875 1 89.69 340 GLY B CA 1
ATOM 5359 C C . GLY B 1 340 ? -7.891 -23.172 -11.062 1 89.69 340 GLY B C 1
ATOM 5360 O O . GLY B 1 340 ? -8.82 -22.969 -11.852 1 89.69 340 GLY B O 1
ATOM 5361 N N . THR B 1 341 ? -6.715 -22.516 -11.125 1 96.75 341 THR B N 1
ATOM 5362 C CA . THR B 1 341 ? -6.395 -21.594 -12.219 1 96.75 341 THR B CA 1
ATOM 5363 C C . THR B 1 341 ? -6.07 -22.375 -13.492 1 96.75 341 THR B C 1
ATOM 5365 O O . THR B 1 341 ? -5 -22.969 -13.609 1 96.75 341 THR B O 1
ATOM 5368 N N . ASP B 1 342 ? -6.98 -22.344 -14.406 1 97.75 342 ASP B N 1
ATOM 5369 C CA . ASP B 1 342 ? -6.734 -23.031 -15.672 1 97.75 342 ASP B CA 1
ATOM 5370 C C . ASP B 1 342 ? -6.098 -22.094 -16.688 1 97.75 342 ASP B C 1
ATOM 5372 O O . ASP B 1 342 ? -5.703 -20.969 -16.344 1 97.75 342 ASP B O 1
ATOM 5376 N N . PHE B 1 343 ? -5.934 -22.562 -17.906 1 98.5 343 PHE B N 1
ATOM 5377 C CA . PHE B 1 343 ? -5.246 -21.797 -18.938 1 98.5 343 PHE B CA 1
ATOM 5378 C C . PHE B 1 343 ? -6.039 -20.531 -19.281 1 98.5 343 PHE B C 1
ATOM 5380 O O . PHE B 1 343 ? -5.457 -19.5 -19.609 1 98.5 343 PHE B O 1
ATOM 5387 N N . GLU B 1 344 ? -7.375 -20.609 -19.219 1 97.56 344 GLU B N 1
ATOM 5388 C CA . GLU B 1 344 ? -8.203 -19.438 -19.469 1 97.56 344 GLU B CA 1
ATOM 5389 C C . GLU B 1 344 ? -7.961 -18.344 -18.422 1 97.56 344 GLU B C 1
ATOM 5391 O O . GLU B 1 344 ? -7.734 -17.188 -18.781 1 97.56 344 GLU B O 1
ATOM 5396 N N . ALA B 1 345 ? -8.016 -18.734 -17.188 1 97.19 345 ALA B N 1
ATOM 5397 C CA . ALA B 1 345 ? -7.793 -17.797 -16.109 1 97.19 345 ALA B CA 1
ATOM 5398 C C . ALA B 1 345 ? -6.375 -17.219 -16.156 1 97.19 345 ALA B C 1
ATOM 5400 O O . ALA B 1 345 ? -6.168 -16.031 -15.898 1 97.19 345 ALA B O 1
ATOM 5401 N N . ALA B 1 346 ? -5.43 -18.062 -16.453 1 98.12 346 ALA B N 1
ATOM 5402 C CA . ALA B 1 346 ? -4.043 -17.609 -16.531 1 98.12 346 ALA B CA 1
ATOM 5403 C C . ALA B 1 346 ? -3.855 -16.641 -17.703 1 98.12 346 ALA B C 1
ATOM 5405 O O . ALA B 1 346 ? -3.08 -15.688 -17.594 1 98.12 346 ALA B O 1
ATOM 5406 N N . TRP B 1 347 ? -4.504 -16.906 -18.797 1 97.94 347 TRP B N 1
ATOM 5407 C CA . TRP B 1 347 ? -4.469 -15.992 -19.938 1 97.94 347 TRP B CA 1
ATOM 5408 C C . TRP B 1 347 ? -4.996 -14.617 -19.547 1 97.94 347 TRP B C 1
ATOM 5410 O O . TRP B 1 347 ? -4.441 -13.594 -19.953 1 97.94 347 TRP B O 1
ATOM 5420 N N . GLU B 1 348 ? -6.055 -14.555 -18.781 1 98.06 348 GLU B N 1
ATOM 5421 C CA . GLU B 1 348 ? -6.605 -13.281 -18.328 1 98.06 348 GLU B CA 1
ATOM 5422 C C . GLU B 1 348 ? -5.59 -12.508 -17.484 1 98.06 348 GLU B C 1
ATOM 5424 O O . GLU B 1 348 ? -5.535 -11.281 -17.547 1 98.06 348 GLU B O 1
ATOM 5429 N N . VAL B 1 349 ? -4.82 -13.211 -16.672 1 97.88 349 VAL B N 1
ATOM 5430 C CA . VAL B 1 349 ? -3.779 -12.578 -15.867 1 97.88 349 VAL B CA 1
ATOM 5431 C C . VAL B 1 349 ? -2.717 -11.969 -16.781 1 97.88 349 VAL B C 1
ATOM 5433 O O . VAL B 1 349 ? -2.279 -10.836 -16.562 1 97.88 349 VAL B O 1
ATOM 5436 N N . GLU B 1 350 ? -2.305 -12.734 -17.797 1 96.94 350 GLU B N 1
ATOM 5437 C CA . GLU B 1 350 ? -1.297 -12.234 -18.734 1 96.94 350 GLU B CA 1
ATOM 5438 C C . GLU B 1 350 ? -1.826 -11.055 -19.531 1 96.94 350 GLU B C 1
ATOM 5440 O O . GLU B 1 350 ? -1.078 -10.125 -19.844 1 96.94 350 GLU B O 1
ATOM 5445 N N . ARG B 1 351 ? -3.096 -11.102 -19.875 1 98 351 ARG B N 1
ATOM 5446 C CA . ARG B 1 351 ? -3.729 -9.992 -20.578 1 98 351 ARG B CA 1
ATOM 5447 C C . ARG B 1 351 ? -3.719 -8.727 -19.719 1 98 351 ARG B C 1
ATOM 5449 O O . ARG B 1 351 ? -3.414 -7.641 -20.203 1 98 351 ARG B O 1
ATOM 5456 N N . LEU B 1 352 ? -4.043 -8.875 -18.5 1 98.38 352 LEU B N 1
ATOM 5457 C CA . LEU B 1 352 ? -4.02 -7.766 -17.562 1 98.38 352 LEU B CA 1
ATOM 5458 C C . LEU B 1 352 ? -2.609 -7.207 -17.422 1 98.38 352 LEU B C 1
ATOM 5460 O O . LEU B 1 352 ? -2.416 -5.988 -17.422 1 98.38 352 LEU B O 1
ATOM 5464 N N . ALA B 1 353 ? -1.6 -8.086 -17.266 1 97.44 353 ALA B N 1
ATOM 5465 C CA . ALA B 1 353 ? -0.208 -7.648 -17.188 1 97.44 353 ALA B CA 1
ATOM 5466 C C . ALA B 1 353 ? 0.201 -6.879 -18.438 1 97.44 353 ALA B C 1
ATOM 5468 O O . ALA B 1 353 ? 0.908 -5.875 -18.359 1 97.44 353 ALA B O 1
ATOM 5469 N N . THR B 1 354 ? -0.219 -7.379 -19.578 1 96.94 354 THR B N 1
ATOM 5470 C CA . THR B 1 354 ? 0.065 -6.699 -20.828 1 96.94 354 THR B CA 1
ATOM 5471 C C . THR B 1 354 ? -0.561 -5.309 -20.844 1 96.94 354 THR B C 1
ATOM 5473 O O . THR B 1 354 ? 0.074 -4.344 -21.281 1 96.94 354 THR B O 1
ATOM 5476 N N . ALA B 1 355 ? -1.783 -5.211 -20.406 1 98.44 355 ALA B N 1
ATOM 5477 C CA . ALA B 1 355 ? -2.451 -3.916 -20.312 1 98.44 355 ALA B CA 1
ATOM 5478 C C . ALA B 1 355 ? -1.672 -2.959 -19.422 1 98.44 355 ALA B C 1
ATOM 5480 O O . ALA B 1 355 ? -1.548 -1.771 -19.719 1 98.44 355 ALA B O 1
ATOM 5481 N N . ILE B 1 356 ? -1.158 -3.43 -18.359 1 98.38 356 ILE B N 1
ATOM 5482 C CA . ILE B 1 356 ? -0.395 -2.617 -17.406 1 98.38 356 ILE B CA 1
ATOM 5483 C C . ILE B 1 356 ? 0.881 -2.113 -18.078 1 98.38 356 ILE B C 1
ATOM 5485 O O . ILE B 1 356 ? 1.229 -0.936 -17.953 1 98.38 356 ILE B O 1
ATOM 5489 N N . ARG B 1 357 ? 1.568 -2.986 -18.828 1 96.56 357 ARG B N 1
ATOM 5490 C CA . ARG B 1 357 ? 2.77 -2.574 -19.547 1 96.56 357 ARG B CA 1
ATOM 5491 C C . ARG B 1 357 ? 2.447 -1.496 -20.578 1 96.56 357 ARG B C 1
ATOM 5493 O O . ARG B 1 357 ? 3.186 -0.518 -20.719 1 96.56 357 ARG B O 1
ATOM 5500 N N . MET B 1 358 ? 1.382 -1.697 -21.281 1 97.5 358 MET B N 1
ATOM 5501 C CA . MET B 1 358 ? 0.952 -0.722 -22.281 1 97.5 358 MET B CA 1
ATOM 5502 C C . MET B 1 358 ? 0.618 0.615 -21.625 1 97.5 358 MET B C 1
ATOM 5504 O O . MET B 1 358 ? 1.006 1.671 -22.125 1 97.5 358 MET B O 1
ATOM 5508 N N . ALA B 1 359 ? -0.128 0.555 -20.516 1 98.62 359 ALA B N 1
ATOM 5509 C CA . ALA B 1 359 ? -0.491 1.769 -19.797 1 98.62 359 ALA B CA 1
ATOM 5510 C C . ALA B 1 359 ? 0.752 2.539 -19.359 1 98.62 359 ALA B C 1
ATOM 5512 O O . ALA B 1 359 ? 0.793 3.768 -19.453 1 98.62 359 ALA B O 1
ATOM 5513 N N . ALA B 1 360 ? 1.747 1.851 -18.844 1 97.88 360 ALA B N 1
ATOM 5514 C CA . ALA B 1 360 ? 2.992 2.479 -18.422 1 97.88 360 ALA B CA 1
ATOM 5515 C C . ALA B 1 360 ? 3.727 3.107 -19.594 1 97.88 360 ALA B C 1
ATOM 5517 O O . ALA B 1 360 ? 4.23 4.23 -19.5 1 97.88 360 ALA B O 1
ATOM 5518 N N . GLN B 1 361 ? 3.801 2.414 -20.688 1 96.62 361 GLN B N 1
ATOM 5519 C CA . GLN B 1 361 ? 4.523 2.869 -21.859 1 96.62 361 GLN B CA 1
ATOM 5520 C C . GLN B 1 361 ? 3.834 4.074 -22.5 1 96.62 361 GLN B C 1
ATOM 5522 O O . GLN B 1 361 ? 4.492 5.039 -22.891 1 96.62 361 GLN B O 1
ATOM 5527 N N . GLU B 1 362 ? 2.492 3.994 -22.562 1 97.69 362 GLU B N 1
ATOM 5528 C CA . GLU B 1 362 ? 1.743 5.02 -23.281 1 97.69 362 GLU B CA 1
ATOM 5529 C C . GLU B 1 362 ? 1.301 6.141 -22.359 1 97.69 362 GLU B C 1
ATOM 5531 O O . GLU B 1 362 ? 0.766 7.156 -22.812 1 97.69 362 GLU B O 1
ATOM 5536 N N . GLU B 1 363 ? 1.492 5.973 -21.078 1 97.44 363 GLU B N 1
ATOM 5537 C CA . GLU B 1 363 ? 1.158 6.965 -20.062 1 97.44 363 GLU B CA 1
ATOM 5538 C C . GLU B 1 363 ? -0.306 7.383 -20.156 1 97.44 363 GLU B C 1
ATOM 5540 O O . GLU B 1 363 ? -0.612 8.578 -20.234 1 97.44 363 GLU B O 1
ATOM 5545 N N . ARG B 1 364 ? -1.165 6.387 -20.094 1 97.38 364 ARG B N 1
ATOM 5546 C CA . ARG B 1 364 ? -2.607 6.598 -20.156 1 97.38 364 ARG B CA 1
ATOM 5547 C C . ARG B 1 364 ? -3.357 5.418 -19.547 1 97.38 364 ARG B C 1
ATOM 5549 O O . ARG B 1 364 ? -2.775 4.352 -19.328 1 97.38 364 ARG B O 1
ATOM 5556 N N . TRP B 1 365 ? -4.66 5.645 -19.344 1 98.5 365 TRP B N 1
ATOM 5557 C CA . TRP B 1 365 ? -5.531 4.531 -18.969 1 98.5 365 TRP B CA 1
ATOM 5558 C C . TRP B 1 365 ? -5.719 3.576 -20.141 1 98.5 365 TRP B C 1
ATOM 5560 O O . TRP B 1 365 ? -5.891 4.012 -21.281 1 98.5 365 TRP B O 1
ATOM 5570 N N . VAL B 1 366 ? -5.645 2.303 -19.875 1 98.69 366 VAL B N 1
ATOM 5571 C CA . VAL B 1 366 ? -5.824 1.278 -20.891 1 98.69 366 VAL B CA 1
ATOM 5572 C C . VAL B 1 366 ? -6.969 0.349 -20.5 1 98.69 366 VAL B C 1
ATOM 5574 O O . VAL B 1 366 ? -7.008 -0.157 -19.375 1 98.69 366 VAL B O 1
ATOM 5577 N N . ASN B 1 367 ? -7.938 0.202 -21.391 1 98.56 367 ASN B N 1
ATOM 5578 C CA . ASN B 1 367 ? -8.977 -0.806 -21.219 1 98.56 367 ASN B CA 1
ATOM 5579 C C . ASN B 1 367 ? -8.438 -2.215 -21.453 1 98.56 367 ASN B C 1
ATOM 5581 O O . ASN B 1 367 ? -7.875 -2.502 -22.5 1 98.56 367 ASN B O 1
ATOM 5585 N N . VAL B 1 368 ? -8.664 -3.074 -20.516 1 98.31 368 VAL B N 1
ATOM 5586 C CA . VAL B 1 368 ? -8.086 -4.414 -20.578 1 98.31 368 VAL B CA 1
ATOM 5587 C C . VAL B 1 368 ? -8.648 -5.164 -21.781 1 98.31 368 VAL B C 1
ATOM 5589 O O . VAL B 1 368 ? -7.941 -5.938 -22.422 1 98.31 368 VAL B O 1
ATOM 5592 N N . ASN B 1 369 ? -9.875 -4.898 -22.141 1 96.12 369 ASN B N 1
ATOM 5593 C CA . ASN B 1 369 ? -10.523 -5.59 -23.25 1 96.12 369 ASN B CA 1
ATOM 5594 C C . ASN B 1 369 ? -9.945 -5.164 -24.594 1 96.12 369 ASN B C 1
ATOM 5596 O O . ASN B 1 369 ? -10.18 -5.816 -25.625 1 96.12 369 ASN B O 1
ATOM 5600 N N . SER B 1 370 ? -9.25 -4.078 -24.562 1 95 370 SER B N 1
ATOM 5601 C CA . SER B 1 370 ? -8.664 -3.598 -25.812 1 95 370 SER B CA 1
ATOM 5602 C C . SER B 1 370 ? -7.352 -4.312 -26.125 1 95 370 SER B C 1
ATOM 5604 O O . SER B 1 370 ? -6.773 -4.133 -27.188 1 95 370 SER B O 1
ATOM 5606 N N . VAL B 1 371 ? -6.887 -5.012 -25.219 1 94.75 371 VAL B N 1
ATOM 5607 C CA . VAL B 1 371 ? -5.625 -5.73 -25.359 1 94.75 371 VAL B CA 1
ATOM 5608 C C . VAL B 1 371 ? -5.879 -7.125 -25.906 1 94.75 371 VAL B C 1
ATOM 5610 O O . VAL B 1 371 ? -6.773 -7.836 -25.453 1 94.75 371 VAL B O 1
#

pLDDT: mean 95.45, std 4.99, range [69.0, 98.88]

Nearest PDB structures (foldseek):
  5ya8-assembly1_D  TM=9.538E-01  e=1.148E-45  Paracoccus laeviglucosivorans
  4gqa-assembly2_C-3  TM=9.667E-01  e=9.151E-45  Klebsiella pneumoniae 342
  6a3g-assembly1_D  TM=9.556E-01  e=3.082E-43  Pseudarthrobacter phenanthrenivorans Sphe3
  6a3i-assembly1_B  TM=9.563E-01  e=3.894E-42  Pseudarthrobacter phenanthrenivorans Sphe3
  3q2i-assembly1_A  TM=8.566E-01  e=1.843E-25  Chromobacterium violaceum

Solvent-accessible surface area (backbone atoms only — not comparable to full-atom values): 36621 Å² total; per-residue (Å²): 119,56,74,43,17,34,26,38,33,31,77,49,73,59,20,49,52,49,46,51,14,56,55,46,32,64,71,54,46,92,64,90,46,43,80,36,48,38,30,21,17,21,82,49,44,68,58,14,42,54,48,13,61,76,67,60,27,74,34,55,27,50,38,61,65,60,50,61,67,33,86,60,40,44,33,41,34,41,40,59,62,44,78,50,37,49,66,52,50,51,53,31,36,75,70,67,24,26,37,39,33,40,66,59,68,34,75,41,68,68,53,25,50,53,48,27,51,50,32,60,75,64,66,42,54,47,36,43,57,62,37,73,65,45,30,48,57,48,48,50,50,38,49,42,51,73,72,42,60,24,46,60,58,48,34,40,42,35,34,22,31,19,32,88,63,35,53,62,66,52,42,52,49,66,64,41,33,61,83,64,20,60,18,18,46,48,70,40,24,43,57,47,50,43,49,46,38,72,62,77,38,58,65,44,34,26,30,29,45,68,40,55,78,64,48,51,19,18,55,41,76,87,44,89,50,66,36,79,44,76,33,37,37,27,34,40,34,42,39,32,34,70,85,67,19,36,33,3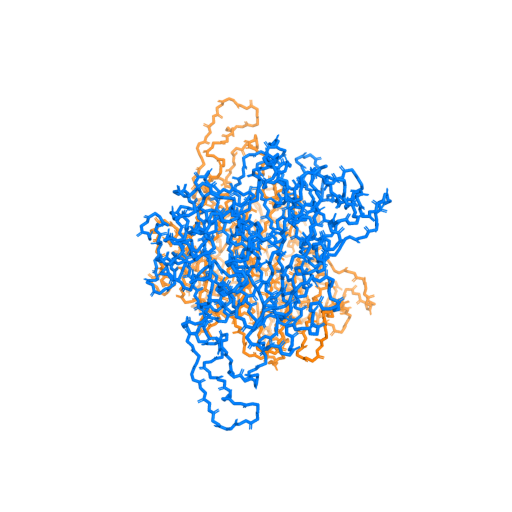8,40,36,15,26,31,40,37,39,48,32,81,50,39,46,30,40,36,40,31,15,70,28,8,23,39,37,42,38,48,80,47,58,47,42,39,36,40,15,43,69,93,49,87,38,65,42,81,43,68,49,33,39,87,35,73,76,39,39,60,78,32,77,49,61,74,64,74,76,54,73,64,52,18,40,18,45,41,46,45,50,50,52,35,29,70,72,71,74,44,83,85,68,47,22,45,61,58,49,36,52,39,48,44,47,52,50,27,36,53,48,6,30,74,68,56,32,66,27,52,33,84,77,99,120,58,74,44,18,34,25,38,33,31,76,50,74,60,20,49,52,50,48,50,14,55,55,47,34,66,70,53,47,92,62,90,47,43,80,37,47,37,30,22,15,20,83,50,45,68,58,15,43,54,48,12,62,76,67,59,27,75,34,55,29,51,36,62,65,60,51,61,68,33,86,62,40,43,32,42,34,41,41,59,64,43,80,50,37,49,64,52,51,51,52,31,37,72,68,67,25,26,38,39,32,41,65,58,68,35,75,41,68,68,54,24,50,52,49,28,52,50,31,60,74,64,68,42,54,48,36,42,58,63,38,74,64,46,32,48,56,47,47,48,52,38,48,42,50,74,71,42,60,24,44,59,58,49,35,40,44,35,34,21,32,20,31,90,63,35,54,61,64,52,43,53,50,66,64,41,33,62,81,63,21,61,19,18,45,48,70,40,24,43,58,47,50,44,48,47,37,71,62,76,38,58,65,43,34,26,31,29,46,68,40,57,79,64,46,49,19,18,55,42,77,86,44,90,50,66,38,79,45,76,33,36,36,27,35,42,33,42,42,32,32,72,85,67,20,37,33,38,42,35,14,26,29,41,37,40,49,33,80,51,39,44,29,39,37,40,30,16,69,27,9,23,40,38,41,37,46,79,47,58,47,42,38,38,41,13,43,70,93,48,86,41,67,41,81,44,69,48,35,39,87,36,73,73,39,38,61,77,32,78,49,62,75,64,72,76,53,74,63,54,18,41,17,45,42,46,46,48,51,53,35,30,72,71,71,73,43,85,85,68,47,21,46,60,57,49,36,51,41,49,44,45,52,49,26,37,54,50,6,30,75,68,56,32,66,28,52,33,84,77,99

Organism: NCBI:txid2813360

Radius of gyration: 29.59 Å; Cα contacts (8 Å, |Δi|>4): 1778; chains: 2; bounding box: 69×93×60 Å